Protein AF-A0A8K9UBY3-F1 (afdb_monomer)

Structure (mmCIF, N/CA/C/O backbone):
data_AF-A0A8K9UBY3-F1
#
_entry.id   AF-A0A8K9UBY3-F1
#
loop_
_atom_site.group_PDB
_atom_site.id
_atom_site.type_symbol
_atom_site.label_atom_id
_atom_site.label_alt_id
_atom_site.label_comp_id
_atom_site.label_asym_id
_atom_site.label_entity_id
_atom_site.label_seq_id
_atom_site.pdbx_PDB_ins_code
_atom_site.Cartn_x
_atom_site.Cartn_y
_atom_site.Cartn_z
_atom_site.occupancy
_atom_site.B_iso_or_equiv
_atom_site.auth_seq_id
_atom_site.auth_comp_id
_atom_site.auth_asym_id
_atom_site.auth_atom_id
_atom_site.pdbx_PDB_model_num
ATOM 1 N N . MET A 1 1 ? 25.944 -9.061 97.137 1.00 34.88 1 MET A N 1
ATOM 2 C CA . MET A 1 1 ? 26.217 -9.646 95.808 1.00 34.88 1 MET A CA 1
ATOM 3 C C . MET A 1 1 ? 25.131 -10.665 95.511 1.00 34.88 1 MET A C 1
ATOM 5 O O . MET A 1 1 ? 24.955 -11.582 96.296 1.00 34.88 1 MET A O 1
ATOM 9 N N . ASN A 1 2 ? 24.395 -10.395 94.431 1.00 37.78 2 ASN A N 1
ATOM 10 C CA . ASN A 1 2 ? 23.374 -11.182 93.729 1.00 37.78 2 ASN A CA 1
ATOM 11 C C . ASN A 1 2 ? 22.145 -11.685 94.500 1.00 37.78 2 ASN A C 1
ATOM 13 O O . ASN A 1 2 ? 22.089 -12.805 94.995 1.00 37.78 2 ASN A O 1
ATOM 17 N N . GLN A 1 3 ? 21.121 -10.827 94.472 1.00 34.56 3 GLN A N 1
ATOM 18 C CA . GLN A 1 3 ? 19.712 -11.188 94.583 1.00 34.56 3 GLN A CA 1
ATOM 19 C C . GLN A 1 3 ? 19.223 -11.838 93.282 1.00 34.56 3 GLN A C 1
ATOM 21 O O . GLN A 1 3 ? 19.520 -11.377 92.180 1.00 34.56 3 GLN A O 1
ATOM 26 N N . THR A 1 4 ? 18.435 -12.889 93.452 1.00 39.09 4 THR A N 1
ATOM 27 C CA . THR A 1 4 ? 17.534 -13.503 92.481 1.00 39.09 4 THR A CA 1
ATOM 28 C C . THR A 1 4 ? 16.530 -12.485 91.930 1.00 39.09 4 THR A C 1
ATOM 30 O O . THR A 1 4 ? 15.906 -11.746 92.692 1.00 39.09 4 THR A O 1
ATOM 33 N N . LYS A 1 5 ? 16.332 -12.472 90.606 1.00 35.44 5 LYS A N 1
ATOM 34 C CA . LYS A 1 5 ? 15.183 -11.827 89.962 1.00 35.44 5 LYS A CA 1
ATOM 35 C C . LYS A 1 5 ? 14.540 -12.795 88.974 1.00 35.44 5 LYS A C 1
ATOM 37 O O . LYS A 1 5 ? 15.197 -13.322 88.083 1.00 35.44 5 LYS A O 1
ATOM 42 N N . VAL A 1 6 ? 13.261 -13.025 89.236 1.00 37.62 6 VAL A N 1
ATOM 43 C CA . VAL A 1 6 ? 12.277 -13.781 88.466 1.00 37.62 6 VAL A CA 1
ATOM 44 C C . VAL A 1 6 ? 12.106 -13.123 87.096 1.00 37.62 6 VAL A C 1
ATOM 46 O O . VAL A 1 6 ? 11.978 -11.901 87.026 1.00 37.62 6 VAL A O 1
ATOM 49 N N . VAL A 1 7 ? 12.123 -13.921 86.030 1.00 37.09 7 VAL A N 1
ATOM 50 C CA . VAL A 1 7 ? 11.645 -13.515 84.703 1.00 37.09 7 VAL A CA 1
ATOM 51 C C . VAL A 1 7 ? 10.278 -14.170 84.539 1.00 37.09 7 VAL A C 1
ATOM 53 O O . VAL A 1 7 ? 10.167 -15.389 84.642 1.00 37.09 7 VAL A O 1
ATOM 56 N N . GLU A 1 8 ? 9.249 -13.340 84.399 1.00 34.19 8 GLU A N 1
ATOM 57 C CA . GLU A 1 8 ? 7.867 -13.743 84.144 1.00 34.19 8 GLU A CA 1
ATOM 58 C C . GLU A 1 8 ? 7.770 -14.451 82.785 1.00 34.19 8 GLU A C 1
ATOM 60 O O . GLU A 1 8 ? 8.240 -13.937 81.771 1.00 34.19 8 GLU A O 1
ATOM 65 N N . GLU A 1 9 ? 7.167 -15.640 82.773 1.00 34.16 9 GLU A N 1
ATOM 66 C CA . GLU A 1 9 ? 6.696 -16.290 81.552 1.00 34.16 9 GLU A CA 1
ATOM 67 C C . GLU A 1 9 ? 5.421 -15.571 81.087 1.00 34.16 9 GLU A C 1
ATOM 69 O O . GLU A 1 9 ? 4.392 -15.609 81.765 1.00 34.16 9 GLU A O 1
ATOM 74 N N . GLU A 1 10 ? 5.481 -14.900 79.935 1.00 36.78 10 GLU A N 1
ATOM 75 C CA . GLU A 1 10 ? 4.278 -14.437 79.239 1.00 36.78 10 GLU A CA 1
ATOM 76 C C . GLU A 1 10 ? 3.456 -15.647 78.751 1.00 36.78 10 GLU A C 1
ATOM 78 O O . GLU A 1 10 ? 4.024 -16.650 78.303 1.00 36.78 10 GLU A O 1
ATOM 83 N N . PRO A 1 11 ? 2.114 -15.593 78.814 1.00 34.88 11 PRO A N 1
ATOM 84 C CA . PRO A 1 11 ? 1.279 -16.713 78.414 1.00 34.88 11 PRO A CA 1
ATOM 85 C C . PRO A 1 11 ? 1.342 -16.896 76.894 1.00 34.88 11 PRO A C 1
ATOM 87 O O . PRO A 1 11 ? 0.963 -16.008 76.130 1.00 34.88 11 PRO A O 1
ATOM 90 N N . TYR A 1 12 ? 1.766 -18.084 76.456 1.00 34.44 12 TYR A N 1
ATOM 91 C CA . TYR A 1 12 ? 1.592 -18.541 75.078 1.00 34.44 12 TYR A CA 1
ATOM 92 C C . TYR A 1 12 ? 0.113 -18.429 74.691 1.00 34.44 12 TYR A C 1
ATOM 94 O O . TYR A 1 12 ? -0.740 -19.180 75.172 1.00 34.44 12 TYR A O 1
ATOM 102 N N . ASN A 1 13 ? -0.196 -17.476 73.816 1.00 36.25 13 ASN A N 1
ATOM 103 C CA . ASN A 1 13 ? -1.532 -17.302 73.276 1.00 36.25 13 ASN A CA 1
ATOM 104 C C . ASN A 1 13 ? -1.789 -18.418 72.251 1.00 36.25 13 ASN A C 1
ATOM 106 O O . ASN A 1 13 ? -1.354 -18.345 71.106 1.00 36.25 13 ASN A O 1
ATOM 110 N N . TYR A 1 14 ? -2.485 -19.477 72.673 1.00 38.78 14 TYR A N 1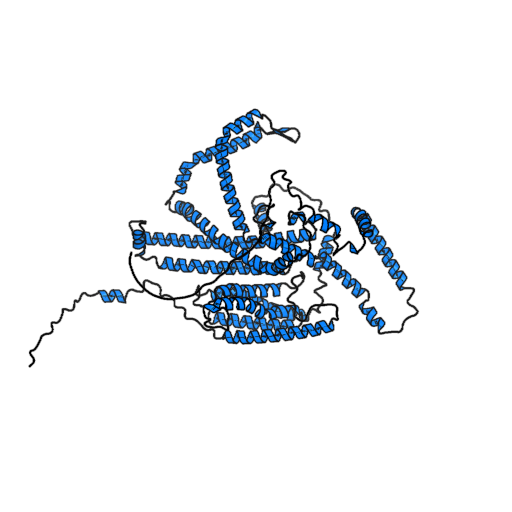
ATOM 111 C CA . TYR A 1 14 ? -2.799 -20.673 71.871 1.00 38.78 14 TYR A CA 1
ATOM 112 C C . TYR A 1 14 ? -3.703 -20.392 70.644 1.00 38.78 14 TYR A C 1
ATOM 114 O O . TYR A 1 14 ? -4.073 -21.308 69.915 1.00 38.78 14 TYR A O 1
ATOM 122 N N . TYR A 1 15 ? -4.062 -19.128 70.395 1.00 37.84 15 TYR A N 1
ATOM 123 C CA . TYR A 1 15 ? -4.949 -18.699 69.314 1.00 37.84 15 TYR A CA 1
ATOM 124 C C . TYR A 1 15 ? -4.318 -17.697 68.339 1.00 37.84 15 TYR A C 1
ATOM 126 O O . TYR A 1 15 ? -5.052 -16.984 67.657 1.00 37.84 15 TYR A O 1
ATOM 134 N N . ASP A 1 16 ? -2.990 -17.642 68.212 1.00 39.53 16 ASP A N 1
ATOM 135 C CA . ASP A 1 16 ? -2.381 -16.881 67.117 1.00 39.53 16 ASP A CA 1
ATOM 136 C C . ASP A 1 16 ? -2.258 -17.733 65.840 1.00 39.53 16 ASP A C 1
ATOM 138 O O . ASP A 1 16 ? -1.225 -18.318 65.525 1.00 39.53 16 ASP A O 1
ATOM 142 N N . TYR A 1 17 ? -3.371 -17.842 65.110 1.00 36.03 17 TYR A N 1
ATOM 143 C CA . TYR A 1 17 ? -3.428 -18.451 63.772 1.00 36.03 17 TYR A CA 1
ATOM 144 C C . TYR A 1 17 ? -3.051 -17.462 62.651 1.00 36.03 17 TYR A C 1
ATOM 146 O O . TYR A 1 17 ? -3.269 -17.763 61.473 1.00 36.03 17 TYR A O 1
ATOM 154 N N . SER A 1 18 ? -2.504 -16.282 62.973 1.00 40.72 18 SER A N 1
ATOM 155 C CA . SER A 1 18 ? -2.187 -15.269 61.958 1.00 40.72 18 SER A CA 1
ATOM 156 C C . SER A 1 18 ? -1.016 -15.675 61.049 1.00 40.72 18 SER A C 1
ATOM 158 O O . SER A 1 18 ? -1.054 -15.377 59.854 1.00 40.72 18 SER A O 1
ATOM 160 N N . ASP A 1 19 ? -0.059 -16.460 61.556 1.00 41.88 19 ASP A N 1
ATOM 161 C CA . ASP A 1 19 ? 1.125 -16.905 60.800 1.00 41.88 19 ASP A CA 1
ATOM 162 C C . ASP A 1 19 ? 0.888 -18.111 59.874 1.00 41.88 19 ASP A C 1
ATOM 164 O O . ASP A 1 19 ? 1.668 -18.362 58.947 1.00 41.88 19 ASP A O 1
ATOM 168 N N . TRP A 1 20 ? -0.204 -18.861 60.074 1.00 40.75 20 TRP A N 1
ATOM 169 C CA . TRP A 1 20 ? -0.548 -19.991 59.200 1.00 40.75 20 TRP A CA 1
ATOM 170 C C . TRP A 1 20 ? -1.252 -19.531 57.916 1.00 40.75 20 TRP A C 1
ATOM 172 O O . TRP A 1 20 ? -1.068 -20.134 56.859 1.00 40.75 20 TRP A O 1
ATOM 182 N N . TYR A 1 21 ? -2.010 -18.431 57.978 1.00 39.88 21 TYR A N 1
ATOM 183 C CA . TYR A 1 21 ? -2.717 -17.871 56.820 1.00 39.88 21 TYR A CA 1
ATOM 184 C C . TYR A 1 21 ? -1.844 -16.976 55.934 1.00 39.88 21 TYR A C 1
ATOM 186 O O . TYR A 1 21 ? -2.104 -16.878 54.737 1.00 39.88 21 TYR A O 1
ATOM 194 N N . SER A 1 22 ? -0.804 -16.342 56.476 1.00 41.16 22 SER A N 1
ATOM 195 C CA . SER A 1 22 ? 0.117 -15.494 55.707 1.00 41.16 22 SER A CA 1
ATOM 196 C C . SER A 1 22 ? 1.126 -16.304 54.879 1.00 41.16 22 SER A C 1
ATOM 198 O O . SER A 1 22 ? 1.505 -15.861 53.796 1.00 41.16 22 SER A O 1
ATOM 200 N N . ASN A 1 23 ? 1.501 -17.509 55.330 1.00 41.69 23 ASN A N 1
ATOM 201 C CA . ASN A 1 23 ? 2.486 -18.362 54.649 1.00 41.69 23 ASN A CA 1
ATOM 202 C C . ASN A 1 23 ? 1.882 -19.432 53.714 1.00 41.69 23 ASN A C 1
ATOM 204 O O . ASN A 1 23 ? 2.590 -19.919 52.836 1.00 41.69 23 ASN A O 1
ATOM 208 N N . ASN A 1 24 ? 0.592 -19.775 53.864 1.00 37.44 24 ASN A N 1
ATOM 209 C CA . ASN A 1 24 ? -0.085 -20.818 53.071 1.00 37.44 24 ASN A CA 1
ATOM 210 C C . ASN A 1 24 ? -1.198 -20.303 52.145 1.00 37.44 24 ASN A C 1
ATOM 212 O O . ASN A 1 24 ? -1.951 -21.109 51.596 1.00 37.44 24 ASN A O 1
ATOM 216 N N . MET A 1 25 ? -1.320 -18.989 51.924 1.00 35.62 25 MET A N 1
ATOM 217 C CA . MET A 1 25 ? -2.070 -18.534 50.754 1.00 35.62 25 MET A CA 1
ATOM 218 C C . MET A 1 25 ? -1.328 -19.031 49.514 1.00 35.62 25 MET A C 1
ATOM 220 O O . MET A 1 25 ? -0.242 -18.538 49.199 1.00 35.62 25 MET A O 1
ATOM 224 N N . GLU A 1 26 ? -1.919 -20.003 48.809 1.00 34.31 26 GLU A N 1
ATOM 225 C CA . GLU A 1 26 ? -1.591 -20.240 47.406 1.00 34.31 26 GLU A CA 1
ATOM 226 C C . GLU A 1 26 ? -1.481 -18.868 46.736 1.00 34.31 26 GLU A C 1
ATOM 228 O O . GLU A 1 26 ? -2.376 -18.033 46.924 1.00 34.31 26 GLU A O 1
ATOM 233 N N . PRO A 1 27 ? -0.377 -18.577 46.029 1.00 34.47 27 PRO A N 1
ATOM 234 C CA . PRO A 1 27 ? -0.203 -17.276 45.424 1.00 34.47 27 PRO A CA 1
ATOM 235 C C . PRO A 1 27 ? -1.389 -17.031 44.488 1.00 34.47 27 PRO A C 1
ATOM 237 O O . PRO A 1 27 ? -1.479 -17.600 43.405 1.00 34.47 27 PRO A O 1
ATOM 240 N N . THR A 1 28 ? -2.295 -16.144 44.901 1.00 43.41 28 THR A N 1
ATOM 241 C CA . THR A 1 28 ? -3.437 -15.657 44.106 1.00 43.41 28 THR A CA 1
ATOM 242 C C . THR A 1 28 ? -2.977 -14.935 42.842 1.00 43.41 28 THR A C 1
ATOM 244 O O . THR A 1 28 ? -3.768 -14.639 41.955 1.00 43.41 28 THR A O 1
ATOM 247 N N . ARG A 1 29 ? -1.670 -14.683 42.726 1.00 47.38 29 ARG A N 1
ATOM 248 C CA . ARG A 1 29 ? -1.024 -14.169 41.528 1.00 47.38 29 ARG A CA 1
ATOM 249 C C . ARG A 1 29 ? -0.351 -15.331 40.801 1.00 47.38 29 ARG A C 1
ATOM 251 O O . ARG A 1 29 ? 0.515 -15.968 41.405 1.00 47.38 29 ARG A O 1
ATOM 258 N N . PRO A 1 30 ? -0.663 -15.580 39.516 1.00 42.19 30 PRO A N 1
ATOM 259 C CA . PRO A 1 30 ? 0.096 -16.546 38.734 1.00 42.19 30 PRO A CA 1
ATOM 260 C C . PRO A 1 30 ? 1.590 -16.196 38.835 1.00 42.19 30 PRO A C 1
ATOM 262 O O . PRO A 1 30 ? 1.937 -15.008 38.757 1.00 42.19 30 PRO A O 1
ATOM 265 N N . PRO A 1 31 ? 2.483 -17.181 39.044 1.00 41.50 31 PRO A N 1
ATOM 266 C CA . PRO A 1 31 ? 3.907 -16.916 39.160 1.00 41.50 31 PRO A CA 1
ATOM 267 C C . PRO A 1 31 ? 4.363 -16.159 37.914 1.00 41.50 31 PRO A C 1
ATOM 269 O O . PRO A 1 31 ? 4.131 -16.594 36.784 1.00 41.50 31 PRO A O 1
ATOM 272 N N . LYS A 1 32 ? 4.978 -14.990 38.116 1.00 52.56 32 LYS A N 1
ATOM 273 C CA . LYS A 1 32 ? 5.569 -14.204 37.031 1.00 52.56 32 LYS A CA 1
ATOM 274 C C . LYS A 1 32 ? 6.632 -15.095 36.383 1.00 52.56 32 LYS A C 1
ATOM 276 O O . LYS A 1 32 ? 7.661 -15.346 37.002 1.00 52.56 32 LYS A O 1
ATOM 281 N N . GLU A 1 33 ? 6.371 -15.622 35.184 1.00 61.09 33 GLU A N 1
ATOM 282 C CA . GLU A 1 33 ? 7.363 -16.409 34.444 1.00 61.09 33 GLU A CA 1
ATOM 283 C C . GLU A 1 33 ? 8.578 -15.506 34.168 1.00 61.09 33 GLU A C 1
ATOM 285 O O . GLU A 1 33 ? 8.549 -14.660 33.274 1.00 61.09 33 GLU A O 1
ATOM 290 N N . VAL A 1 34 ? 9.646 -15.655 34.954 1.00 62.69 34 VAL A N 1
ATOM 291 C CA . VAL A 1 34 ? 10.924 -14.988 34.692 1.00 62.69 34 VAL A CA 1
ATOM 292 C C . VAL A 1 34 ? 11.621 -15.783 33.594 1.00 62.69 34 VAL A C 1
ATOM 294 O O . VAL A 1 34 ? 12.162 -16.861 33.832 1.00 62.69 34 VAL A O 1
ATOM 297 N N . ILE A 1 35 ? 11.560 -15.276 32.364 1.00 68.88 35 ILE A N 1
ATOM 298 C CA . ILE A 1 35 ? 12.298 -15.849 31.238 1.00 68.88 35 ILE A CA 1
ATOM 299 C C . ILE A 1 35 ? 13.749 -15.383 31.373 1.00 68.88 35 ILE A C 1
ATOM 301 O O . ILE A 1 35 ? 14.033 -14.194 31.251 1.00 68.88 35 ILE A O 1
ATOM 305 N N . LEU A 1 36 ? 14.659 -16.316 31.651 1.00 66.38 36 LEU A N 1
ATOM 306 C CA . LEU A 1 36 ? 16.091 -16.029 31.675 1.00 66.38 36 LEU A CA 1
ATOM 307 C C . LEU A 1 36 ? 16.596 -15.752 30.246 1.00 66.38 36 LEU A C 1
ATOM 309 O O . LEU A 1 36 ? 16.101 -16.372 29.298 1.00 66.38 36 LEU A O 1
ATOM 313 N N . PRO A 1 37 ? 17.566 -14.836 30.069 1.00 68.12 37 PRO A N 1
ATOM 314 C CA . PRO A 1 37 ? 18.228 -14.653 28.783 1.00 68.12 37 PRO A CA 1
ATOM 315 C C . PRO A 1 37 ? 18.889 -15.972 28.352 1.00 68.12 37 PRO A C 1
ATOM 317 O O . PRO A 1 37 ? 19.566 -16.624 29.143 1.00 68.12 37 PRO A O 1
ATOM 320 N N . CYS A 1 38 ? 18.634 -16.380 27.109 1.00 73.88 38 CYS A N 1
ATOM 321 C CA . CYS A 1 38 ? 19.151 -17.609 26.511 1.00 73.88 38 CYS A CA 1
ATOM 322 C C . CYS A 1 38 ? 20.189 -17.229 25.457 1.00 73.88 38 CYS A C 1
ATOM 324 O O . CYS A 1 38 ? 19.841 -16.590 24.461 1.00 73.88 38 CYS A O 1
ATOM 326 N N . ASP A 1 39 ? 21.446 -17.606 25.684 1.00 71.75 39 ASP A N 1
ATOM 327 C CA . ASP A 1 39 ? 22.491 -17.510 24.670 1.00 71.75 39 ASP A CA 1
ATOM 328 C C . ASP A 1 39 ? 22.415 -18.747 23.755 1.00 71.75 39 ASP A C 1
ATOM 330 O O . ASP A 1 39 ? 22.413 -19.877 24.254 1.00 71.75 39 ASP A O 1
ATOM 334 N N . PRO A 1 40 ? 22.325 -18.574 22.423 1.00 76.06 40 PRO A N 1
ATOM 335 C CA . PRO A 1 40 ? 22.253 -19.699 21.498 1.00 76.06 40 PRO A CA 1
ATOM 336 C C . PRO A 1 40 ? 23.568 -20.489 21.480 1.00 76.06 40 PRO A C 1
ATOM 338 O O . PRO A 1 40 ? 24.650 -19.912 21.571 1.00 76.06 40 PRO A O 1
ATOM 341 N N . THR A 1 41 ? 23.489 -21.808 21.259 1.00 71.56 41 THR A N 1
ATOM 342 C CA . THR A 1 41 ? 24.674 -22.686 21.159 1.00 71.56 41 THR A CA 1
ATOM 343 C C . THR A 1 41 ? 25.610 -22.262 20.022 1.00 71.56 41 THR A C 1
ATOM 345 O O . THR A 1 41 ? 26.827 -22.417 20.105 1.00 71.56 41 THR A O 1
ATOM 348 N N . ALA A 1 42 ? 25.040 -21.715 18.945 1.00 73.50 42 ALA A N 1
ATOM 349 C CA . ALA A 1 42 ? 25.783 -21.071 17.872 1.00 73.50 42 ALA A CA 1
ATOM 350 C C . ALA A 1 42 ? 25.958 -19.578 18.186 1.00 73.50 42 ALA A C 1
ATOM 352 O O . ALA A 1 42 ? 25.014 -18.802 18.010 1.00 73.50 42 ALA A O 1
ATOM 353 N N . ASP A 1 43 ? 27.165 -19.193 18.616 1.00 78.94 43 ASP A N 1
ATOM 354 C CA . ASP A 1 43 ? 27.487 -17.806 18.963 1.00 78.94 43 ASP A CA 1
ATOM 355 C C . ASP A 1 43 ? 27.224 -16.854 17.785 1.00 78.94 43 ASP A C 1
ATOM 357 O O . ASP A 1 43 ? 27.815 -16.965 16.703 1.00 78.94 43 ASP A O 1
ATOM 361 N N . ASP A 1 44 ? 26.315 -15.907 18.014 1.00 79.38 44 ASP A N 1
ATOM 362 C CA . ASP A 1 44 ? 25.856 -14.946 17.016 1.00 79.38 44 ASP A CA 1
ATOM 363 C C . ASP A 1 44 ? 26.988 -13.998 16.599 1.00 79.38 44 ASP A C 1
ATOM 365 O O . ASP A 1 44 ? 27.148 -13.680 15.417 1.00 79.38 44 ASP A O 1
ATOM 369 N N . GLN A 1 45 ? 27.852 -13.622 17.546 1.00 82.12 45 GLN A N 1
ATOM 370 C CA . GLN A 1 45 ? 28.977 -12.731 17.289 1.00 82.12 45 GLN A CA 1
ATOM 371 C C . GLN A 1 45 ? 30.002 -13.391 16.361 1.00 82.12 45 GLN A C 1
ATOM 373 O O . GLN A 1 45 ? 30.356 -12.822 15.320 1.00 82.12 45 GLN A O 1
ATOM 378 N N . LEU A 1 46 ? 30.451 -14.605 16.693 1.00 84.50 46 LEU A N 1
ATOM 379 C CA . LEU A 1 46 ? 31.401 -15.349 15.868 1.00 84.50 46 LEU A CA 1
ATOM 380 C C . LEU A 1 46 ? 30.832 -15.652 14.476 1.00 84.50 46 LEU A C 1
ATOM 382 O O . LEU A 1 46 ? 31.541 -15.507 13.473 1.00 84.50 46 LEU A O 1
ATOM 386 N N . PHE A 1 47 ? 29.545 -16.006 14.393 1.00 86.50 47 PHE A N 1
ATOM 387 C CA . PHE A 1 47 ? 28.869 -16.216 13.116 1.00 86.50 47 PHE A CA 1
ATOM 388 C C . PHE A 1 47 ? 28.894 -14.956 12.248 1.00 86.50 47 PHE A C 1
ATOM 390 O O . PHE A 1 47 ? 29.252 -15.023 11.069 1.00 86.50 47 PHE A O 1
ATOM 397 N N . HIS A 1 48 ? 28.556 -13.801 12.822 1.00 85.88 48 HIS A N 1
ATOM 398 C CA . HIS A 1 48 ? 28.503 -12.540 12.094 1.00 85.88 48 HIS A CA 1
ATOM 399 C C . HIS A 1 48 ? 29.883 -12.039 11.648 1.00 85.88 48 HIS A C 1
ATOM 401 O O . HIS A 1 48 ? 30.002 -11.523 10.533 1.00 85.88 48 HIS A O 1
ATOM 407 N N . ILE A 1 49 ? 30.932 -12.248 12.451 1.00 86.38 49 ILE A N 1
ATOM 408 C CA . ILE A 1 49 ? 32.326 -11.968 12.065 1.00 86.38 49 ILE A CA 1
ATOM 409 C C . ILE A 1 49 ? 32.746 -12.881 10.903 1.00 86.38 49 ILE A C 1
ATOM 411 O O . ILE A 1 49 ? 33.239 -12.407 9.874 1.00 86.38 49 ILE A O 1
ATOM 415 N N . GLY A 1 50 ? 32.483 -14.185 11.030 1.00 87.69 50 GLY A N 1
ATOM 416 C CA . GLY A 1 50 ? 32.785 -15.176 10.002 1.00 87.69 50 GLY A CA 1
ATOM 417 C C . GLY A 1 50 ? 32.069 -14.871 8.688 1.00 87.69 50 GLY A C 1
ATOM 418 O O . GLY A 1 50 ? 32.711 -14.682 7.656 1.00 87.69 50 GLY A O 1
ATOM 419 N N . ILE A 1 51 ? 30.745 -14.738 8.704 1.00 89.31 51 ILE A N 1
ATOM 420 C CA . ILE A 1 51 ? 29.955 -14.556 7.482 1.00 89.31 51 ILE A CA 1
ATOM 421 C C . ILE A 1 51 ? 30.194 -13.193 6.820 1.00 89.31 51 ILE A C 1
ATOM 423 O O . ILE A 1 51 ? 30.168 -13.111 5.592 1.00 89.31 51 ILE A O 1
ATOM 427 N N . ALA A 1 52 ? 30.493 -12.135 7.587 1.00 87.88 52 ALA A N 1
ATOM 428 C CA . ALA A 1 52 ? 30.874 -10.838 7.028 1.00 87.88 52 ALA A CA 1
ATOM 429 C C . ALA A 1 52 ? 32.211 -10.918 6.275 1.00 87.88 52 ALA A C 1
ATOM 431 O O . ALA A 1 52 ? 32.325 -10.382 5.170 1.00 87.88 52 ALA A O 1
ATOM 432 N N . SER A 1 53 ? 33.195 -11.643 6.822 1.00 87.38 53 SER A N 1
ATOM 433 C CA . SER A 1 53 ? 34.473 -11.875 6.139 1.00 87.38 53 SER A CA 1
ATOM 434 C C . SER A 1 53 ? 34.290 -12.679 4.844 1.00 87.38 53 SER A C 1
ATOM 436 O O . SER A 1 53 ? 34.781 -12.277 3.787 1.00 87.38 53 SER A O 1
ATOM 438 N N . VAL A 1 54 ? 33.488 -13.752 4.877 1.00 88.00 54 VAL A N 1
ATOM 439 C CA . VAL A 1 54 ? 33.185 -14.576 3.694 1.00 88.00 54 VAL A CA 1
ATOM 440 C C . VAL A 1 54 ? 32.401 -13.767 2.653 1.00 88.00 54 VAL A C 1
ATOM 442 O O . VAL A 1 54 ? 32.684 -13.864 1.459 1.00 88.00 54 VAL A O 1
ATOM 445 N N . SER A 1 55 ? 31.451 -12.930 3.083 1.00 88.44 55 SER A N 1
ATOM 446 C CA . SER A 1 55 ? 30.707 -11.986 2.233 1.00 88.44 55 SER A CA 1
ATOM 447 C C . SER A 1 55 ? 31.653 -11.074 1.447 1.00 88.44 55 SER A C 1
ATOM 449 O O . SER A 1 55 ? 31.533 -10.958 0.223 1.00 88.44 55 SER A O 1
ATOM 451 N N . LEU A 1 56 ? 32.638 -10.485 2.132 1.00 87.62 56 LEU A N 1
ATOM 452 C CA . LEU A 1 56 ? 33.625 -9.596 1.529 1.00 87.62 56 LEU A CA 1
ATOM 453 C C . LEU A 1 56 ? 34.511 -10.341 0.522 1.00 87.62 56 LEU A C 1
ATOM 455 O O . LEU A 1 56 ? 34.704 -9.862 -0.597 1.00 87.62 56 LEU A O 1
ATOM 459 N N . VAL A 1 57 ? 34.982 -11.543 0.871 1.00 87.81 57 VAL A N 1
ATOM 460 C CA . VAL A 1 57 ? 35.772 -12.396 -0.032 1.00 87.81 57 VAL A CA 1
ATOM 461 C C . VAL A 1 57 ? 34.978 -12.756 -1.287 1.00 87.81 57 VAL A C 1
ATOM 463 O O . VAL A 1 57 ? 35.482 -12.589 -2.398 1.00 87.81 57 VAL A O 1
ATOM 466 N N . VAL A 1 58 ? 33.721 -13.189 -1.149 1.00 85.62 58 VAL A N 1
ATOM 467 C CA . VAL A 1 58 ? 32.865 -13.485 -2.306 1.00 85.62 58 VAL A CA 1
ATOM 468 C C . VAL A 1 58 ? 32.675 -12.247 -3.163 1.00 85.62 58 VAL A C 1
ATOM 470 O O . VAL A 1 58 ? 32.834 -12.326 -4.377 1.00 85.62 58 VAL A O 1
ATOM 473 N N . MET A 1 59 ? 32.415 -11.091 -2.563 1.00 85.56 59 MET A N 1
ATOM 474 C CA . MET A 1 59 ? 32.266 -9.843 -3.303 1.00 85.56 59 MET A CA 1
ATOM 475 C C . MET A 1 59 ? 33.500 -9.472 -4.125 1.00 85.56 59 MET A C 1
ATOM 477 O O . MET A 1 59 ? 33.358 -9.085 -5.289 1.00 85.56 59 MET A O 1
ATOM 481 N N . LEU A 1 60 ? 34.700 -9.660 -3.571 1.00 85.38 60 LEU A N 1
ATOM 482 C CA . LEU A 1 60 ? 35.956 -9.481 -4.300 1.00 85.38 60 LEU A CA 1
ATOM 483 C C . LEU A 1 60 ? 36.100 -10.492 -5.445 1.00 85.38 60 LEU A C 1
ATOM 485 O O . LEU A 1 60 ? 36.439 -10.102 -6.564 1.00 85.38 60 LEU A O 1
ATOM 489 N N . ILE A 1 61 ? 35.778 -11.770 -5.212 1.00 83.81 61 ILE A N 1
ATOM 490 C CA . ILE A 1 61 ? 35.783 -12.809 -6.256 1.00 83.81 61 ILE A CA 1
ATOM 491 C C . ILE A 1 61 ? 34.831 -12.424 -7.395 1.00 83.81 61 ILE A C 1
ATOM 493 O O . ILE A 1 61 ? 35.214 -12.470 -8.566 1.00 83.81 61 ILE A O 1
ATOM 497 N N . LEU A 1 62 ? 33.607 -11.992 -7.076 1.00 79.06 62 LEU A N 1
ATOM 498 C CA . LEU A 1 62 ? 32.625 -11.576 -8.077 1.00 79.06 62 LEU A CA 1
ATOM 499 C C . LEU A 1 62 ? 33.097 -10.346 -8.864 1.00 79.06 62 LEU A C 1
ATOM 501 O O . LEU A 1 62 ? 32.903 -10.296 -10.081 1.00 79.06 62 LEU A O 1
ATOM 505 N N . ALA A 1 63 ? 33.753 -9.386 -8.207 1.00 80.50 63 ALA A N 1
ATOM 506 C CA . ALA A 1 63 ? 34.329 -8.218 -8.868 1.00 80.50 63 ALA A CA 1
ATOM 507 C C . ALA A 1 63 ? 35.434 -8.613 -9.867 1.00 80.50 63 ALA A C 1
ATOM 509 O O . ALA A 1 63 ? 35.435 -8.146 -11.010 1.00 80.50 63 ALA A O 1
ATOM 510 N N . VAL A 1 64 ? 36.329 -9.535 -9.488 1.00 81.81 64 VAL A N 1
ATOM 511 C CA . VAL A 1 64 ? 37.379 -10.061 -10.379 1.00 81.81 64 VAL A CA 1
ATOM 512 C C . VAL A 1 64 ? 36.775 -10.823 -11.562 1.00 81.81 64 VAL A C 1
ATOM 514 O O . VAL A 1 64 ? 37.176 -10.596 -12.706 1.00 81.81 64 VAL A O 1
ATOM 517 N N . LEU A 1 65 ? 35.784 -11.687 -11.322 1.00 74.62 65 LEU A N 1
ATOM 518 C CA . LEU A 1 65 ? 35.099 -12.444 -12.377 1.00 74.62 65 LEU A CA 1
ATOM 519 C C . LEU A 1 65 ? 34.387 -11.522 -13.371 1.00 74.62 65 LEU A C 1
ATOM 521 O O . LEU A 1 65 ? 34.488 -11.725 -14.582 1.00 74.62 65 LEU A O 1
ATOM 525 N N . LYS A 1 66 ? 33.713 -10.477 -12.878 1.00 69.31 66 LYS A N 1
ATOM 526 C CA . LYS A 1 66 ? 33.060 -9.482 -13.733 1.00 69.31 66 LYS A CA 1
ATOM 527 C C . LYS A 1 66 ? 34.079 -8.685 -14.542 1.00 69.31 66 LYS A C 1
ATOM 529 O O . LYS A 1 66 ? 33.853 -8.468 -15.729 1.00 69.31 66 LYS A O 1
ATOM 534 N N . ARG A 1 67 ? 35.210 -8.291 -13.943 1.00 69.44 67 ARG A N 1
ATOM 535 C CA . ARG A 1 67 ? 36.293 -7.603 -14.661 1.00 69.44 67 ARG A CA 1
ATOM 536 C C . ARG A 1 67 ? 36.863 -8.478 -15.777 1.00 69.44 67 ARG A C 1
ATOM 538 O O . ARG A 1 67 ? 37.035 -7.986 -16.884 1.00 69.44 67 ARG A O 1
ATOM 545 N N . ARG A 1 68 ? 37.076 -9.776 -15.529 1.00 66.31 68 ARG A N 1
ATOM 546 C CA . ARG A 1 68 ? 37.506 -10.736 -16.564 1.00 66.31 68 ARG A CA 1
ATOM 547 C C . ARG A 1 68 ? 36.479 -10.874 -17.691 1.00 66.31 68 ARG A C 1
ATOM 549 O O . ARG A 1 68 ? 36.861 -10.849 -18.854 1.00 66.31 68 ARG A O 1
ATOM 556 N N . LYS A 1 69 ? 35.185 -10.964 -17.363 1.00 63.22 69 LYS A N 1
ATOM 557 C CA . LYS A 1 69 ? 34.115 -11.063 -18.369 1.00 63.22 69 LYS A CA 1
ATOM 558 C C . LYS A 1 69 ? 33.971 -9.777 -19.198 1.00 63.22 69 LYS A C 1
ATOM 560 O O . LYS A 1 69 ? 33.895 -9.855 -20.414 1.00 63.22 69 LYS A O 1
ATOM 565 N N . SER A 1 70 ? 34.028 -8.610 -18.554 1.00 56.47 70 SER A N 1
ATOM 566 C CA . SER A 1 70 ? 33.996 -7.288 -19.205 1.00 56.47 70 SER A CA 1
ATOM 567 C C . SER A 1 70 ? 35.202 -7.059 -20.128 1.00 56.47 70 SER A C 1
ATOM 569 O O . SER A 1 70 ? 35.044 -6.536 -21.228 1.00 56.47 70 SER A O 1
ATOM 571 N N . LEU A 1 71 ? 36.393 -7.528 -19.736 1.00 48.19 71 LEU A N 1
ATOM 572 C CA . LEU A 1 71 ? 37.584 -7.514 -20.595 1.00 48.19 71 LEU A CA 1
ATOM 573 C C . LEU A 1 71 ? 37.441 -8.434 -21.822 1.00 48.19 71 LEU A C 1
ATOM 575 O O . LEU A 1 71 ? 37.970 -8.107 -22.877 1.00 48.19 71 LEU A O 1
ATOM 579 N N . CYS A 1 72 ? 36.706 -9.546 -21.707 1.00 48.53 72 CYS A N 1
ATOM 580 C CA . CYS A 1 72 ? 36.371 -10.430 -22.832 1.00 48.53 72 CYS A CA 1
ATOM 581 C C . CYS A 1 72 ? 35.259 -9.876 -23.746 1.00 48.53 72 CYS A C 1
ATOM 583 O O . CYS A 1 72 ? 35.221 -10.230 -24.919 1.00 48.53 72 CYS A O 1
ATOM 585 N N . GLU A 1 73 ? 34.364 -9.019 -23.240 1.00 49.06 73 GLU A N 1
ATOM 586 C CA . GLU A 1 73 ? 33.221 -8.467 -23.995 1.00 49.06 73 GLU A CA 1
ATOM 587 C C . GLU A 1 73 ? 33.480 -7.083 -24.631 1.00 49.06 73 GLU A C 1
ATOM 589 O O . GLU A 1 73 ? 32.583 -6.544 -25.268 1.00 49.06 73 GLU A O 1
ATOM 594 N N . GLY A 1 74 ? 34.697 -6.531 -24.525 1.00 31.42 74 GLY A N 1
ATOM 595 C CA . GLY A 1 74 ? 35.219 -5.440 -25.367 1.00 31.42 74 GLY A CA 1
ATOM 596 C C . GLY A 1 74 ? 34.396 -4.139 -25.437 1.00 31.42 74 GLY A C 1
ATOM 597 O O . GLY A 1 74 ? 33.433 -4.045 -26.183 1.00 31.42 74 GLY A O 1
ATOM 598 N N . PHE A 1 75 ? 34.852 -3.086 -24.741 1.00 36.03 75 PHE A N 1
ATOM 599 C CA . PHE A 1 75 ? 34.605 -1.641 -24.987 1.00 36.03 75 PHE A CA 1
ATOM 600 C C . PHE A 1 75 ? 33.162 -1.102 -25.189 1.00 36.03 75 PHE A C 1
ATOM 602 O O . PHE A 1 75 ? 32.993 0.109 -25.312 1.00 36.03 75 PHE A O 1
ATOM 609 N N . ALA A 1 76 ? 32.113 -1.928 -25.163 1.00 41.00 76 ALA A N 1
ATOM 610 C CA . ALA A 1 76 ? 30.727 -1.506 -25.401 1.00 41.00 76 ALA A CA 1
ATOM 611 C C . ALA A 1 76 ? 29.914 -1.240 -24.117 1.00 41.00 76 ALA A C 1
ATOM 613 O O . ALA A 1 76 ? 28.824 -0.673 -24.187 1.00 41.00 76 ALA A O 1
ATOM 614 N N . SER A 1 77 ? 30.422 -1.598 -22.931 1.00 40.94 77 SER A N 1
ATOM 615 C CA . SER A 1 77 ? 29.738 -1.350 -21.653 1.00 40.94 77 SER A CA 1
ATOM 616 C C . SER A 1 77 ? 30.595 -0.499 -20.710 1.00 40.94 77 SER A C 1
ATOM 618 O O . SER A 1 77 ? 31.392 -1.018 -19.930 1.00 40.94 77 SER A O 1
ATOM 620 N N . GLY A 1 78 ? 30.419 0.822 -20.756 1.00 36.44 78 GLY A N 1
ATOM 621 C CA . GLY A 1 78 ? 31.095 1.795 -19.885 1.00 36.44 78 GLY A CA 1
ATOM 622 C C . GLY A 1 78 ? 30.597 1.813 -18.431 1.00 36.44 78 GLY A C 1
ATOM 623 O O . GLY A 1 78 ? 30.324 2.882 -17.897 1.00 36.44 78 GLY A O 1
ATOM 624 N N . SER A 1 79 ? 30.438 0.655 -17.782 1.00 41.94 79 SER A N 1
ATOM 625 C CA . SER A 1 79 ? 30.037 0.571 -16.370 1.00 41.94 79 SER A CA 1
ATOM 626 C C . SER A 1 79 ? 31.227 0.178 -15.494 1.00 41.94 79 SER A C 1
ATOM 628 O O . SER A 1 79 ? 31.850 -0.865 -15.690 1.00 41.94 79 SER A O 1
ATOM 630 N N . THR A 1 80 ? 31.544 1.037 -14.528 1.00 37.56 80 THR A N 1
ATOM 631 C CA . THR A 1 80 ? 32.646 0.898 -13.575 1.00 37.56 80 THR A CA 1
ATOM 632 C C . THR A 1 80 ? 32.541 -0.371 -12.714 1.00 37.56 80 THR A C 1
ATOM 634 O O . THR A 1 80 ? 31.496 -0.686 -12.152 1.00 37.56 80 THR A O 1
ATOM 637 N N . GLY A 1 81 ? 33.682 -1.065 -12.633 1.00 41.31 81 GLY A N 1
ATOM 638 C CA . GLY A 1 81 ? 34.202 -2.114 -11.733 1.00 41.31 81 GLY A CA 1
ATOM 639 C C . GLY A 1 81 ? 33.367 -2.885 -10.699 1.00 41.31 81 GLY A C 1
ATOM 640 O O . GLY A 1 81 ? 33.736 -4.022 -10.416 1.00 41.31 81 GLY A O 1
ATOM 641 N N . ASN A 1 82 ? 32.281 -2.357 -10.135 1.00 46.50 82 ASN A N 1
ATOM 642 C CA . ASN A 1 82 ? 31.513 -3.081 -9.121 1.00 46.50 82 ASN A CA 1
ATOM 643 C C . ASN A 1 82 ? 30.416 -3.936 -9.763 1.00 46.50 82 ASN A C 1
ATOM 645 O O . ASN A 1 82 ? 29.811 -3.584 -10.783 1.00 46.50 82 ASN A O 1
ATOM 649 N N . SER A 1 83 ? 30.156 -5.099 -9.168 1.00 49.88 83 SER A N 1
ATOM 650 C CA . SER A 1 83 ? 29.052 -5.991 -9.522 1.00 49.88 83 SER A CA 1
ATOM 651 C C . SER A 1 83 ? 27.730 -5.258 -9.329 1.00 49.88 83 SER A C 1
ATOM 653 O O . SER A 1 83 ? 27.168 -5.345 -8.250 1.00 49.88 83 SER A O 1
ATOM 655 N N . SER A 1 84 ? 27.271 -4.486 -10.325 1.00 52.28 84 SER A N 1
ATOM 656 C CA . SER A 1 84 ? 25.968 -3.814 -10.278 1.00 52.28 84 SER A CA 1
ATOM 657 C C . SER A 1 84 ? 24.906 -4.800 -9.792 1.00 52.28 84 SER A C 1
ATOM 659 O O . SER A 1 84 ? 24.865 -5.929 -10.302 1.00 52.28 84 SER A O 1
ATOM 661 N N . PRO A 1 85 ? 24.059 -4.396 -8.832 1.00 62.16 85 PRO A N 1
ATOM 662 C CA . PRO A 1 85 ? 22.955 -5.230 -8.400 1.00 62.16 85 PRO A CA 1
ATOM 663 C C . PRO A 1 85 ? 22.013 -5.510 -9.577 1.00 62.16 85 PRO A C 1
ATOM 665 O O . PRO A 1 85 ? 22.112 -4.885 -10.639 1.00 62.16 85 PRO A O 1
ATOM 668 N N . VAL A 1 86 ? 21.114 -6.475 -9.359 1.00 71.25 86 VAL A N 1
ATOM 669 C CA . VAL A 1 86 ? 20.045 -6.902 -10.279 1.00 71.25 86 VAL A CA 1
ATOM 670 C C . VAL A 1 86 ? 19.475 -5.713 -11.061 1.00 71.25 86 VAL A C 1
ATOM 672 O O . VAL A 1 86 ? 19.194 -4.660 -10.486 1.00 71.25 86 VAL A O 1
ATOM 675 N N . ASN A 1 87 ? 19.293 -5.876 -12.374 1.00 80.94 87 ASN A N 1
ATOM 676 C CA . ASN A 1 87 ? 18.805 -4.800 -13.227 1.00 80.94 87 ASN A CA 1
ATOM 677 C C . ASN A 1 87 ? 17.325 -4.505 -12.931 1.00 80.94 87 ASN A C 1
ATOM 679 O O . ASN A 1 87 ? 16.424 -5.151 -13.460 1.00 80.94 87 ASN A O 1
ATOM 683 N N . PHE A 1 88 ? 17.065 -3.489 -12.106 1.00 83.31 88 PHE A N 1
ATOM 684 C CA . PHE A 1 88 ? 15.708 -3.087 -11.720 1.00 83.31 88 PHE A CA 1
ATOM 685 C C . PHE A 1 88 ? 14.829 -2.614 -12.879 1.00 83.31 88 PHE A C 1
ATOM 687 O O . PHE A 1 88 ? 13.605 -2.655 -12.754 1.00 83.31 88 PHE A O 1
ATOM 694 N N . LEU A 1 89 ? 15.440 -2.168 -13.978 1.00 82.44 89 LEU A N 1
ATOM 695 C CA . LEU A 1 89 ? 14.740 -1.699 -15.172 1.00 82.44 89 LEU A CA 1
ATOM 696 C C . LEU A 1 89 ? 14.451 -2.831 -16.159 1.00 82.44 89 LEU A C 1
ATOM 698 O O . LEU A 1 89 ? 13.856 -2.583 -17.216 1.00 82.44 89 LEU A O 1
ATOM 702 N N . ASP A 1 90 ? 14.867 -4.065 -15.859 1.00 77.44 90 ASP A N 1
ATOM 703 C CA . ASP A 1 90 ? 14.492 -5.207 -16.671 1.00 77.44 90 ASP A CA 1
ATOM 704 C C . ASP A 1 90 ? 13.152 -5.826 -16.247 1.00 77.44 90 ASP A C 1
ATOM 706 O O . ASP A 1 90 ? 12.857 -6.033 -15.070 1.00 77.44 90 ASP A O 1
ATOM 710 N N . GLN A 1 91 ? 12.308 -6.108 -17.242 1.00 74.00 91 GLN A N 1
ATOM 711 C CA . GLN A 1 91 ? 10.964 -6.659 -17.035 1.00 74.00 91 GLN A CA 1
ATOM 712 C C . GLN A 1 91 ? 10.934 -8.186 -17.174 1.00 74.00 91 GLN A C 1
ATOM 714 O O . GLN A 1 91 ? 9.978 -8.837 -16.724 1.00 74.00 91 GLN A O 1
ATOM 719 N N . THR A 1 92 ? 11.961 -8.749 -17.812 1.00 70.62 92 THR A N 1
ATOM 720 C CA . THR A 1 92 ? 12.037 -10.146 -18.243 1.00 70.62 92 THR A CA 1
ATOM 721 C C . THR A 1 92 ? 12.820 -11.034 -17.288 1.00 70.62 92 THR A C 1
ATOM 723 O O . THR A 1 92 ? 12.472 -12.211 -17.179 1.00 70.62 92 THR A O 1
ATOM 726 N N . GLN A 1 93 ? 13.760 -10.464 -16.531 1.00 71.50 93 GLN A N 1
ATOM 727 C CA . GLN A 1 93 ? 14.564 -11.166 -15.536 1.00 71.50 93 GLN A CA 1
ATOM 728 C C . GLN A 1 93 ? 13.724 -11.912 -14.483 1.00 71.50 93 GLN A C 1
ATOM 730 O O . GLN A 1 93 ? 12.623 -11.502 -14.088 1.00 71.50 93 GLN A O 1
ATOM 735 N N . HIS A 1 94 ? 14.273 -13.019 -13.975 1.00 74.44 94 HIS A N 1
ATOM 736 C CA . HIS A 1 94 ? 13.704 -13.766 -12.856 1.00 74.44 94 HIS A CA 1
ATOM 737 C C . HIS A 1 94 ? 13.638 -12.918 -11.575 1.00 74.44 94 HIS A C 1
ATOM 739 O O . HIS A 1 94 ? 14.614 -12.752 -10.850 1.00 74.44 94 HIS A O 1
ATOM 745 N N . LYS A 1 95 ? 12.432 -12.442 -11.257 1.00 82.75 95 LYS A N 1
ATOM 746 C CA . LYS A 1 95 ? 12.155 -11.493 -10.161 1.00 82.75 95 LYS A CA 1
ATOM 747 C C . LYS A 1 95 ? 12.291 -12.092 -8.764 1.00 82.75 95 LYS A C 1
ATOM 749 O O . LYS A 1 95 ? 12.513 -11.371 -7.800 1.00 82.75 95 LYS A O 1
ATOM 754 N N . ALA A 1 96 ? 12.146 -13.410 -8.658 1.00 85.44 96 ALA A N 1
ATOM 755 C CA . ALA A 1 96 ? 11.959 -14.090 -7.382 1.00 85.44 96 ALA A CA 1
ATOM 756 C C . ALA A 1 96 ? 13.156 -13.957 -6.424 1.00 85.44 96 ALA A C 1
ATOM 758 O O . ALA A 1 96 ? 12.948 -13.824 -5.223 1.00 85.44 96 ALA A O 1
ATOM 759 N N . LEU A 1 97 ? 14.391 -13.946 -6.944 1.00 88.06 97 LEU A N 1
ATOM 760 C CA . LEU A 1 97 ? 15.593 -13.776 -6.117 1.00 88.06 97 LEU A CA 1
ATOM 761 C C . LEU A 1 97 ? 15.628 -12.389 -5.469 1.00 88.06 97 LEU A C 1
ATOM 763 O O . LEU A 1 97 ? 15.798 -12.273 -4.259 1.00 88.06 97 LEU A O 1
ATOM 767 N N . ALA A 1 98 ? 15.404 -11.341 -6.267 1.00 89.81 98 ALA A N 1
ATOM 768 C CA . ALA A 1 98 ? 15.388 -9.973 -5.766 1.00 89.81 98 ALA A CA 1
ATOM 769 C C . ALA A 1 98 ? 14.255 -9.754 -4.757 1.00 89.81 98 ALA A C 1
ATOM 771 O O . ALA A 1 98 ? 14.486 -9.203 -3.687 1.00 89.81 98 ALA A O 1
ATOM 772 N N . VAL A 1 99 ? 13.054 -10.255 -5.055 1.00 93.00 99 VAL A N 1
ATOM 773 C CA . VAL A 1 99 ? 11.900 -10.175 -4.148 1.00 93.00 99 VAL A CA 1
ATOM 774 C C . VAL A 1 99 ? 12.206 -10.808 -2.783 1.00 93.00 99 VAL A C 1
ATOM 776 O O . VAL A 1 99 ? 11.960 -10.176 -1.758 1.00 93.00 99 VAL A O 1
ATOM 779 N N . ALA A 1 100 ? 12.804 -12.004 -2.759 1.00 93.56 100 ALA A N 1
ATOM 780 C CA . ALA A 1 100 ? 13.134 -12.696 -1.513 1.00 93.56 100 ALA A CA 1
ATOM 781 C C . ALA A 1 100 ? 14.209 -11.969 -0.685 1.00 93.56 100 ALA A C 1
ATOM 783 O O . ALA A 1 100 ? 14.047 -11.829 0.525 1.00 93.56 100 ALA A O 1
ATOM 784 N N . VAL A 1 101 ? 15.280 -11.458 -1.309 1.00 93.50 101 VAL A N 1
ATOM 785 C CA . VAL A 1 101 ? 16.340 -10.754 -0.559 1.00 93.50 101 VAL A CA 1
ATOM 786 C C . VAL A 1 101 ? 15.849 -9.415 -0.004 1.00 93.50 101 VAL A C 1
ATOM 788 O O . VAL A 1 101 ? 16.144 -9.090 1.142 1.00 93.50 101 VAL A O 1
ATOM 791 N N . PHE A 1 102 ? 15.049 -8.654 -0.757 1.00 93.75 102 PHE A N 1
ATOM 792 C CA . PHE A 1 102 ? 14.453 -7.420 -0.231 1.00 93.75 102 PHE A CA 1
ATOM 793 C C . PHE A 1 102 ? 13.480 -7.693 0.924 1.00 93.75 102 PHE A C 1
ATOM 795 O O . PHE A 1 102 ? 13.487 -6.953 1.907 1.00 93.75 102 PHE A O 1
ATOM 802 N N . GLY A 1 103 ? 12.685 -8.767 0.845 1.00 94.06 103 GLY A N 1
ATOM 803 C CA . GLY A 1 103 ? 11.826 -9.186 1.956 1.00 94.06 103 GLY A CA 1
ATOM 804 C C . GLY A 1 103 ? 12.617 -9.581 3.203 1.00 94.06 103 GLY A C 1
ATOM 805 O O . GLY A 1 103 ? 12.223 -9.260 4.323 1.00 94.06 103 GLY A O 1
ATOM 806 N N . LEU A 1 104 ? 13.777 -10.203 3.014 1.00 93.19 104 LEU A N 1
ATOM 807 C CA . LEU A 1 104 ? 14.679 -10.590 4.088 1.00 93.19 104 LEU A CA 1
ATOM 808 C C . LEU A 1 104 ? 15.335 -9.386 4.780 1.00 93.19 104 LEU A C 1
ATOM 810 O O . LEU A 1 104 ? 15.320 -9.311 6.008 1.00 93.19 104 LEU A O 1
ATOM 814 N N . VAL A 1 105 ? 15.844 -8.421 4.007 1.00 93.50 105 VAL A N 1
ATOM 815 C CA . VAL A 1 105 ? 16.398 -7.165 4.544 1.00 93.50 105 VAL A CA 1
ATOM 816 C C . VAL A 1 105 ? 15.327 -6.406 5.328 1.00 93.50 105 VAL A C 1
ATOM 818 O O . VAL A 1 105 ? 15.580 -5.962 6.446 1.00 93.50 105 VAL A O 1
ATOM 821 N N . PHE A 1 106 ? 14.111 -6.307 4.782 1.00 94.00 106 PHE A N 1
ATOM 822 C CA . PHE A 1 106 ? 13.005 -5.634 5.459 1.00 94.00 106 PHE A CA 1
ATOM 823 C C . PHE A 1 106 ? 12.578 -6.349 6.751 1.00 94.00 106 PHE A C 1
ATOM 825 O O . PHE A 1 106 ? 12.331 -5.689 7.754 1.00 94.00 106 PHE A O 1
ATOM 832 N N . SER A 1 107 ? 12.560 -7.687 6.764 1.00 92.31 107 SER A N 1
ATOM 833 C CA . SER A 1 107 ? 12.234 -8.470 7.968 1.00 92.31 107 SER A CA 1
ATOM 834 C C . SER A 1 107 ? 13.243 -8.254 9.100 1.00 92.31 107 SER A C 1
ATOM 836 O O . SER A 1 107 ? 12.866 -8.232 10.268 1.00 92.31 107 SER A O 1
ATOM 838 N N . LYS A 1 108 ? 14.532 -8.068 8.778 1.00 89.06 108 LYS A N 1
ATOM 839 C CA . LYS A 1 108 ? 15.539 -7.690 9.782 1.00 89.06 108 LYS A CA 1
ATOM 840 C C . LYS A 1 108 ? 15.365 -6.251 10.253 1.00 89.06 108 LYS A C 1
ATOM 842 O O . LYS A 1 108 ? 15.437 -6.001 11.452 1.00 89.06 108 LYS A O 1
ATOM 847 N N . LEU A 1 109 ? 15.079 -5.327 9.335 1.00 88.88 109 LEU A N 1
ATOM 848 C CA . LEU A 1 109 ? 14.835 -3.925 9.670 1.00 88.88 109 LEU A CA 1
ATOM 849 C C . LEU A 1 109 ? 13.652 -3.759 10.636 1.00 88.88 109 LEU A C 1
ATOM 851 O O . LEU A 1 109 ? 13.747 -2.968 11.568 1.00 88.88 109 LEU A O 1
ATOM 855 N N . SER A 1 110 ? 12.562 -4.514 10.454 1.00 85.75 110 SER A N 1
ATOM 856 C CA . SER A 1 110 ? 11.388 -4.426 11.335 1.00 85.75 110 SER A CA 1
ATOM 857 C C . SER A 1 110 ? 11.674 -4.870 12.770 1.00 85.75 110 SER A C 1
ATOM 859 O O . SER A 1 110 ? 11.113 -4.301 13.700 1.00 85.75 110 SER A O 1
ATOM 861 N N . VAL A 1 111 ? 12.562 -5.850 12.961 1.00 84.44 111 VAL A N 1
ATOM 862 C CA . VAL A 1 111 ? 12.967 -6.316 14.299 1.00 84.44 111 VAL A CA 1
ATOM 863 C C . VAL A 1 111 ? 13.995 -5.370 14.925 1.00 84.44 111 VAL A C 1
ATOM 865 O O . VAL A 1 111 ? 13.925 -5.096 16.120 1.00 84.44 111 VAL A O 1
ATOM 868 N N . LEU A 1 112 ? 14.903 -4.811 14.117 1.00 84.94 112 LEU A N 1
ATOM 869 C CA . LEU A 1 112 ? 15.983 -3.923 14.561 1.00 84.94 112 LEU A CA 1
ATOM 870 C C . LEU A 1 112 ? 15.488 -2.689 15.335 1.00 84.94 112 LEU A C 1
ATOM 872 O O . LEU A 1 112 ? 16.171 -2.225 16.242 1.00 84.94 112 LEU A O 1
ATOM 876 N N . VAL A 1 113 ? 14.305 -2.164 15.002 1.00 79.69 113 VAL A N 1
ATOM 877 C CA . VAL A 1 113 ? 13.722 -0.993 15.689 1.00 79.69 113 VAL A CA 1
ATOM 878 C C . VAL A 1 113 ? 13.483 -1.265 17.180 1.00 79.69 113 VAL A C 1
ATOM 880 O O . VAL A 1 113 ? 13.635 -0.360 17.999 1.00 79.69 113 VAL A O 1
ATOM 883 N N . LEU A 1 114 ? 13.133 -2.507 17.524 1.00 77.12 114 LEU A N 1
ATOM 884 C CA . LEU A 1 114 ? 12.757 -2.933 18.875 1.00 77.12 114 LEU A CA 1
ATOM 885 C C . LEU A 1 114 ? 13.867 -3.718 19.585 1.00 77.12 114 LEU A C 1
ATOM 887 O O . LEU A 1 114 ? 13.746 -3.992 20.776 1.00 77.12 114 LEU A O 1
ATOM 891 N N . ALA A 1 115 ? 14.934 -4.079 18.869 1.00 74.25 115 ALA A N 1
ATOM 892 C CA . ALA A 1 115 ? 16.012 -4.895 19.406 1.00 74.25 115 ALA A CA 1
ATOM 893 C C . ALA A 1 115 ? 16.784 -4.151 20.518 1.00 74.25 115 ALA A C 1
ATOM 895 O O . ALA A 1 115 ? 17.139 -2.974 20.345 1.00 74.25 115 ALA A O 1
ATOM 896 N N . PRO A 1 116 ? 17.070 -4.814 21.656 1.00 69.25 116 PRO A N 1
ATOM 897 C CA . PRO A 1 116 ? 17.890 -4.233 22.714 1.00 69.25 116 PRO A CA 1
ATOM 898 C C . PRO A 1 116 ? 19.329 -4.011 22.236 1.00 69.25 116 PRO A C 1
ATOM 900 O O . PRO A 1 116 ? 19.875 -2.936 22.496 1.00 69.25 116 PRO A O 1
ATOM 903 N N . ASP A 1 117 ? 19.866 -4.950 21.455 1.00 70.19 117 ASP A N 1
ATOM 904 C CA . ASP A 1 117 ? 21.192 -4.874 20.849 1.00 70.19 117 ASP A CA 1
ATOM 905 C C . ASP A 1 117 ? 21.075 -4.654 19.332 1.00 70.19 117 ASP A C 1
ATOM 907 O O . ASP A 1 117 ? 20.549 -5.507 18.609 1.00 70.19 117 ASP A O 1
ATOM 911 N N . PRO A 1 118 ? 21.523 -3.496 18.812 1.00 70.75 118 PRO A N 1
ATOM 912 C CA . PRO A 1 118 ? 21.333 -3.145 17.406 1.00 70.75 118 PRO A CA 1
ATOM 913 C C . PRO A 1 118 ? 22.266 -3.900 16.452 1.00 70.75 118 PRO A C 1
ATOM 915 O O . PRO A 1 118 ? 21.956 -4.043 15.267 1.00 70.75 118 PRO A O 1
ATOM 918 N N . LEU A 1 119 ? 23.416 -4.363 16.945 1.00 76.38 119 LEU A N 1
ATOM 919 C CA . LEU A 1 119 ? 24.423 -5.074 16.167 1.00 76.38 119 LEU A CA 1
ATOM 920 C C . LEU A 1 119 ? 24.830 -6.361 16.893 1.00 76.38 119 LEU A C 1
ATOM 922 O O . LEU A 1 119 ? 25.084 -6.315 18.094 1.00 76.38 119 LEU A O 1
ATOM 926 N N . PRO A 1 120 ? 24.987 -7.480 16.165 1.00 71.94 120 PRO A N 1
ATOM 927 C CA . PRO A 1 120 ? 25.266 -8.794 16.756 1.00 71.94 120 PRO A CA 1
ATOM 928 C C . PRO A 1 120 ? 26.664 -8.908 17.392 1.00 71.94 120 PRO A C 1
ATOM 930 O O . PRO A 1 120 ? 26.968 -9.881 18.069 1.00 71.94 120 PRO A O 1
ATOM 933 N N . PHE A 1 121 ? 27.537 -7.921 17.168 1.00 70.62 121 PHE A N 1
ATOM 934 C CA . PHE A 1 121 ? 28.920 -7.887 17.658 1.00 70.62 121 PHE A CA 1
ATOM 935 C C . PHE A 1 121 ? 29.166 -6.869 18.782 1.00 70.62 121 PHE A C 1
ATOM 937 O O . PHE A 1 121 ? 30.303 -6.719 19.219 1.00 70.62 121 PHE A O 1
ATOM 944 N N . SER A 1 122 ? 28.130 -6.159 19.236 1.00 69.00 122 SER A N 1
ATOM 945 C CA . SER A 1 122 ? 28.220 -5.154 20.301 1.00 69.00 122 SER A CA 1
ATOM 946 C C . SER A 1 122 ? 27.215 -5.507 21.397 1.00 69.00 122 SER A C 1
ATOM 948 O O . SER A 1 122 ? 26.114 -4.956 21.429 1.00 69.00 122 SER A O 1
ATOM 950 N N . LYS A 1 123 ? 27.585 -6.467 22.256 1.00 66.50 123 LYS A N 1
ATOM 951 C CA . LYS A 1 123 ? 26.831 -6.784 23.480 1.00 66.50 123 LYS A CA 1
ATOM 952 C C . LYS A 1 123 ? 26.993 -5.627 24.478 1.00 66.50 123 LYS A C 1
ATOM 954 O O . LYS A 1 123 ? 28.069 -5.036 24.546 1.00 66.50 123 LYS A O 1
ATOM 959 N N . ASP A 1 124 ? 25.925 -5.281 25.196 1.00 68.62 124 ASP A N 1
ATOM 960 C CA . ASP A 1 124 ? 25.908 -4.233 26.234 1.00 68.62 124 ASP A CA 1
ATOM 961 C C . ASP A 1 124 ? 26.301 -2.832 25.732 1.00 68.62 124 ASP A C 1
ATOM 963 O O . ASP A 1 124 ? 27.054 -2.086 26.361 1.00 68.62 124 ASP A O 1
ATOM 967 N N . THR A 1 125 ? 25.778 -2.447 24.564 1.00 68.81 125 THR A N 1
ATOM 968 C CA . THR A 1 125 ? 26.066 -1.128 23.978 1.00 68.81 125 THR A CA 1
ATOM 969 C C . THR A 1 125 ? 25.573 0.003 24.905 1.00 68.81 125 THR A C 1
ATOM 971 O O . THR A 1 125 ? 24.380 0.028 25.232 1.00 68.81 125 THR A O 1
ATOM 974 N N . PRO A 1 126 ? 26.420 0.991 25.274 1.00 77.44 126 PRO A N 1
ATOM 975 C CA . PRO A 1 126 ? 26.003 2.133 26.090 1.00 77.44 126 PRO A CA 1
ATOM 976 C C . PRO A 1 126 ? 24.809 2.884 25.483 1.00 77.44 126 PRO A C 1
ATOM 978 O O . PRO A 1 126 ? 24.747 3.083 24.265 1.00 77.44 126 PRO A O 1
ATOM 981 N N . GLN A 1 127 ? 23.877 3.348 26.326 1.00 77.12 127 GLN A N 1
ATOM 982 C CA . GLN A 1 127 ? 22.637 4.008 25.880 1.00 77.12 127 GLN A CA 1
ATOM 983 C C . GLN A 1 127 ? 22.896 5.225 24.973 1.00 77.12 127 GLN A C 1
ATOM 985 O O . GLN A 1 127 ? 22.149 5.444 24.023 1.00 77.12 127 GLN A O 1
ATOM 990 N N . GLU A 1 128 ? 23.987 5.958 25.206 1.00 80.69 128 GLU A N 1
ATOM 991 C CA . GLU A 1 128 ? 24.379 7.147 24.434 1.00 80.69 128 GLU A CA 1
ATOM 992 C C . GLU A 1 128 ? 24.740 6.837 22.969 1.00 80.69 128 GLU A C 1
ATOM 994 O O . GLU A 1 128 ? 24.480 7.641 22.075 1.00 80.69 128 GLU A O 1
ATOM 999 N N . ILE A 1 129 ? 25.316 5.658 22.700 1.00 84.06 129 ILE A N 1
ATOM 1000 C CA . ILE A 1 129 ? 25.807 5.267 21.364 1.00 84.06 129 ILE A CA 1
ATOM 1001 C C . ILE A 1 129 ? 24.813 4.328 20.660 1.00 84.06 129 ILE A C 1
ATOM 1003 O O . ILE A 1 129 ? 24.885 4.113 19.448 1.00 84.06 129 ILE A O 1
ATOM 1007 N N . LYS A 1 130 ? 23.828 3.801 21.392 1.00 81.25 130 LYS A N 1
ATOM 1008 C CA . LYS A 1 130 ? 22.846 2.833 20.890 1.00 81.25 130 LYS A CA 1
ATOM 1009 C C . LYS A 1 130 ? 22.113 3.312 19.634 1.00 81.25 130 LYS A C 1
ATOM 1011 O O . LYS A 1 130 ? 21.974 2.545 18.681 1.00 81.25 130 LYS A O 1
ATOM 1016 N N . GLU A 1 131 ? 21.695 4.575 19.592 1.00 84.06 131 GLU A N 1
ATOM 1017 C CA . GLU A 1 131 ? 21.008 5.134 18.419 1.00 84.06 131 GLU A CA 1
ATOM 1018 C C . GLU A 1 131 ? 21.939 5.252 17.199 1.00 84.06 131 GLU A C 1
ATOM 1020 O O . GLU A 1 131 ? 21.547 4.909 16.082 1.00 84.06 131 GLU A O 1
ATOM 1025 N N . TYR A 1 132 ? 23.209 5.617 17.398 1.00 85.44 132 TYR A N 1
ATOM 1026 C CA . TYR A 1 132 ? 24.205 5.625 16.321 1.00 85.44 132 TYR A CA 1
ATOM 1027 C C . TYR A 1 132 ? 24.494 4.212 15.793 1.00 85.44 132 TYR A C 1
ATOM 1029 O O . TYR A 1 132 ? 24.604 4.013 14.580 1.00 85.44 132 TYR A O 1
ATOM 1037 N N . MET A 1 133 ? 24.538 3.206 16.671 1.00 85.62 133 MET A N 1
ATOM 1038 C CA . MET A 1 133 ? 24.714 1.809 16.263 1.00 85.62 133 MET A CA 1
ATOM 1039 C C . MET A 1 133 ? 23.520 1.274 15.468 1.00 85.62 133 MET A C 1
ATOM 1041 O O . MET A 1 133 ? 23.721 0.534 14.504 1.00 85.62 133 MET A O 1
ATOM 1045 N N . LYS A 1 134 ? 22.285 1.692 15.785 1.00 85.44 134 LYS A N 1
ATOM 1046 C CA . LYS A 1 134 ? 21.107 1.379 14.953 1.00 85.44 134 LYS A CA 1
ATOM 1047 C C . LYS A 1 134 ? 21.250 1.943 13.540 1.00 85.44 134 LYS A C 1
ATOM 1049 O O . LYS A 1 134 ? 20.934 1.246 12.577 1.00 85.44 134 LYS A O 1
ATOM 1054 N N . ILE A 1 135 ? 21.765 3.166 13.392 1.00 88.50 135 ILE A N 1
ATOM 1055 C CA . ILE A 1 135 ? 22.016 3.767 12.072 1.00 88.50 135 ILE A CA 1
ATOM 1056 C C . ILE A 1 135 ? 23.033 2.928 11.290 1.00 88.50 135 ILE A C 1
ATOM 1058 O O . ILE A 1 135 ? 22.797 2.610 10.126 1.00 88.50 135 ILE A O 1
ATOM 1062 N N . ILE A 1 136 ? 24.128 2.503 11.926 1.00 88.75 136 ILE A N 1
ATOM 1063 C CA . ILE A 1 136 ? 25.130 1.628 11.295 1.00 88.75 136 ILE A CA 1
ATOM 1064 C C . ILE A 1 136 ? 24.507 0.279 10.899 1.00 88.75 136 ILE A C 1
ATOM 1066 O O . ILE A 1 136 ? 24.743 -0.211 9.791 1.00 88.75 136 ILE A O 1
ATOM 1070 N N . ALA A 1 137 ? 23.654 -0.294 11.750 1.00 87.81 137 ALA A N 1
ATOM 1071 C CA . ALA A 1 137 ? 22.958 -1.547 11.476 1.00 87.81 137 ALA A CA 1
ATOM 1072 C C . ALA A 1 137 ? 22.075 -1.478 10.216 1.00 87.81 137 ALA A C 1
ATOM 1074 O O . ALA A 1 137 ? 22.044 -2.436 9.440 1.00 87.81 137 ALA A O 1
ATOM 1075 N N . ILE A 1 138 ? 21.431 -0.334 9.942 1.00 90.38 138 ILE A N 1
ATOM 1076 C CA . ILE A 1 138 ? 20.646 -0.119 8.710 1.00 90.38 138 ILE A CA 1
ATOM 1077 C C . ILE A 1 138 ? 21.507 -0.310 7.450 1.00 90.38 138 ILE A C 1
ATOM 1079 O O . ILE A 1 138 ? 21.005 -0.815 6.446 1.00 90.38 138 ILE A O 1
ATOM 1083 N N . PHE A 1 139 ? 22.796 0.039 7.493 1.00 90.31 139 PHE A N 1
ATOM 1084 C CA . PHE A 1 139 ? 23.729 -0.178 6.380 1.00 90.31 139 PHE A CA 1
ATOM 1085 C C . PHE A 1 139 ? 24.359 -1.576 6.385 1.00 90.31 139 PHE A C 1
ATOM 1087 O O . PHE A 1 139 ? 24.628 -2.134 5.318 1.00 90.31 139 PHE A O 1
ATOM 1094 N N . TYR A 1 140 ? 24.553 -2.166 7.565 1.00 90.25 140 TYR A N 1
ATOM 1095 C CA . TYR A 1 140 ? 25.150 -3.491 7.731 1.00 90.25 140 TYR A CA 1
ATOM 1096 C C . TYR A 1 140 ? 24.313 -4.604 7.087 1.00 90.25 140 TYR A C 1
ATOM 1098 O O . TYR A 1 140 ? 24.841 -5.396 6.307 1.00 90.25 140 TYR A O 1
ATOM 1106 N N . TRP A 1 141 ? 23.003 -4.664 7.355 1.00 89.56 141 TRP A N 1
ATOM 1107 C CA . TRP A 1 141 ? 22.159 -5.767 6.872 1.00 89.56 141 TRP A CA 1
ATOM 1108 C C . TRP A 1 141 ? 22.063 -5.851 5.338 1.00 89.56 141 TRP A C 1
ATOM 1110 O O . TRP A 1 141 ? 22.248 -6.944 4.794 1.00 89.56 141 TRP A O 1
ATOM 1120 N N . PRO A 1 142 ? 21.830 -4.747 4.595 1.00 91.44 142 PRO A N 1
ATOM 1121 C CA . PRO A 1 142 ? 21.909 -4.771 3.139 1.00 91.44 142 PRO A CA 1
ATOM 1122 C C . PRO A 1 142 ? 23.280 -5.218 2.627 1.00 91.44 142 PRO A C 1
ATOM 1124 O O . PRO A 1 142 ? 23.329 -5.973 1.659 1.00 91.44 142 PRO A O 1
ATOM 1127 N N . ALA A 1 143 ? 24.375 -4.797 3.272 1.00 90.06 143 ALA A N 1
ATOM 1128 C CA . ALA A 1 143 ? 25.728 -5.199 2.890 1.00 90.06 143 ALA A CA 1
ATOM 1129 C C . ALA A 1 143 ? 25.968 -6.702 3.115 1.00 90.06 143 ALA A C 1
ATOM 1131 O O . ALA A 1 143 ? 26.539 -7.365 2.252 1.00 90.06 143 ALA A O 1
ATOM 1132 N N . LEU A 1 144 ? 25.467 -7.256 4.223 1.00 90.06 144 LEU A N 1
ATOM 1133 C CA . LEU A 1 144 ? 25.574 -8.675 4.567 1.00 90.06 144 LEU A CA 1
ATOM 1134 C C . LEU A 1 144 ? 24.871 -9.580 3.548 1.00 90.06 144 LEU A C 1
ATOM 1136 O O . LEU A 1 144 ? 25.415 -10.604 3.145 1.00 90.06 144 LEU A O 1
ATOM 1140 N N . TYR A 1 145 ? 23.667 -9.198 3.116 1.00 90.88 145 TYR A N 1
ATOM 1141 C CA . TYR A 1 145 ? 22.853 -9.992 2.189 1.00 90.88 145 TYR A CA 1
ATOM 1142 C C . TYR A 1 145 ? 23.091 -9.655 0.712 1.00 90.88 145 TYR A C 1
ATOM 1144 O O . TYR A 1 145 ? 22.567 -10.334 -0.175 1.00 90.88 145 TYR A O 1
ATOM 1152 N N . TYR A 1 146 ? 23.913 -8.646 0.422 1.00 89.19 146 TYR A N 1
ATOM 1153 C CA . TYR A 1 146 ? 24.271 -8.256 -0.937 1.00 89.19 146 TYR A CA 1
ATOM 1154 C C . TYR A 1 146 ? 24.866 -9.398 -1.787 1.00 89.19 146 TYR A C 1
ATOM 1156 O O . TYR A 1 146 ? 24.455 -9.535 -2.947 1.00 89.19 146 TYR A O 1
ATOM 1164 N N . PRO A 1 147 ? 25.765 -10.264 -1.264 1.00 89.62 147 PRO A N 1
ATOM 1165 C CA . PRO A 1 147 ? 26.322 -11.375 -2.033 1.00 89.62 147 PRO A CA 1
ATOM 1166 C C . PRO A 1 147 ? 25.254 -12.324 -2.583 1.00 89.62 147 PRO A C 1
ATOM 1168 O O . PRO A 1 147 ? 25.417 -12.821 -3.696 1.00 89.62 147 PRO A O 1
ATOM 1171 N N . LEU A 1 148 ? 24.135 -12.527 -1.871 1.00 89.31 148 LEU A N 1
ATOM 1172 C CA . LEU A 1 148 ? 23.017 -13.338 -2.366 1.00 89.31 148 LEU A CA 1
ATOM 1173 C C . LEU A 1 148 ? 22.473 -12.744 -3.675 1.00 89.31 148 LEU A C 1
ATOM 1175 O O . LEU A 1 148 ? 22.381 -13.444 -4.679 1.00 89.31 148 LEU A O 1
ATOM 1179 N N . LEU A 1 149 ? 22.197 -11.437 -3.716 1.00 88.38 149 LEU A N 1
ATOM 1180 C CA . LEU A 1 149 ? 21.742 -10.772 -4.945 1.00 88.38 149 LEU A CA 1
ATOM 1181 C C . LEU A 1 149 ? 22.786 -10.839 -6.063 1.00 88.38 149 LEU A C 1
ATOM 1183 O O . LEU A 1 149 ? 22.437 -11.125 -7.209 1.00 88.38 149 LEU A O 1
ATOM 1187 N N . ALA A 1 150 ? 24.053 -10.583 -5.737 1.00 85.19 150 ALA A N 1
ATOM 1188 C CA . ALA A 1 150 ? 25.140 -10.552 -6.710 1.00 85.19 150 ALA A CA 1
ATOM 1189 C C . ALA A 1 150 ? 25.422 -11.933 -7.332 1.00 85.19 150 ALA A C 1
ATOM 1191 O O . ALA A 1 150 ? 25.709 -12.033 -8.524 1.00 85.19 150 ALA A O 1
ATOM 1192 N N . CYS A 1 151 ? 25.271 -13.016 -6.568 1.00 84.56 151 CYS A N 1
ATOM 1193 C CA . CYS A 1 151 ? 25.383 -14.382 -7.081 1.00 84.56 151 CYS A CA 1
ATOM 1194 C C . CYS A 1 151 ? 24.327 -14.687 -8.158 1.00 84.56 151 CYS A C 1
ATOM 1196 O O . CYS A 1 151 ? 24.606 -15.402 -9.122 1.00 84.56 151 CYS A O 1
ATOM 1198 N N . GLY A 1 152 ? 23.129 -14.106 -8.029 1.00 77.56 152 GLY A N 1
ATOM 1199 C CA . GLY A 1 152 ? 22.048 -14.255 -9.000 1.00 77.56 152 GLY A CA 1
ATOM 1200 C C . GLY A 1 152 ? 22.277 -13.532 -10.332 1.00 77.56 152 GLY A C 1
ATOM 1201 O O . GLY A 1 152 ? 21.744 -13.981 -11.344 1.00 77.56 152 GLY A O 1
ATOM 1202 N N . THR A 1 153 ? 23.061 -12.447 -10.364 1.00 73.38 153 THR A N 1
ATOM 1203 C CA . THR A 1 153 ? 23.257 -11.626 -11.579 1.00 73.38 153 THR A CA 1
ATOM 1204 C C . THR A 1 153 ? 24.314 -12.167 -12.532 1.00 73.38 153 THR A C 1
ATOM 1206 O O . THR A 1 153 ? 24.316 -11.814 -13.708 1.00 73.38 153 THR A O 1
ATOM 1209 N N . LEU A 1 154 ? 25.220 -13.021 -12.055 1.00 69.81 154 LEU A N 1
ATOM 1210 C CA . LEU A 1 154 ? 26.322 -13.536 -12.870 1.00 69.81 154 LEU A CA 1
ATOM 1211 C C . LEU A 1 154 ? 25.904 -14.648 -13.835 1.00 69.81 154 LEU A C 1
ATOM 1213 O O . LEU A 1 154 ? 26.668 -14.947 -14.753 1.00 69.81 154 LEU A O 1
ATOM 1217 N N . HIS A 1 155 ? 24.728 -15.257 -13.628 1.00 71.69 155 HIS A N 1
ATOM 1218 C CA . HIS A 1 155 ? 24.197 -16.370 -14.428 1.00 71.69 155 HIS A CA 1
ATOM 1219 C C . HIS A 1 155 ? 25.238 -17.472 -14.721 1.00 71.69 155 HIS A C 1
ATOM 1221 O O . HIS A 1 155 ? 25.216 -18.118 -15.765 1.00 71.69 155 HIS A O 1
ATOM 1227 N N . SER A 1 156 ? 26.180 -17.682 -13.796 1.00 77.12 156 SER A N 1
ATOM 1228 C CA . SER A 1 156 ? 27.273 -18.643 -13.921 1.00 77.12 156 SER A CA 1
ATOM 1229 C C . SER A 1 156 ? 27.086 -19.789 -12.930 1.00 77.12 156 SER A C 1
ATOM 1231 O O . SER A 1 156 ? 26.525 -19.606 -11.848 1.00 77.12 156 SER A O 1
ATOM 1233 N N . LYS A 1 157 ? 27.598 -20.980 -13.274 1.00 82.38 157 LYS A N 1
ATOM 1234 C CA . LYS A 1 157 ? 27.574 -22.153 -12.380 1.00 82.38 157 LYS A CA 1
ATOM 1235 C C . LYS A 1 157 ? 28.167 -21.823 -11.007 1.00 82.38 157 LYS A C 1
ATOM 1237 O O . LYS A 1 157 ? 27.575 -22.165 -9.990 1.00 82.38 157 LYS A O 1
ATOM 1242 N N . LEU A 1 158 ? 29.287 -21.095 -10.993 1.00 84.19 158 LEU A N 1
ATOM 1243 C CA . LEU A 1 158 ? 29.956 -20.655 -9.770 1.00 84.19 158 LEU A CA 1
ATOM 1244 C C . LEU A 1 158 ? 29.072 -19.722 -8.927 1.00 84.19 158 LEU A C 1
ATOM 1246 O O . LEU A 1 158 ? 28.989 -19.905 -7.717 1.00 84.19 158 LEU A O 1
ATOM 1250 N N . GLY A 1 159 ? 28.369 -18.773 -9.556 1.00 84.88 159 GLY A N 1
ATOM 1251 C CA . GLY A 1 159 ? 27.440 -17.879 -8.858 1.00 84.88 159 GLY A CA 1
ATOM 1252 C C . GLY A 1 159 ? 26.319 -18.643 -8.153 1.00 84.88 159 GLY A C 1
ATOM 1253 O O . GLY A 1 159 ? 26.043 -18.390 -6.985 1.00 84.88 159 GLY A O 1
ATOM 1254 N N . TYR A 1 160 ? 25.718 -19.640 -8.809 1.00 87.56 160 TYR A N 1
ATOM 1255 C CA . TYR A 1 160 ? 24.657 -20.436 -8.184 1.00 87.56 160 TYR A CA 1
ATOM 1256 C C . TYR A 1 160 ? 25.156 -21.353 -7.058 1.00 87.56 160 TYR A C 1
ATOM 1258 O O . TYR A 1 160 ? 24.432 -21.537 -6.080 1.00 87.56 160 TYR A O 1
ATOM 1266 N N . VAL A 1 161 ? 26.376 -21.894 -7.153 1.00 90.44 161 VAL A N 1
ATOM 1267 C CA . VAL A 1 161 ? 26.989 -22.687 -6.068 1.00 90.44 161 VAL A CA 1
ATOM 1268 C C . VAL A 1 161 ? 27.250 -21.811 -4.844 1.00 90.44 161 VAL A C 1
ATOM 1270 O O . VAL A 1 161 ? 26.807 -22.152 -3.748 1.00 90.44 161 VAL A O 1
ATOM 1273 N N . LEU A 1 162 ? 27.889 -20.652 -5.035 1.00 89.44 162 LEU A N 1
ATOM 1274 C CA . LEU A 1 162 ? 28.153 -19.699 -3.953 1.00 89.44 162 LEU A CA 1
ATOM 1275 C C . LEU A 1 162 ? 26.849 -19.190 -3.322 1.00 89.44 162 LEU A C 1
ATOM 1277 O O . LEU A 1 162 ? 26.728 -19.170 -2.100 1.00 89.44 162 LEU A O 1
ATOM 1281 N N . GLY A 1 163 ? 25.845 -18.857 -4.139 1.00 90.31 163 GLY A N 1
ATOM 1282 C CA . GLY A 1 163 ? 24.524 -18.444 -3.661 1.00 90.31 163 GLY A CA 1
ATOM 1283 C C . GLY A 1 163 ? 23.797 -19.535 -2.867 1.00 90.31 163 GLY A C 1
ATOM 1284 O O . GLY A 1 163 ? 23.190 -19.233 -1.841 1.00 90.31 163 GLY A O 1
ATOM 1285 N N . SER A 1 164 ? 23.901 -20.801 -3.294 1.00 92.19 164 SER A N 1
ATOM 1286 C CA . SER A 1 164 ? 23.320 -21.944 -2.572 1.00 92.19 164 SER A CA 1
ATOM 1287 C C . SER A 1 164 ? 23.972 -22.108 -1.201 1.00 92.19 164 SER A C 1
ATOM 1289 O O . SER A 1 164 ? 23.257 -22.127 -0.200 1.00 92.19 164 SER A O 1
ATOM 1291 N N . LEU A 1 165 ? 25.309 -22.122 -1.145 1.00 92.44 165 LEU A N 1
ATOM 1292 C CA . LEU A 1 165 ? 26.061 -22.250 0.103 1.00 92.44 165 LEU A CA 1
ATOM 1293 C C . LEU A 1 165 ? 25.710 -21.122 1.084 1.00 92.44 165 LEU A C 1
ATOM 1295 O O . LEU A 1 165 ? 25.332 -21.400 2.214 1.00 92.44 165 LEU A O 1
ATOM 1299 N N . PHE A 1 166 ? 25.729 -19.863 0.633 1.00 91.44 166 PHE A N 1
ATOM 1300 C CA . PHE A 1 166 ? 25.339 -18.721 1.468 1.00 91.44 166 PHE A CA 1
ATOM 1301 C C . PHE A 1 166 ? 23.902 -18.829 1.982 1.00 91.44 166 PHE A C 1
ATOM 1303 O O . PHE A 1 166 ? 23.641 -18.544 3.151 1.00 91.44 166 PHE A O 1
ATOM 1310 N N . SER A 1 167 ? 22.962 -19.233 1.121 1.00 93.62 167 SER A N 1
ATOM 1311 C CA . SER A 1 167 ? 21.562 -19.381 1.525 1.00 93.62 167 SER A CA 1
ATOM 1312 C C . SER A 1 167 ? 21.381 -20.475 2.579 1.00 93.62 167 SER A C 1
ATOM 1314 O O . SER A 1 167 ? 20.687 -20.239 3.565 1.00 93.62 167 SER A O 1
ATOM 1316 N N . TRP A 1 168 ? 22.057 -21.620 2.423 1.00 94.69 168 TRP A N 1
ATOM 1317 C CA . TRP A 1 168 ? 22.013 -22.727 3.377 1.00 94.69 168 TRP A CA 1
ATOM 1318 C C . TRP A 1 168 ? 22.658 -22.357 4.705 1.00 94.69 168 TRP A C 1
ATOM 1320 O O . TRP A 1 168 ? 22.063 -22.625 5.741 1.00 94.69 168 TRP A O 1
ATOM 1330 N N . THR A 1 169 ? 23.810 -21.683 4.690 1.00 92.62 169 THR A N 1
ATOM 1331 C CA . THR A 1 169 ? 24.482 -21.237 5.914 1.00 92.62 169 THR A CA 1
ATOM 1332 C C . THR A 1 169 ? 23.598 -20.278 6.715 1.00 92.62 169 THR A C 1
ATOM 1334 O O . THR A 1 169 ? 23.365 -20.503 7.900 1.00 92.62 169 THR A O 1
ATOM 1337 N N . HIS A 1 170 ? 23.037 -19.244 6.075 1.00 92.31 170 HIS A N 1
ATOM 1338 C CA . HIS A 1 170 ? 22.134 -18.314 6.761 1.00 92.31 170 HIS A CA 1
ATOM 1339 C C . HIS A 1 170 ? 20.846 -18.984 7.250 1.00 92.31 170 HIS A C 1
ATOM 1341 O O . HIS A 1 170 ? 20.349 -18.629 8.315 1.00 92.31 170 HIS A O 1
ATOM 1347 N N . PHE A 1 171 ? 20.290 -19.922 6.481 1.00 93.94 171 PHE A N 1
ATOM 1348 C CA . PHE A 1 171 ? 19.079 -20.641 6.866 1.00 93.94 171 PHE A CA 1
ATOM 1349 C C . PHE A 1 171 ? 19.323 -21.585 8.044 1.00 93.94 171 PHE A C 1
ATOM 1351 O O . PHE A 1 171 ? 18.584 -21.526 9.021 1.00 93.94 171 PHE A O 1
ATOM 1358 N N . ALA A 1 172 ? 20.369 -22.410 7.972 1.00 92.81 172 ALA A N 1
ATOM 1359 C CA . ALA A 1 172 ? 20.703 -23.386 9.000 1.00 92.81 172 ALA A CA 1
ATOM 1360 C C . ALA A 1 172 ? 20.991 -22.705 10.340 1.00 92.81 172 ALA A C 1
ATOM 1362 O O . ALA A 1 172 ? 20.393 -23.085 11.340 1.00 92.81 172 ALA A O 1
ATOM 1363 N N . VAL A 1 173 ? 21.823 -21.657 10.350 1.00 90.94 173 VAL A N 1
ATOM 1364 C CA . VAL A 1 173 ? 22.153 -20.930 11.586 1.00 90.94 173 VAL A CA 1
ATOM 1365 C C . VAL A 1 173 ? 20.928 -20.230 12.165 1.00 90.94 173 VAL A C 1
ATOM 1367 O O . VAL A 1 173 ? 20.670 -20.358 13.357 1.00 90.94 173 VAL A O 1
ATOM 1370 N N . LEU A 1 174 ? 20.117 -19.560 11.336 1.00 90.31 174 LEU A N 1
ATOM 1371 C CA . LEU A 1 174 ? 18.905 -18.897 11.824 1.00 90.31 174 LEU A CA 1
ATOM 1372 C C . LEU A 1 174 ? 17.917 -19.896 12.438 1.00 90.31 174 LEU A C 1
ATOM 1374 O O . LEU A 1 174 ? 17.355 -19.628 13.495 1.00 90.31 174 LEU A O 1
ATOM 1378 N N . VAL A 1 175 ? 17.683 -21.032 11.777 1.00 92.00 175 VAL A N 1
ATOM 1379 C CA . VAL A 1 175 ? 16.780 -22.072 12.287 1.00 92.00 175 VAL A CA 1
ATOM 1380 C C . VAL A 1 175 ? 17.338 -22.676 13.574 1.00 92.00 175 VAL A C 1
ATOM 1382 O O . VAL A 1 175 ? 16.591 -22.815 14.536 1.00 92.00 175 VAL A O 1
ATOM 1385 N N . TRP A 1 176 ? 18.641 -22.956 13.622 1.00 90.75 176 TRP A N 1
ATOM 1386 C CA . TRP A 1 176 ? 19.310 -23.493 14.806 1.00 90.75 176 TRP A CA 1
ATOM 1387 C C . TRP A 1 176 ? 19.166 -22.562 16.017 1.00 90.75 176 TRP A C 1
ATOM 1389 O O . TRP A 1 176 ? 18.665 -22.978 17.057 1.00 90.75 176 TRP A O 1
ATOM 1399 N N . GLN A 1 177 ? 19.479 -21.271 15.855 1.00 87.25 177 GLN A N 1
ATOM 1400 C CA . GLN A 1 177 ? 19.336 -20.264 16.915 1.00 87.25 177 GLN A CA 1
ATOM 1401 C C . GLN A 1 177 ? 17.898 -20.173 17.455 1.00 87.25 177 GLN A C 1
ATOM 1403 O O . GLN A 1 177 ? 17.692 -19.950 18.647 1.00 87.25 177 GLN A O 1
ATOM 1408 N N . LYS A 1 178 ? 16.887 -20.341 16.591 1.00 88.69 178 LYS A N 1
ATOM 1409 C CA . LYS A 1 178 ? 15.472 -20.294 16.995 1.00 88.69 178 LYS A CA 1
ATOM 1410 C C . LYS A 1 178 ? 14.962 -21.588 17.629 1.00 88.69 178 LYS A C 1
ATOM 1412 O O . LYS A 1 178 ? 13.986 -21.522 18.372 1.00 88.69 178 LYS A O 1
ATOM 1417 N N . ILE A 1 179 ? 15.591 -22.729 17.347 1.00 88.50 179 ILE A N 1
ATOM 1418 C CA . ILE A 1 179 ? 15.292 -24.007 18.009 1.00 88.50 179 ILE A CA 1
ATOM 1419 C C . ILE A 1 179 ? 15.884 -24.021 19.420 1.00 88.50 179 ILE A C 1
ATOM 1421 O O . ILE A 1 179 ? 15.187 -24.422 20.349 1.00 88.50 179 ILE A O 1
ATOM 1425 N N . ASP A 1 180 ? 17.119 -23.539 19.578 1.00 86.06 180 ASP A N 1
ATOM 1426 C CA . ASP A 1 180 ? 17.815 -23.496 20.870 1.00 86.06 180 ASP A CA 1
ATOM 1427 C C . ASP A 1 180 ? 17.141 -22.521 21.847 1.00 86.06 180 ASP A C 1
ATOM 1429 O O . ASP A 1 180 ? 16.855 -22.868 22.991 1.00 86.06 180 ASP A O 1
ATOM 1433 N N . CYS A 1 181 ? 16.825 -21.310 21.378 1.00 84.44 181 CYS A N 1
ATOM 1434 C CA . CYS A 1 181 ? 16.237 -20.251 22.197 1.00 84.44 181 CYS A CA 1
ATOM 1435 C C . CYS A 1 181 ? 14.910 -19.752 21.590 1.00 84.44 181 CYS A C 1
ATOM 1437 O O . CYS A 1 181 ? 14.853 -18.663 21.008 1.00 84.44 181 CYS A O 1
ATOM 1439 N N . PRO A 1 182 ? 13.806 -20.516 21.715 1.00 82.88 182 PRO A N 1
ATOM 1440 C CA . PRO A 1 182 ? 12.507 -20.111 21.177 1.00 82.88 182 PRO A CA 1
ATOM 1441 C C . PRO A 1 182 ? 11.832 -19.025 22.023 1.00 82.88 182 PRO A C 1
ATOM 1443 O O . PRO A 1 182 ? 10.969 -18.304 21.518 1.00 82.88 182 PRO A O 1
ATOM 1446 N N . LYS A 1 183 ? 12.194 -18.935 23.311 1.00 83.19 183 LYS A N 1
ATOM 1447 C CA . LYS A 1 183 ? 11.624 -17.992 24.272 1.00 83.19 183 LYS A CA 1
ATOM 1448 C C . LYS A 1 183 ? 12.603 -16.856 24.535 1.00 83.19 183 LYS A C 1
ATOM 1450 O O . LYS A 1 183 ? 13.729 -17.122 24.943 1.00 83.19 183 LYS A O 1
ATOM 1455 N N . THR A 1 184 ? 12.166 -15.614 24.345 1.00 77.00 184 THR A N 1
ATOM 1456 C CA . THR A 1 184 ? 12.965 -14.424 24.669 1.00 77.00 184 THR A CA 1
ATOM 1457 C C . THR A 1 184 ? 12.262 -13.569 25.727 1.00 77.00 184 THR A C 1
ATOM 1459 O O . THR A 1 184 ? 11.030 -13.516 25.739 1.00 77.00 184 THR A O 1
ATOM 1462 N N . PRO A 1 185 ? 13.012 -12.887 26.617 1.00 72.75 185 PRO A N 1
ATOM 1463 C CA . PRO A 1 185 ? 12.452 -11.977 27.624 1.00 72.75 185 PRO A CA 1
ATOM 1464 C C . PRO A 1 185 ? 11.994 -10.628 27.039 1.00 72.75 185 PRO A C 1
ATOM 1466 O O . PRO A 1 185 ? 11.743 -9.681 27.779 1.00 72.75 185 PRO A O 1
ATOM 1469 N N . GLU A 1 186 ? 11.928 -10.513 25.710 1.00 69.69 186 GLU A N 1
ATOM 1470 C CA . GLU A 1 186 ? 11.454 -9.321 25.007 1.00 69.69 186 GLU A CA 1
ATOM 1471 C C . GLU A 1 186 ? 9.939 -9.109 25.227 1.00 69.69 186 GLU A C 1
ATOM 1473 O O . GLU A 1 186 ? 9.308 -9.765 26.053 1.00 69.69 186 GLU A O 1
ATOM 1478 N N . LEU A 1 187 ? 9.331 -8.202 24.451 1.00 72.94 187 LEU A N 1
ATOM 1479 C CA . LEU A 1 187 ? 7.910 -7.818 24.507 1.00 72.94 187 LEU A CA 1
ATOM 1480 C C . LEU A 1 187 ? 6.923 -8.983 24.726 1.00 72.94 187 LEU A C 1
ATOM 1482 O O . LEU A 1 187 ? 5.903 -8.805 25.386 1.00 72.94 187 LEU A O 1
ATOM 1486 N N . TYR A 1 188 ? 7.204 -10.164 24.166 1.00 82.06 188 TYR A N 1
ATOM 1487 C CA . TYR A 1 188 ? 6.419 -11.373 24.395 1.00 82.06 188 TYR A CA 1
ATOM 1488 C C . TYR A 1 188 ? 7.276 -12.633 24.273 1.00 82.06 188 TYR A C 1
ATOM 1490 O O . TYR A 1 188 ? 8.176 -12.695 23.435 1.00 82.06 188 TYR A O 1
ATOM 1498 N N . LYS A 1 189 ? 6.905 -13.674 25.032 1.00 83.81 189 LYS A N 1
ATOM 1499 C CA . LYS A 1 189 ? 7.590 -14.976 25.130 1.00 83.81 189 LYS A CA 1
ATOM 1500 C C . LYS A 1 189 ? 8.042 -15.540 23.781 1.00 83.81 189 LYS A C 1
ATOM 1502 O O . LYS A 1 189 ? 9.164 -16.007 23.686 1.00 83.81 189 LYS A O 1
ATOM 1507 N N . TYR A 1 190 ? 7.204 -15.479 22.743 1.00 86.38 190 TYR A N 1
ATOM 1508 C CA . TYR A 1 190 ? 7.508 -16.014 21.402 1.00 86.38 190 TYR A CA 1
ATOM 1509 C C . TYR A 1 190 ? 7.685 -14.938 20.315 1.00 86.38 190 TYR A C 1
ATOM 1511 O O . TYR A 1 190 ? 7.633 -15.251 19.124 1.00 86.38 190 TYR A O 1
ATOM 1519 N N . TYR A 1 191 ? 7.878 -13.669 20.689 1.00 87.06 191 TYR A N 1
ATOM 1520 C CA . TYR A 1 191 ? 7.972 -12.563 19.729 1.00 87.06 191 TYR A CA 1
ATOM 1521 C C . TYR A 1 191 ? 9.101 -12.771 18.716 1.00 87.06 191 TYR A C 1
ATOM 1523 O O . TYR A 1 191 ? 8.865 -12.728 17.509 1.00 87.06 191 TYR A O 1
ATOM 1531 N N . SER A 1 192 ? 10.309 -13.067 19.201 1.00 86.44 192 SER A N 1
ATOM 1532 C CA . SER A 1 192 ? 11.499 -13.227 18.360 1.00 86.44 192 SER A CA 1
ATOM 1533 C C . SER A 1 192 ? 11.352 -14.350 17.324 1.00 86.44 192 SER A C 1
ATOM 1535 O O . SER A 1 192 ? 11.853 -14.240 16.201 1.00 86.44 192 SER A O 1
ATOM 1537 N N . LEU A 1 193 ? 10.635 -15.425 17.673 1.00 88.75 193 LEU A N 1
ATOM 1538 C CA . LEU A 1 193 ? 10.313 -16.519 16.757 1.00 88.75 193 LEU A CA 1
ATOM 1539 C C . LEU A 1 193 ? 9.312 -16.056 15.691 1.00 88.75 193 LEU A C 1
ATOM 1541 O O . LEU A 1 193 ? 9.611 -16.144 14.499 1.00 88.75 193 LEU A O 1
ATOM 1545 N N . LEU A 1 194 ? 8.164 -15.512 16.111 1.00 91.62 194 LEU A N 1
ATOM 1546 C CA . LEU A 1 194 ? 7.086 -15.075 15.217 1.00 91.62 194 LEU A CA 1
ATOM 1547 C C . LEU A 1 194 ? 7.557 -13.983 14.244 1.00 91.62 194 LEU A C 1
ATOM 1549 O O . LEU A 1 194 ? 7.346 -14.095 13.038 1.00 91.62 194 LEU A O 1
ATOM 1553 N N . ALA A 1 195 ? 8.286 -12.980 14.731 1.00 90.06 195 ALA A N 1
ATOM 1554 C CA . ALA A 1 195 ? 8.802 -11.891 13.904 1.00 90.06 195 ALA A CA 1
ATOM 1555 C C . ALA A 1 195 ? 9.829 -12.371 12.860 1.00 90.06 195 ALA A C 1
ATOM 1557 O O . ALA A 1 195 ? 9.977 -11.759 11.799 1.00 90.06 195 ALA A O 1
ATOM 1558 N N . SER A 1 196 ? 10.513 -13.491 13.122 1.00 90.56 196 SER A N 1
ATOM 1559 C CA . SER A 1 196 ? 11.486 -14.090 12.202 1.00 90.56 196 SER A CA 1
ATOM 1560 C C . SER A 1 196 ? 10.873 -15.016 11.142 1.00 90.56 196 SER A C 1
ATOM 1562 O O . SER A 1 196 ? 11.563 -15.369 10.185 1.00 90.56 196 SER A O 1
ATOM 1564 N N . LEU A 1 197 ? 9.583 -15.368 11.228 1.00 93.44 197 LEU A N 1
ATOM 1565 C CA . LEU A 1 197 ? 8.933 -16.277 10.270 1.00 93.44 197 LEU A CA 1
ATOM 1566 C C . LEU A 1 197 ? 9.027 -15.808 8.804 1.00 93.44 197 LEU A C 1
ATOM 1568 O O . LEU A 1 197 ? 9.394 -16.627 7.954 1.00 93.44 197 LEU A O 1
ATOM 1572 N N . PRO A 1 198 ? 8.791 -14.522 8.459 1.00 94.94 198 PRO A N 1
ATOM 1573 C CA . PRO A 1 198 ? 8.984 -14.049 7.087 1.00 94.94 198 PRO A CA 1
ATOM 1574 C C . PRO A 1 198 ? 10.440 -14.175 6.623 1.00 94.94 198 PRO A C 1
ATOM 1576 O O . PRO A 1 198 ? 10.695 -14.487 5.458 1.00 94.94 198 PRO A O 1
ATOM 1579 N N . GLN A 1 199 ? 11.399 -13.989 7.536 1.00 92.88 199 GLN A N 1
ATOM 1580 C CA . GLN A 1 199 ? 12.825 -14.136 7.255 1.00 92.88 199 GLN A CA 1
ATOM 1581 C C . GLN A 1 199 ? 13.182 -15.600 6.950 1.00 92.88 199 GLN A C 1
ATOM 1583 O O . GLN A 1 199 ? 13.846 -15.868 5.946 1.00 92.88 199 GLN A O 1
ATOM 1588 N N . ILE A 1 200 ? 12.700 -16.542 7.770 1.00 94.31 200 ILE A N 1
ATOM 1589 C CA . ILE A 1 200 ? 12.878 -17.990 7.575 1.00 94.31 200 ILE A CA 1
ATOM 1590 C C . ILE A 1 200 ? 12.249 -18.420 6.246 1.00 94.31 200 ILE A C 1
ATOM 1592 O O . ILE A 1 200 ? 12.892 -19.114 5.460 1.00 94.31 200 ILE A O 1
ATOM 1596 N N . GLY A 1 201 ? 11.035 -17.949 5.941 1.00 94.75 201 GLY A N 1
ATOM 1597 C CA . GLY A 1 201 ? 10.357 -18.231 4.674 1.00 94.75 201 GLY A CA 1
ATOM 1598 C C . GLY A 1 201 ? 11.127 -17.717 3.451 1.00 94.75 201 GLY A C 1
ATOM 1599 O O . GLY A 1 201 ? 11.288 -18.446 2.470 1.00 94.75 201 GLY A O 1
ATOM 1600 N N . CYS A 1 202 ? 11.664 -16.492 3.514 1.00 95.19 202 CYS A N 1
ATOM 1601 C CA . CYS A 1 202 ? 12.484 -15.927 2.436 1.00 95.19 202 CYS A CA 1
ATOM 1602 C C . CYS A 1 202 ? 13.787 -16.716 2.227 1.00 95.19 202 CYS A C 1
ATOM 1604 O O . CYS A 1 202 ? 14.146 -17.006 1.083 1.00 95.19 202 CYS A O 1
ATOM 1606 N N . LEU A 1 203 ? 14.482 -17.096 3.305 1.00 94.12 203 LEU A N 1
ATOM 1607 C CA . LEU A 1 203 ? 15.694 -17.918 3.222 1.00 94.12 203 LEU A CA 1
ATOM 1608 C C . LEU A 1 203 ? 15.397 -19.322 2.697 1.00 94.12 203 LEU A C 1
ATOM 1610 O O . LEU A 1 203 ? 16.088 -19.776 1.789 1.00 94.12 203 LEU A O 1
ATOM 1614 N N . GLY A 1 204 ? 14.347 -19.978 3.194 1.00 94.94 204 GLY A N 1
ATOM 1615 C CA . GLY A 1 204 ? 13.927 -21.298 2.723 1.00 94.94 204 GLY A CA 1
ATOM 1616 C C . GLY A 1 204 ? 13.612 -21.297 1.225 1.00 94.94 204 GLY A C 1
ATOM 1617 O O . GLY A 1 204 ? 14.051 -22.182 0.488 1.00 94.94 204 GLY A O 1
ATOM 1618 N N . PHE A 1 205 ? 12.952 -20.244 0.731 1.00 94.50 205 PHE A N 1
ATOM 1619 C CA . PHE A 1 205 ? 12.733 -20.064 -0.704 1.00 94.50 205 PHE A CA 1
ATOM 1620 C C . PHE A 1 205 ? 14.052 -19.963 -1.492 1.00 94.50 205 PHE A C 1
ATOM 1622 O O . PHE A 1 205 ? 14.195 -20.603 -2.537 1.00 94.50 205 PHE A O 1
ATOM 1629 N N . LEU A 1 206 ? 15.031 -19.194 -1.002 1.00 92.88 206 LEU A N 1
ATOM 1630 C CA . LEU A 1 206 ? 16.348 -19.070 -1.640 1.00 92.88 206 LEU A CA 1
ATOM 1631 C C . LEU A 1 206 ? 17.125 -20.396 -1.634 1.00 92.88 206 LEU A C 1
ATOM 1633 O O . LEU A 1 206 ? 17.709 -20.746 -2.662 1.00 92.88 206 LEU A O 1
ATOM 1637 N N . CYS A 1 207 ? 17.052 -21.156 -0.536 1.00 94.19 207 CYS A N 1
ATOM 1638 C CA . CYS A 1 207 ? 17.684 -22.471 -0.383 1.00 94.19 207 CYS A CA 1
ATOM 1639 C C . CYS A 1 207 ? 17.225 -23.473 -1.443 1.00 94.19 207 CYS A C 1
ATOM 1641 O O . CYS A 1 207 ? 18.004 -24.323 -1.859 1.00 94.19 207 CYS A O 1
ATOM 1643 N N . ILE A 1 208 ? 15.972 -23.367 -1.893 1.00 93.00 208 ILE A N 1
ATOM 1644 C CA . ILE A 1 208 ? 15.416 -24.197 -2.969 1.00 93.00 208 ILE A CA 1
ATOM 1645 C C . ILE A 1 208 ? 15.737 -23.580 -4.337 1.00 93.00 208 ILE A C 1
ATOM 1647 O O . ILE A 1 208 ? 16.048 -24.281 -5.304 1.00 93.00 208 ILE A O 1
ATOM 1651 N N . LYS A 1 209 ? 15.663 -22.249 -4.456 1.00 90.50 209 LYS A N 1
ATOM 1652 C CA . LYS A 1 209 ? 15.740 -21.571 -5.752 1.00 90.50 209 LYS A CA 1
ATOM 1653 C C . LYS A 1 209 ? 17.138 -21.579 -6.368 1.00 90.50 209 LYS A C 1
ATOM 1655 O O . LYS A 1 209 ? 17.224 -21.786 -7.580 1.00 90.50 209 LYS A O 1
ATOM 1660 N N . TYR A 1 210 ? 18.202 -21.363 -5.591 1.00 90.25 210 TYR A N 1
ATOM 1661 C CA . TYR A 1 210 ? 19.571 -21.377 -6.126 1.00 90.25 210 TYR A CA 1
ATOM 1662 C C . TYR A 1 210 ? 19.972 -22.749 -6.692 1.00 90.25 210 TYR A C 1
ATOM 1664 O O . TYR A 1 210 ? 20.403 -22.782 -7.849 1.00 90.25 210 TYR A O 1
ATOM 1672 N N . PRO A 1 211 ? 19.728 -23.881 -5.999 1.00 90.31 211 PRO A N 1
ATOM 1673 C CA . PRO A 1 211 ? 19.967 -25.206 -6.569 1.00 90.31 211 PRO A CA 1
ATOM 1674 C C . PRO A 1 211 ? 19.131 -25.483 -7.821 1.00 90.31 211 PRO A C 1
ATOM 1676 O O . PRO A 1 211 ? 19.644 -26.005 -8.808 1.00 90.31 211 PRO A O 1
ATOM 1679 N N . LEU A 1 212 ? 17.855 -25.077 -7.846 1.00 88.06 212 LEU A N 1
ATOM 1680 C CA . LEU A 1 212 ? 17.020 -25.229 -9.044 1.00 88.06 212 LEU A CA 1
ATOM 1681 C C . LEU A 1 212 ? 17.565 -24.442 -10.244 1.00 88.06 212 LEU A C 1
ATOM 1683 O O . LEU A 1 212 ? 17.494 -24.924 -11.376 1.00 88.06 212 LEU A O 1
ATOM 1687 N N . LEU A 1 213 ? 18.088 -23.233 -10.021 1.00 84.19 213 LEU A N 1
ATOM 1688 C CA . LEU A 1 213 ? 18.722 -22.436 -11.073 1.00 84.19 213 LEU A CA 1
ATOM 1689 C C . LEU A 1 213 ? 20.061 -23.036 -11.512 1.00 84.19 213 LEU A C 1
ATOM 1691 O O . LEU A 1 213 ? 20.341 -23.028 -12.705 1.00 84.19 213 LEU A O 1
ATOM 1695 N N . PHE A 1 214 ? 20.830 -23.632 -10.599 1.00 84.62 214 PHE A N 1
ATOM 1696 C CA . PHE A 1 214 ? 22.035 -24.392 -10.939 1.00 84.62 214 PHE A CA 1
ATOM 1697 C C . PHE A 1 214 ? 21.717 -25.592 -11.848 1.00 84.62 214 PHE A C 1
ATOM 1699 O O . PHE A 1 214 ? 22.331 -25.749 -12.904 1.00 84.62 214 PHE A O 1
ATOM 1706 N N . LEU A 1 215 ? 20.697 -26.387 -11.496 1.00 84.44 215 LEU A N 1
ATOM 1707 C CA . LEU A 1 215 ? 20.251 -27.542 -12.287 1.00 84.44 215 LEU A CA 1
ATOM 1708 C C . LEU A 1 215 ? 19.707 -27.134 -13.664 1.00 84.44 215 LEU A C 1
ATOM 1710 O O . LEU A 1 215 ? 19.949 -27.818 -14.658 1.00 84.44 215 LEU A O 1
ATOM 1714 N N . LYS A 1 216 ? 18.985 -26.009 -13.748 1.00 79.44 216 LYS A N 1
ATOM 1715 C CA . LYS A 1 216 ? 18.502 -25.462 -15.027 1.00 79.44 216 LYS A CA 1
ATOM 1716 C C . LYS A 1 216 ? 19.617 -24.841 -15.863 1.00 79.44 216 LYS A C 1
ATOM 1718 O O . LYS A 1 216 ? 19.620 -25.021 -17.076 1.00 79.44 216 LYS A O 1
ATOM 1723 N N . GLY A 1 217 ? 20.581 -24.174 -15.234 1.00 61.88 217 GLY A N 1
ATOM 1724 C CA . GLY A 1 217 ? 21.759 -23.606 -15.892 1.00 61.88 217 GLY A CA 1
ATOM 1725 C C . GLY A 1 217 ? 22.675 -24.662 -16.518 1.00 61.88 217 GLY A C 1
ATOM 1726 O O . GLY A 1 217 ? 23.465 -24.340 -17.396 1.00 61.88 217 GLY A O 1
ATOM 1727 N N . ALA A 1 218 ? 22.545 -25.936 -16.133 1.00 51.84 218 ALA A N 1
ATOM 1728 C CA . ALA A 1 218 ? 23.179 -27.049 -16.839 1.00 51.84 218 ALA A CA 1
ATOM 1729 C C . ALA A 1 218 ? 22.490 -27.405 -18.176 1.00 51.84 218 ALA A C 1
ATOM 1731 O O . ALA A 1 218 ? 23.109 -28.062 -19.007 1.00 51.84 218 ALA A O 1
ATOM 1732 N N . LYS A 1 219 ? 21.235 -26.977 -18.391 1.00 49.56 219 LYS A N 1
ATOM 1733 C CA . LYS A 1 219 ? 20.441 -27.236 -19.609 1.00 49.56 219 LYS A CA 1
ATOM 1734 C C . LYS A 1 219 ? 20.307 -26.028 -20.545 1.00 49.56 219 LYS A C 1
ATOM 1736 O O . LYS A 1 219 ? 19.978 -26.225 -21.709 1.00 49.56 219 LYS A O 1
ATOM 1741 N N . ALA A 1 220 ? 20.537 -24.806 -20.068 1.00 45.06 220 ALA A N 1
ATOM 1742 C CA . ALA A 1 220 ? 20.327 -23.582 -20.841 1.00 45.06 220 ALA A CA 1
ATOM 1743 C C . ALA A 1 220 ? 21.660 -22.873 -21.134 1.00 45.06 220 ALA A C 1
ATOM 1745 O O . ALA A 1 220 ? 22.258 -22.268 -20.246 1.00 45.06 220 ALA A O 1
ATOM 1746 N N . ASN A 1 221 ? 22.121 -22.934 -22.387 1.00 38.72 221 ASN A N 1
ATOM 1747 C CA . ASN A 1 221 ? 23.202 -22.077 -22.875 1.00 38.72 221 ASN A CA 1
ATOM 1748 C C . ASN A 1 221 ? 22.701 -20.621 -22.904 1.00 38.72 221 ASN A C 1
ATOM 1750 O O . ASN A 1 221 ? 21.691 -20.307 -23.532 1.00 38.72 221 ASN A O 1
ATOM 1754 N N . GLY A 1 222 ? 23.385 -19.748 -22.163 1.00 41.06 222 GLY A N 1
ATOM 1755 C CA . GLY A 1 222 ? 22.928 -18.406 -21.809 1.00 41.06 222 GLY A CA 1
ATOM 1756 C C . GLY A 1 222 ? 22.794 -17.428 -22.977 1.00 41.06 222 GLY A C 1
ATOM 1757 O O . GLY A 1 222 ? 23.775 -16.823 -23.398 1.00 41.06 222 GLY A O 1
ATOM 1758 N N . SER A 1 223 ? 21.558 -17.211 -23.430 1.00 38.38 223 SER A N 1
ATOM 1759 C CA . SER A 1 223 ? 21.161 -16.038 -24.232 1.00 38.38 223 SER A CA 1
ATOM 1760 C C . SER A 1 223 ? 19.672 -15.658 -24.085 1.00 38.38 223 SER A C 1
ATOM 1762 O O . SER A 1 223 ? 19.144 -14.879 -24.872 1.00 38.38 223 SER A O 1
ATOM 1764 N N . GLU A 1 224 ? 18.977 -16.148 -23.049 1.00 43.56 224 GLU A N 1
ATOM 1765 C CA . GLU A 1 224 ? 17.519 -15.965 -22.895 1.00 43.56 224 GLU A CA 1
ATOM 1766 C C . GLU A 1 224 ? 17.072 -14.526 -22.541 1.00 43.56 224 GLU A C 1
ATOM 1768 O O . GLU A 1 224 ? 15.889 -14.203 -22.672 1.00 43.56 224 GLU A O 1
ATOM 1773 N N . ASP A 1 225 ? 17.981 -13.638 -22.120 1.00 49.16 225 ASP A N 1
ATOM 1774 C CA . ASP A 1 225 ? 17.596 -12.351 -21.514 1.00 49.16 225 ASP A CA 1
ATOM 1775 C C . ASP A 1 225 ? 17.243 -11.242 -22.524 1.00 49.16 225 ASP A C 1
ATOM 1777 O O . ASP A 1 225 ? 16.453 -10.353 -22.203 1.00 49.16 225 ASP A O 1
ATOM 1781 N N . LEU A 1 226 ? 17.753 -11.298 -23.762 1.00 48.88 226 LEU A N 1
ATOM 1782 C CA . LEU A 1 226 ? 17.390 -10.334 -24.817 1.00 48.88 226 LEU A CA 1
ATOM 1783 C C . LEU A 1 226 ? 16.406 -10.911 -25.847 1.00 48.88 226 LEU A C 1
ATOM 1785 O O . LEU A 1 226 ? 15.706 -10.160 -26.526 1.00 48.88 226 LEU A O 1
ATOM 1789 N N . GLU A 1 227 ? 16.302 -12.240 -25.911 1.00 51.09 227 GLU A N 1
ATOM 1790 C CA . GLU A 1 227 ? 15.485 -12.983 -26.875 1.00 51.09 227 GLU A CA 1
ATOM 1791 C C . GLU A 1 227 ? 14.164 -13.495 -26.283 1.00 51.09 227 GLU A C 1
ATOM 1793 O O . GLU A 1 227 ? 13.559 -14.448 -26.773 1.00 51.09 227 GLU A O 1
ATOM 1798 N N . SER A 1 228 ? 13.682 -12.872 -25.203 1.00 62.72 228 SER A N 1
ATOM 1799 C CA . SER A 1 228 ? 12.446 -13.340 -24.583 1.00 62.72 228 SER A CA 1
ATOM 1800 C C . SER A 1 228 ? 11.248 -13.123 -25.522 1.00 62.72 228 SER A C 1
ATOM 1802 O O . SER A 1 228 ? 11.005 -12.018 -26.029 1.00 62.72 228 SER A O 1
ATOM 1804 N N . SER A 1 229 ? 10.437 -14.173 -25.685 1.00 73.00 229 SER A N 1
ATOM 1805 C CA . SER A 1 229 ? 9.189 -14.147 -26.461 1.00 73.00 229 SER A CA 1
ATOM 1806 C C . SER A 1 229 ? 8.262 -12.995 -26.061 1.00 73.00 229 SER A C 1
ATOM 1808 O O . SER A 1 229 ? 7.556 -12.460 -26.911 1.00 73.00 229 SER A O 1
ATOM 1810 N N . TYR A 1 230 ? 8.339 -12.533 -24.807 1.00 82.56 230 TYR A N 1
ATOM 1811 C CA . TYR A 1 230 ? 7.521 -11.457 -24.246 1.00 82.56 230 TYR A CA 1
ATOM 1812 C C . TYR A 1 230 ? 7.521 -10.171 -25.081 1.00 82.56 230 TYR A C 1
ATOM 1814 O O . TYR A 1 230 ? 6.447 -9.688 -25.435 1.00 82.56 230 TYR A O 1
ATOM 1822 N N . TYR A 1 231 ? 8.692 -9.612 -25.411 1.00 83.56 231 TYR A N 1
ATOM 1823 C CA . TYR A 1 231 ? 8.762 -8.339 -26.141 1.00 83.56 231 TYR A CA 1
ATOM 1824 C C . TYR A 1 231 ? 8.183 -8.482 -27.554 1.00 83.56 231 TYR A C 1
ATOM 1826 O O . TYR A 1 231 ? 7.432 -7.619 -28.016 1.00 83.56 231 TYR A O 1
ATOM 1834 N N . THR A 1 232 ? 8.468 -9.608 -28.215 1.00 82.81 232 THR A N 1
ATOM 1835 C CA . THR A 1 232 ? 7.919 -9.898 -29.545 1.00 82.81 232 THR A CA 1
ATOM 1836 C C . THR A 1 232 ? 6.410 -10.120 -29.498 1.00 82.81 232 THR A C 1
ATOM 1838 O O . THR A 1 232 ? 5.692 -9.596 -30.344 1.00 82.81 232 THR A O 1
ATOM 1841 N N . ASP A 1 233 ? 5.905 -10.831 -28.492 1.00 86.12 233 ASP A N 1
ATOM 1842 C CA . ASP A 1 233 ? 4.486 -11.132 -28.335 1.00 86.12 233 ASP A CA 1
ATOM 1843 C C . ASP A 1 233 ? 3.686 -9.888 -27.946 1.00 86.12 233 ASP A C 1
ATOM 1845 O O . ASP A 1 233 ? 2.562 -9.719 -28.416 1.00 86.12 233 ASP A O 1
ATOM 1849 N N . TYR A 1 234 ? 4.282 -8.971 -27.180 1.00 86.38 234 TYR A N 1
ATOM 1850 C CA . TYR A 1 234 ? 3.697 -7.666 -26.883 1.00 86.38 234 TYR A CA 1
ATOM 1851 C C . TYR A 1 234 ? 3.516 -6.826 -28.151 1.00 86.38 234 TYR A C 1
ATOM 1853 O O . TYR A 1 234 ? 2.427 -6.316 -28.412 1.00 86.38 234 TYR A O 1
ATOM 1861 N N . VAL A 1 235 ? 4.546 -6.735 -28.998 1.00 88.25 235 VAL A N 1
ATOM 1862 C CA . VAL A 1 235 ? 4.443 -6.015 -30.278 1.00 88.25 235 VAL A CA 1
ATOM 1863 C C . VAL A 1 235 ? 3.481 -6.721 -31.239 1.00 88.25 235 VAL A C 1
ATOM 1865 O O . VAL A 1 235 ? 2.662 -6.057 -31.877 1.00 88.25 235 VAL A O 1
ATOM 1868 N N . LYS A 1 236 ? 3.494 -8.060 -31.302 1.00 88.12 236 LYS A N 1
ATOM 1869 C CA . LYS A 1 236 ? 2.507 -8.835 -32.074 1.00 88.12 236 LYS A CA 1
ATOM 1870 C C . LYS A 1 236 ? 1.087 -8.563 -31.594 1.00 88.12 236 LYS A C 1
ATOM 1872 O O . LYS A 1 236 ? 0.203 -8.454 -32.432 1.00 88.12 236 LYS A O 1
ATOM 1877 N N . LEU A 1 237 ? 0.849 -8.443 -30.287 1.00 86.88 237 LEU A N 1
ATOM 1878 C CA . LEU A 1 237 ? -0.471 -8.132 -29.735 1.00 86.88 237 LEU A CA 1
ATOM 1879 C C . LEU A 1 237 ? -0.969 -6.760 -30.211 1.00 86.88 237 LEU A C 1
ATOM 1881 O O . LEU A 1 237 ? -2.140 -6.638 -30.556 1.00 86.88 237 LEU A O 1
ATOM 1885 N N . ILE A 1 238 ? -0.081 -5.762 -30.268 1.00 86.31 238 ILE A N 1
ATOM 1886 C CA . ILE A 1 238 ? -0.402 -4.413 -30.761 1.00 86.31 238 ILE A CA 1
ATOM 1887 C C . ILE A 1 238 ? -0.690 -4.428 -32.268 1.00 86.31 238 ILE A C 1
ATOM 1889 O O . ILE A 1 238 ? -1.649 -3.808 -32.721 1.00 86.31 238 ILE A O 1
ATOM 1893 N N . LEU A 1 239 ? 0.131 -5.138 -33.048 1.00 85.50 239 LEU A N 1
ATOM 1894 C CA . LEU A 1 239 ? 0.009 -5.206 -34.509 1.00 85.50 239 LEU A CA 1
ATOM 1895 C C . LEU A 1 239 ? -1.104 -6.145 -34.983 1.00 85.50 239 LEU A C 1
ATOM 1897 O O . LEU A 1 239 ? -1.579 -6.024 -36.115 1.00 85.50 239 LEU A O 1
ATOM 1901 N N . LYS A 1 240 ? -1.524 -7.102 -34.149 1.00 84.75 240 LYS A N 1
ATOM 1902 C CA . LYS A 1 240 ? -2.606 -8.026 -34.478 1.00 84.75 240 LYS A CA 1
ATOM 1903 C C . LYS A 1 240 ? -3.871 -7.205 -34.666 1.00 84.75 240 LYS A C 1
ATOM 1905 O O . LYS A 1 240 ? -4.395 -6.639 -33.709 1.00 84.75 240 LYS A O 1
ATOM 1910 N N . LYS A 1 241 ? -4.368 -7.173 -35.910 1.00 60.34 241 LYS A N 1
ATOM 1911 C CA . LYS A 1 241 ? -5.635 -6.529 -36.270 1.00 60.34 241 LYS A CA 1
ATOM 1912 C C . LYS A 1 241 ? -6.663 -6.920 -35.218 1.00 60.34 241 LYS A C 1
ATOM 1914 O O . LYS A 1 241 ? -6.963 -8.110 -35.071 1.00 60.34 241 LYS A O 1
ATOM 1919 N N . LYS A 1 242 ? -7.164 -5.929 -34.472 1.00 62.31 242 LYS A N 1
ATOM 1920 C CA . LYS A 1 242 ? -8.299 -6.119 -33.573 1.00 62.31 242 LYS A CA 1
ATOM 1921 C C . LYS A 1 242 ? -9.392 -6.691 -34.464 1.00 62.31 242 LYS A C 1
ATOM 1923 O O . LYS A 1 242 ? -9.928 -5.973 -35.306 1.00 62.31 242 LYS A O 1
ATOM 1928 N N . LYS A 1 243 ? -9.651 -8.001 -34.365 1.00 52.59 243 LYS A N 1
ATOM 1929 C CA . LYS A 1 243 ? -10.870 -8.567 -34.934 1.00 52.59 243 LYS A CA 1
ATOM 1930 C C . LYS A 1 243 ? -11.951 -7.698 -34.322 1.00 52.59 243 LYS A C 1
ATOM 1932 O O . LYS A 1 243 ? -11.994 -7.576 -33.096 1.00 52.59 243 LYS A O 1
ATOM 1937 N N . SER A 1 244 ? -12.693 -6.973 -35.153 1.00 42.03 244 SER A N 1
ATOM 1938 C CA . SER A 1 244 ? -13.878 -6.288 -34.680 1.00 42.03 244 SER A CA 1
ATOM 1939 C C . SER A 1 244 ? -14.752 -7.404 -34.140 1.00 42.03 244 SER A C 1
ATOM 1941 O O . SER A 1 244 ? -15.428 -8.098 -34.896 1.00 42.03 244 SER A O 1
ATOM 1943 N N . ASN A 1 245 ? -14.669 -7.642 -32.835 1.00 41.59 245 ASN A N 1
ATOM 1944 C CA . ASN A 1 245 ? -15.765 -8.242 -32.124 1.00 41.59 245 ASN A CA 1
ATOM 1945 C C . ASN A 1 245 ? -16.860 -7.215 -32.348 1.00 41.59 245 ASN A C 1
ATOM 1947 O O . ASN A 1 245 ? -16.874 -6.173 -31.694 1.00 41.59 245 ASN A O 1
ATOM 1951 N N . ILE A 1 246 ? -17.663 -7.453 -33.390 1.00 43.44 246 ILE A N 1
ATOM 1952 C CA . ILE A 1 246 ? -19.018 -6.948 -33.487 1.00 43.44 246 ILE A CA 1
ATOM 1953 C C . ILE A 1 246 ? -19.538 -7.171 -32.084 1.00 43.44 246 ILE A C 1
ATOM 1955 O O . ILE A 1 246 ? -19.611 -8.307 -31.615 1.00 43.44 246 ILE A O 1
ATOM 1959 N N . SER A 1 247 ? -19.683 -6.074 -31.356 1.00 41.47 247 SER A N 1
ATOM 1960 C CA . SER A 1 247 ? -20.233 -6.092 -30.026 1.00 41.47 247 SER A CA 1
ATOM 1961 C C . SER A 1 247 ? -21.626 -6.661 -30.199 1.00 41.47 247 SER A C 1
ATOM 1963 O O . SER A 1 247 ? -22.550 -5.942 -30.567 1.00 41.47 247 SER A O 1
ATOM 1965 N N . THR A 1 248 ? -21.779 -7.960 -29.962 1.00 39.78 248 THR A N 1
ATOM 1966 C CA . THR A 1 248 ? -23.051 -8.563 -29.599 1.00 39.78 248 THR A CA 1
ATOM 1967 C C . THR A 1 248 ? -23.387 -8.004 -28.225 1.00 39.78 248 THR A C 1
ATOM 1969 O O . THR A 1 248 ? -23.282 -8.680 -27.207 1.00 39.78 248 THR A O 1
ATOM 1972 N N . SER A 1 249 ? -23.719 -6.714 -28.183 1.00 41.31 249 SER A N 1
ATOM 1973 C CA . SER A 1 249 ? -24.369 -6.080 -27.055 1.00 41.31 249 SER A CA 1
ATOM 1974 C C . SER A 1 249 ? -25.823 -6.527 -27.084 1.00 41.31 249 SER A C 1
ATOM 1976 O O . SER A 1 249 ? -26.732 -5.739 -27.332 1.00 41.31 249 SER A O 1
ATOM 1978 N N . ILE A 1 250 ? -26.045 -7.815 -26.828 1.00 42.59 250 ILE A N 1
ATOM 1979 C CA . ILE A 1 250 ? -27.250 -8.196 -26.113 1.00 42.59 250 ILE A CA 1
ATOM 1980 C C . ILE A 1 250 ? -26.984 -7.650 -24.718 1.00 42.59 250 ILE A C 1
ATOM 1982 O O . ILE A 1 250 ? -26.178 -8.187 -23.962 1.00 42.59 250 ILE A O 1
ATOM 1986 N N . ARG A 1 251 ? -27.544 -6.471 -24.454 1.00 43.31 251 ARG A N 1
ATOM 1987 C CA . ARG A 1 251 ? -27.587 -5.866 -23.131 1.00 43.31 251 ARG A CA 1
ATOM 1988 C C . ARG A 1 251 ? -28.368 -6.852 -22.271 1.00 43.31 251 ARG A C 1
ATOM 1990 O O . ARG A 1 251 ? -29.590 -6.834 -22.294 1.00 43.31 251 ARG A O 1
ATOM 1997 N N . SER A 1 252 ? -27.658 -7.771 -21.623 1.00 43.25 252 SER A N 1
ATOM 1998 C CA . SER A 1 252 ? -28.253 -8.708 -20.683 1.00 43.25 252 SER A CA 1
ATOM 1999 C C . SER A 1 252 ? -29.000 -7.892 -19.638 1.00 43.25 252 SER A C 1
ATOM 2001 O O . SER A 1 252 ? -28.459 -6.910 -19.112 1.00 43.25 252 SER A O 1
ATOM 2003 N N . ASP A 1 253 ? -30.259 -8.261 -19.415 1.00 55.22 253 ASP A N 1
ATOM 2004 C CA . ASP A 1 253 ? -31.117 -7.685 -18.391 1.00 55.22 253 ASP A CA 1
ATOM 2005 C C . ASP A 1 253 ? -30.373 -7.553 -17.062 1.00 55.22 253 ASP A C 1
ATOM 2007 O O . ASP A 1 253 ? -29.471 -8.335 -16.760 1.00 55.22 253 ASP A O 1
ATOM 2011 N N . LYS A 1 254 ? -30.729 -6.503 -16.310 1.00 58.56 254 LYS A N 1
ATOM 2012 C CA . LYS A 1 254 ? -30.088 -6.060 -15.060 1.00 58.56 254 LYS A CA 1
ATOM 2013 C C . LYS A 1 254 ? -29.488 -7.248 -14.282 1.00 58.56 254 LYS A C 1
ATOM 2015 O O . LYS A 1 254 ? -30.258 -8.123 -13.881 1.00 58.56 254 LYS A O 1
ATOM 2020 N N . PRO A 1 255 ? -28.163 -7.279 -14.041 1.00 62.09 255 PRO A N 1
ATOM 2021 C CA . PRO A 1 255 ? -27.538 -8.414 -13.376 1.00 62.09 255 PRO A CA 1
ATOM 2022 C C . PRO A 1 255 ? -28.176 -8.615 -12.001 1.00 62.09 255 PRO A C 1
ATOM 2024 O O . PRO A 1 255 ? -28.395 -7.652 -11.255 1.00 62.09 255 PRO A O 1
ATOM 2027 N N . LYS A 1 256 ? -28.496 -9.870 -11.662 1.00 78.12 256 LYS A N 1
ATOM 2028 C CA . LYS A 1 256 ? -28.929 -10.223 -10.301 1.00 78.12 256 LYS A CA 1
ATOM 2029 C C . LYS A 1 256 ? -27.839 -9.757 -9.329 1.00 78.12 256 LYS A C 1
ATOM 2031 O O . LYS A 1 256 ? -26.658 -9.855 -9.649 1.00 78.12 256 LYS A O 1
ATOM 2036 N N . LEU A 1 257 ? -28.209 -9.274 -8.137 1.00 76.50 257 LEU A N 1
ATOM 2037 C CA . LEU A 1 257 ? -27.263 -8.750 -7.128 1.00 76.50 257 LEU A CA 1
ATOM 2038 C C . LEU A 1 257 ? -26.027 -9.648 -6.929 1.00 76.50 257 LEU A C 1
ATOM 2040 O O . LEU A 1 257 ? -24.915 -9.145 -6.804 1.00 76.50 257 LEU A O 1
ATOM 2044 N N . LEU A 1 258 ? -26.217 -10.970 -6.973 1.00 77.69 258 LEU A N 1
ATOM 2045 C CA . LEU A 1 258 ? -25.147 -11.960 -6.861 1.00 77.69 258 LEU A CA 1
ATOM 2046 C C . LEU A 1 258 ? -24.109 -11.880 -7.996 1.00 77.69 258 LEU A C 1
ATOM 2048 O O . LEU A 1 258 ? -22.918 -12.029 -7.740 1.00 77.69 258 LEU A O 1
ATOM 2052 N N . GLU A 1 259 ? -24.535 -11.629 -9.234 1.00 80.44 259 GLU A N 1
ATOM 2053 C CA . GLU A 1 259 ? -23.636 -11.462 -10.382 1.00 80.44 259 GLU A CA 1
ATOM 2054 C C . GLU A 1 259 ? -22.834 -10.168 -10.256 1.00 80.44 259 GLU A C 1
ATOM 2056 O O . GLU A 1 259 ? -21.617 -10.192 -10.414 1.00 80.44 259 GLU A O 1
ATOM 2061 N N . THR A 1 260 ? -23.473 -9.074 -9.830 1.00 80.19 260 THR A N 1
ATOM 2062 C CA . THR A 1 260 ? -22.788 -7.806 -9.537 1.00 80.19 260 THR A CA 1
ATOM 2063 C C . THR A 1 260 ? -21.741 -7.972 -8.434 1.00 80.19 260 THR A C 1
ATOM 2065 O O . THR A 1 260 ? -20.624 -7.471 -8.565 1.00 80.19 260 THR A O 1
ATOM 2068 N N . ILE A 1 261 ? -22.059 -8.703 -7.358 1.00 81.25 261 ILE A N 1
ATOM 2069 C CA . ILE A 1 261 ? -21.110 -8.987 -6.268 1.00 81.25 261 ILE A CA 1
ATOM 2070 C C . ILE A 1 261 ? -19.955 -9.847 -6.783 1.00 81.25 261 ILE A C 1
ATOM 2072 O O . ILE A 1 261 ? -18.794 -9.520 -6.543 1.00 81.25 261 ILE A O 1
ATOM 2076 N N . LYS A 1 262 ? -20.249 -10.912 -7.535 1.00 82.31 262 LYS A N 1
ATOM 2077 C CA . LYS A 1 262 ? -19.230 -11.798 -8.106 1.00 82.31 262 LYS A CA 1
ATOM 2078 C C . LYS A 1 262 ? -18.293 -11.049 -9.051 1.00 82.31 262 LYS A C 1
ATOM 2080 O O . LYS A 1 262 ? -17.077 -11.215 -8.954 1.00 82.31 262 LYS A O 1
ATOM 2085 N N . ASP A 1 263 ? -18.831 -10.201 -9.920 1.00 79.75 263 ASP A N 1
ATOM 2086 C CA . ASP A 1 263 ? -18.045 -9.384 -10.843 1.00 79.75 263 ASP A CA 1
ATOM 2087 C C . ASP A 1 263 ? -17.224 -8.327 -10.103 1.00 79.75 263 ASP A C 1
ATOM 2089 O O . ASP A 1 263 ? -16.061 -8.099 -10.442 1.00 79.75 263 ASP A O 1
ATOM 2093 N N . THR A 1 264 ? -17.771 -7.750 -9.029 1.00 76.44 264 THR A N 1
ATOM 2094 C CA . THR A 1 264 ? -17.038 -6.818 -8.164 1.00 76.44 264 THR A CA 1
ATOM 2095 C C . THR A 1 264 ? -15.872 -7.526 -7.480 1.00 76.44 264 THR A C 1
ATOM 2097 O O . THR A 1 264 ? -14.738 -7.074 -7.609 1.00 76.44 264 THR A O 1
ATOM 2100 N N . VAL A 1 265 ? -16.092 -8.678 -6.842 1.00 76.62 265 VAL A N 1
ATOM 2101 C CA . VAL A 1 265 ? -15.023 -9.468 -6.204 1.00 76.62 265 VAL A CA 1
ATOM 2102 C C . VAL A 1 265 ? -13.964 -9.880 -7.229 1.00 76.62 265 VAL A C 1
ATOM 2104 O O . VAL A 1 265 ? -12.768 -9.698 -7.002 1.00 76.62 265 VAL A O 1
ATOM 2107 N N . LYS A 1 266 ? -14.386 -10.338 -8.411 1.00 79.56 266 LYS A N 1
ATOM 2108 C CA . LYS A 1 266 ? -13.481 -10.675 -9.516 1.00 79.56 266 LYS A CA 1
ATOM 2109 C C . LYS A 1 266 ? -12.682 -9.464 -10.011 1.00 79.56 266 LYS A C 1
ATOM 2111 O O . LYS A 1 266 ? -11.555 -9.636 -10.462 1.00 79.56 266 LYS A O 1
ATOM 2116 N N . SER A 1 267 ? -13.232 -8.253 -9.910 1.00 77.50 267 SER A N 1
ATOM 2117 C CA . SER A 1 267 ? -12.535 -7.006 -10.254 1.00 77.50 267 SER A CA 1
ATOM 2118 C C . SER A 1 267 ? -11.500 -6.561 -9.211 1.00 77.50 267 SER A C 1
ATOM 2120 O O . SER A 1 267 ? -10.621 -5.757 -9.532 1.00 77.50 267 SER A O 1
ATOM 2122 N N . TYR A 1 268 ? -11.597 -7.068 -7.977 1.00 76.50 268 TYR A N 1
ATOM 2123 C CA . TYR A 1 268 ? -10.611 -6.851 -6.914 1.00 76.50 268 TYR A CA 1
ATOM 2124 C C . TYR A 1 268 ? -9.516 -7.922 -6.913 1.00 76.50 268 TYR A C 1
ATOM 2126 O O . TYR A 1 268 ? -8.370 -7.626 -6.577 1.00 76.50 268 TYR A O 1
ATOM 2134 N N . ILE A 1 269 ? -9.837 -9.148 -7.332 1.00 78.12 269 ILE A N 1
ATOM 2135 C CA . ILE A 1 269 ? -8.854 -10.223 -7.480 1.00 78.12 269 ILE A CA 1
ATOM 2136 C C . ILE A 1 269 ? -7.991 -9.962 -8.718 1.00 78.12 269 ILE A C 1
ATOM 2138 O O . ILE A 1 269 ? -8.473 -9.877 -9.850 1.00 78.12 269 ILE A O 1
ATOM 2142 N N . TYR A 1 270 ? -6.677 -9.871 -8.513 1.00 77.25 270 TYR A N 1
ATOM 2143 C CA . TYR A 1 270 ? -5.738 -9.716 -9.617 1.00 77.25 270 TYR A CA 1
ATOM 2144 C C . TYR A 1 270 ? -5.718 -10.978 -10.486 1.00 77.25 270 TYR A C 1
ATOM 2146 O O . TYR A 1 270 ? -5.338 -12.059 -10.040 1.00 77.25 270 TYR A O 1
ATOM 2154 N N . THR A 1 271 ? -6.078 -10.819 -11.758 1.00 74.94 271 THR A N 1
ATOM 2155 C CA . THR A 1 271 ? -5.932 -11.858 -12.780 1.00 74.94 271 THR A CA 1
ATOM 2156 C C . THR A 1 271 ? -4.734 -11.528 -13.679 1.00 74.94 271 THR A C 1
ATOM 2158 O O . THR A 1 271 ? -4.716 -10.453 -14.298 1.00 74.94 271 THR A O 1
ATOM 2161 N N . PRO A 1 272 ? -3.710 -12.405 -13.748 1.00 70.94 272 PRO A N 1
ATOM 2162 C CA . PRO A 1 272 ? -2.534 -12.169 -14.576 1.00 70.94 272 PRO A CA 1
ATOM 2163 C C . PRO A 1 272 ? -2.909 -12.183 -16.060 1.00 70.94 272 PRO A C 1
ATOM 2165 O O . PRO A 1 272 ? -3.596 -13.081 -16.544 1.00 70.94 272 PRO A O 1
ATOM 2168 N N . GLU A 1 273 ? -2.445 -11.173 -16.794 1.00 75.25 273 GLU A N 1
ATOM 2169 C CA . GLU A 1 273 ? -2.642 -11.078 -18.239 1.00 75.25 273 GLU A CA 1
ATOM 2170 C C . GLU A 1 273 ? -1.479 -11.758 -18.972 1.00 75.25 273 GLU A C 1
ATOM 2172 O O . GLU A 1 273 ? -0.321 -11.605 -18.590 1.00 75.25 273 GLU A O 1
ATOM 2177 N N . LYS A 1 274 ? -1.776 -12.501 -20.046 1.00 67.31 274 LYS A N 1
ATOM 2178 C CA . LYS A 1 274 ? -0.787 -13.354 -20.732 1.00 67.31 274 LYS A CA 1
ATOM 2179 C C . LYS A 1 274 ? 0.419 -12.590 -21.300 1.00 67.31 274 LYS A C 1
ATOM 2181 O O . LYS A 1 274 ? 1.489 -13.174 -21.422 1.00 67.31 274 LYS A O 1
ATOM 2186 N N . VAL A 1 275 ? 0.255 -11.312 -21.653 1.00 77.75 275 VAL A N 1
ATOM 2187 C CA . VAL A 1 275 ? 1.257 -10.524 -22.403 1.00 77.75 275 VAL A CA 1
ATOM 2188 C C . VAL A 1 275 ? 1.721 -9.284 -21.625 1.00 77.75 275 VAL A C 1
ATOM 2190 O O . VAL A 1 275 ? 2.363 -8.406 -22.183 1.00 77.75 275 VAL A O 1
ATOM 2193 N N . PHE A 1 276 ? 1.442 -9.191 -20.322 1.00 82.56 276 PHE A N 1
ATOM 2194 C CA . PHE A 1 276 ? 1.914 -8.077 -19.495 1.00 82.56 276 PHE A CA 1
ATOM 2195 C C . PHE A 1 276 ? 2.728 -8.580 -18.304 1.00 82.56 276 PHE A C 1
ATOM 2197 O O . PHE A 1 276 ? 2.265 -9.410 -17.522 1.00 82.56 276 PHE A O 1
ATOM 2204 N N . ARG A 1 277 ? 3.947 -8.054 -18.148 1.00 83.06 277 ARG A N 1
ATOM 2205 C CA . ARG A 1 277 ? 4.833 -8.343 -17.015 1.00 83.06 277 ARG A CA 1
ATOM 2206 C C . ARG A 1 277 ? 5.084 -7.065 -16.220 1.00 83.06 277 ARG A C 1
ATOM 2208 O O . ARG A 1 277 ? 5.470 -6.049 -16.782 1.00 83.06 277 ARG A O 1
ATOM 2215 N N . PHE A 1 278 ? 4.924 -7.139 -14.899 1.00 83.81 278 PHE A N 1
ATOM 2216 C CA . PHE A 1 278 ? 5.188 -6.002 -14.011 1.00 83.81 278 PHE A CA 1
ATOM 2217 C C . PHE A 1 278 ? 6.668 -5.593 -13.971 1.00 83.81 278 PHE A C 1
ATOM 2219 O O . PHE A 1 278 ? 7.528 -6.471 -14.072 1.00 83.81 278 PHE A O 1
ATOM 2226 N N . PRO A 1 279 ? 6.992 -4.315 -13.725 1.00 89.25 279 PRO A N 1
ATOM 2227 C CA . PRO A 1 279 ? 8.345 -3.905 -13.356 1.00 89.25 279 PRO A CA 1
ATOM 2228 C C . PRO A 1 279 ? 8.848 -4.646 -12.110 1.00 89.25 279 PRO A C 1
ATOM 2230 O O . PRO A 1 279 ? 8.061 -4.990 -11.222 1.00 89.25 279 PRO A O 1
ATOM 2233 N N . LEU A 1 280 ? 10.162 -4.881 -12.017 1.00 88.44 280 LEU A N 1
ATOM 2234 C CA . LEU A 1 280 ? 10.752 -5.581 -10.872 1.00 88.44 280 LEU A CA 1
ATOM 2235 C C . LEU A 1 280 ? 10.491 -4.835 -9.555 1.00 88.44 280 LEU A C 1
ATOM 2237 O O . LEU A 1 280 ? 10.091 -5.452 -8.570 1.00 88.44 280 LEU A O 1
ATOM 2241 N N . LYS A 1 281 ? 10.653 -3.505 -9.551 1.00 90.19 281 LYS A N 1
ATOM 2242 C CA . LYS A 1 281 ? 10.424 -2.670 -8.362 1.00 90.19 281 LYS A CA 1
ATOM 2243 C C . LYS A 1 281 ? 9.010 -2.782 -7.810 1.00 90.19 281 LYS A C 1
ATOM 2245 O O . LYS A 1 281 ? 8.851 -2.860 -6.596 1.00 90.19 281 LYS A O 1
ATOM 2250 N N . LEU A 1 282 ? 8.004 -2.852 -8.680 1.00 90.62 282 LEU A N 1
ATOM 2251 C CA . LEU A 1 282 ? 6.625 -3.020 -8.241 1.00 90.62 282 LEU A CA 1
ATOM 2252 C C . LEU A 1 282 ? 6.419 -4.381 -7.564 1.00 90.62 282 LEU A C 1
ATOM 2254 O O . LEU A 1 282 ? 5.828 -4.446 -6.489 1.00 90.62 282 LEU A O 1
ATOM 2258 N N . ALA A 1 283 ? 6.948 -5.458 -8.153 1.00 91.06 283 ALA A N 1
ATOM 2259 C CA . ALA A 1 283 ? 6.853 -6.794 -7.564 1.00 91.06 283 ALA A CA 1
ATOM 2260 C C . ALA A 1 283 ? 7.527 -6.859 -6.182 1.00 91.06 283 ALA A C 1
ATOM 2262 O O . ALA A 1 283 ? 6.972 -7.446 -5.256 1.00 91.06 283 ALA A O 1
ATOM 2263 N N . ILE A 1 284 ? 8.689 -6.212 -6.034 1.00 93.31 284 ILE A N 1
ATOM 2264 C CA . ILE A 1 284 ? 9.369 -6.088 -4.740 1.00 93.31 284 ILE A CA 1
ATOM 2265 C C . ILE A 1 284 ? 8.509 -5.284 -3.762 1.00 93.31 284 ILE A C 1
ATOM 2267 O O . ILE A 1 284 ? 8.295 -5.740 -2.644 1.00 93.31 284 ILE A O 1
ATOM 2271 N N . SER A 1 285 ? 7.976 -4.130 -4.179 1.00 94.31 285 SER A N 1
ATOM 2272 C CA . SER A 1 285 ? 7.153 -3.284 -3.307 1.00 94.31 285 SER A CA 1
ATOM 2273 C C . SER A 1 285 ? 5.921 -4.020 -2.776 1.00 94.31 285 SER A C 1
ATOM 2275 O O . SER A 1 285 ? 5.696 -4.008 -1.575 1.00 94.31 285 SER A O 1
ATOM 2277 N N . ALA A 1 286 ? 5.192 -4.758 -3.620 1.00 93.56 286 ALA A N 1
ATOM 2278 C CA . ALA A 1 286 ? 4.009 -5.506 -3.198 1.00 93.56 286 ALA A CA 1
ATOM 2279 C C . ALA A 1 286 ? 4.343 -6.601 -2.167 1.00 93.56 286 ALA A C 1
ATOM 2281 O O . ALA A 1 286 ? 3.620 -6.781 -1.186 1.00 93.56 286 ALA A O 1
ATOM 2282 N N . PHE A 1 287 ? 5.457 -7.313 -2.363 1.00 94.81 287 PHE A N 1
ATOM 2283 C CA . PHE A 1 287 ? 5.900 -8.354 -1.435 1.00 94.81 287 PHE A CA 1
ATOM 2284 C C . PHE A 1 287 ? 6.389 -7.776 -0.103 1.00 94.81 287 PHE A C 1
ATOM 2286 O O . PHE A 1 287 ? 5.947 -8.219 0.954 1.00 94.81 287 PHE A O 1
ATOM 2293 N N . VAL A 1 288 ? 7.243 -6.748 -0.145 1.00 95.75 288 VAL A N 1
ATOM 2294 C CA . VAL A 1 288 ? 7.746 -6.065 1.057 1.00 95.75 288 VAL A CA 1
ATOM 2295 C C . VAL A 1 288 ? 6.593 -5.453 1.851 1.00 95.75 288 VAL A C 1
ATOM 2297 O O . VAL A 1 288 ? 6.537 -5.616 3.063 1.00 95.75 288 VAL A O 1
ATOM 2300 N N . SER A 1 289 ? 5.622 -4.833 1.182 1.00 95.25 289 SER A N 1
ATOM 2301 C CA . SER A 1 289 ? 4.412 -4.326 1.828 1.00 95.25 289 SER A CA 1
ATOM 2302 C C . SER A 1 289 ? 3.564 -5.424 2.469 1.00 95.25 289 SER A C 1
ATOM 2304 O O . SER A 1 289 ? 2.995 -5.196 3.529 1.00 95.25 289 SER A O 1
ATOM 2306 N N . SER A 1 290 ? 3.508 -6.625 1.887 1.00 94.94 290 SER A N 1
ATOM 2307 C CA . SER A 1 290 ? 2.814 -7.764 2.508 1.00 94.94 290 SER A CA 1
ATOM 2308 C C . SER A 1 290 ? 3.513 -8.215 3.798 1.00 94.94 290 SER A C 1
ATOM 2310 O O . SER A 1 290 ? 2.851 -8.501 4.794 1.00 94.94 290 SER A O 1
ATOM 2312 N N . ILE A 1 291 ? 4.852 -8.211 3.815 1.00 95.69 291 ILE A N 1
ATOM 2313 C CA . ILE A 1 291 ? 5.636 -8.458 5.036 1.00 95.69 291 ILE A CA 1
ATOM 2314 C C . ILE A 1 291 ? 5.419 -7.328 6.051 1.00 95.69 291 ILE A C 1
ATOM 2316 O O . ILE A 1 291 ? 5.267 -7.604 7.235 1.00 95.69 291 ILE A O 1
ATOM 2320 N N . ALA A 1 292 ? 5.350 -6.069 5.610 1.00 95.94 292 ALA A N 1
ATOM 2321 C CA . ALA A 1 292 ? 5.073 -4.925 6.480 1.00 95.94 292 ALA A CA 1
ATOM 2322 C C . ALA A 1 292 ? 3.726 -5.057 7.199 1.00 95.94 292 ALA A C 1
ATOM 2324 O O . ALA A 1 292 ? 3.670 -4.872 8.411 1.00 95.94 292 ALA A O 1
ATOM 2325 N N . VAL A 1 293 ? 2.670 -5.460 6.482 1.00 96.12 293 VAL A N 1
ATOM 2326 C CA . VAL A 1 293 ? 1.354 -5.746 7.079 1.00 96.12 293 VAL A CA 1
ATOM 2327 C C . VAL A 1 293 ? 1.467 -6.820 8.161 1.00 96.12 293 VAL A C 1
ATOM 2329 O O . VAL A 1 293 ? 0.942 -6.627 9.254 1.00 96.12 293 VAL A O 1
ATOM 2332 N N . TYR A 1 294 ? 2.189 -7.913 7.893 1.00 96.06 294 TYR A N 1
ATOM 2333 C CA . TYR A 1 294 ? 2.409 -8.976 8.876 1.00 96.06 294 TYR A CA 1
ATOM 2334 C C . TYR A 1 294 ? 3.147 -8.474 10.126 1.00 96.06 294 TYR A C 1
ATOM 2336 O O . TYR A 1 294 ? 2.686 -8.707 11.240 1.00 96.06 294 TYR A O 1
ATOM 2344 N N . GLN A 1 295 ? 4.262 -7.760 9.948 1.00 94.75 295 GLN A N 1
ATOM 2345 C CA . GLN A 1 295 ? 5.094 -7.290 11.060 1.00 94.75 295 GLN A CA 1
ATOM 2346 C C . GLN A 1 295 ? 4.358 -6.266 11.931 1.00 94.75 295 GLN A C 1
ATOM 2348 O O . GLN A 1 295 ? 4.389 -6.356 13.156 1.00 94.75 295 GLN A O 1
ATOM 2353 N N . VAL A 1 296 ? 3.646 -5.319 11.312 1.00 95.12 296 VAL A N 1
ATOM 2354 C CA . VAL A 1 296 ? 2.850 -4.323 12.044 1.00 95.12 296 VAL A CA 1
ATOM 2355 C C . VAL A 1 296 ? 1.678 -4.987 12.762 1.00 95.12 296 VAL A C 1
ATOM 2357 O O . VAL A 1 296 ? 1.436 -4.675 13.923 1.00 95.12 296 VAL A O 1
ATOM 2360 N N . ALA A 1 297 ? 0.978 -5.931 12.125 1.00 95.81 297 ALA A N 1
ATOM 2361 C CA . ALA A 1 297 ? -0.108 -6.659 12.776 1.00 95.81 297 ALA A CA 1
ATOM 2362 C C . ALA A 1 297 ? 0.389 -7.464 13.986 1.00 95.81 297 ALA A C 1
ATOM 2364 O O . ALA A 1 297 ? -0.218 -7.396 15.050 1.00 95.81 297 ALA A O 1
ATOM 2365 N N . LEU A 1 298 ? 1.517 -8.170 13.849 1.00 94.44 298 LEU A N 1
ATOM 2366 C CA . LEU A 1 298 ? 2.142 -8.909 14.946 1.00 94.44 298 LEU A CA 1
ATOM 2367 C C . LEU A 1 298 ? 2.506 -7.981 16.114 1.00 94.44 298 LEU A C 1
ATOM 2369 O O . LEU A 1 298 ? 2.204 -8.298 17.264 1.00 94.44 298 LEU A O 1
ATOM 2373 N N . LEU A 1 299 ? 3.109 -6.826 15.818 1.00 92.81 299 LEU A N 1
ATOM 2374 C CA . LEU A 1 299 ? 3.479 -5.834 16.825 1.00 92.81 299 LEU A CA 1
ATOM 2375 C C . LEU A 1 299 ? 2.253 -5.278 17.562 1.00 92.81 299 LEU A C 1
ATOM 2377 O O . LEU A 1 299 ? 2.271 -5.166 18.784 1.00 92.81 299 LEU A O 1
ATOM 2381 N N . LEU A 1 300 ? 1.180 -4.968 16.830 1.00 93.94 300 LEU A N 1
ATOM 2382 C CA . LEU A 1 300 ? -0.075 -4.473 17.396 1.00 93.94 300 LEU A CA 1
ATOM 2383 C C . LEU A 1 300 ? -0.720 -5.505 18.340 1.00 93.94 300 LEU A C 1
ATOM 2385 O O . LEU A 1 300 ? -1.065 -5.160 19.469 1.00 93.94 300 LEU A O 1
ATOM 2389 N N . VAL A 1 301 ? -0.791 -6.782 17.936 1.00 93.94 301 VAL A N 1
ATOM 2390 C CA . VAL A 1 301 ? -1.283 -7.872 18.805 1.00 93.94 301 VAL A CA 1
ATOM 2391 C C . VAL A 1 301 ? -0.460 -7.966 20.087 1.00 93.94 301 VAL A C 1
ATOM 2393 O O . VAL A 1 301 ? -1.021 -7.999 21.179 1.00 93.94 301 VAL A O 1
ATOM 2396 N N . ILE A 1 302 ? 0.865 -8.002 19.964 1.00 90.94 302 ILE A N 1
ATOM 2397 C CA . ILE A 1 302 ? 1.770 -8.231 21.095 1.00 90.94 302 ILE A CA 1
ATOM 2398 C C . ILE A 1 302 ? 1.824 -7.039 22.054 1.00 90.94 302 ILE A C 1
ATOM 2400 O O . ILE A 1 302 ? 2.048 -7.228 23.244 1.00 90.94 302 ILE A O 1
ATOM 2404 N N . LEU A 1 303 ? 1.587 -5.820 21.576 1.00 89.25 303 LEU A N 1
ATOM 2405 C CA . LEU A 1 303 ? 1.555 -4.644 22.441 1.00 89.25 303 LEU A CA 1
ATOM 2406 C C . LEU A 1 303 ? 0.275 -4.588 23.296 1.00 89.25 303 LEU A C 1
ATOM 2408 O O . LEU A 1 303 ? 0.319 -4.208 24.466 1.00 89.25 303 LEU A O 1
ATOM 2412 N N . VAL A 1 304 ? -0.870 -4.957 22.717 1.00 91.25 304 VAL A N 1
ATOM 2413 C CA . VAL A 1 304 ? -2.186 -4.729 23.339 1.00 91.25 304 VAL A CA 1
ATOM 2414 C C . VAL A 1 304 ? -2.729 -5.967 24.054 1.00 91.25 304 VAL A C 1
ATOM 2416 O O . VAL A 1 304 ? -3.253 -5.860 25.156 1.00 91.25 304 VAL A O 1
ATOM 2419 N N . ILE A 1 305 ? -2.606 -7.163 23.480 1.00 90.94 305 ILE A N 1
ATOM 2420 C CA . ILE A 1 305 ? -3.245 -8.360 24.050 1.00 90.94 305 ILE A CA 1
ATOM 2421 C C . ILE A 1 305 ? -2.613 -8.785 25.390 1.00 90.94 305 ILE A C 1
ATOM 2423 O O . ILE A 1 305 ? -3.352 -8.969 26.359 1.00 90.94 305 ILE A O 1
ATOM 2427 N N . PRO A 1 306 ? -1.275 -8.877 25.534 1.00 89.56 306 PRO A N 1
ATOM 2428 C CA . PRO A 1 306 ? -0.656 -9.204 26.819 1.00 89.56 306 PRO A CA 1
ATOM 2429 C C . PRO A 1 306 ? -0.966 -8.182 27.914 1.00 89.56 306 PRO A C 1
ATOM 2431 O O . PRO A 1 306 ? -1.199 -8.568 29.056 1.00 89.56 306 PRO A O 1
ATOM 2434 N N . THR A 1 307 ? -1.017 -6.889 27.580 1.00 88.12 307 THR A N 1
ATOM 2435 C CA . THR A 1 307 ? -1.357 -5.842 28.553 1.00 88.12 307 THR A CA 1
ATOM 2436 C C . THR A 1 307 ? -2.809 -5.968 29.016 1.00 88.12 307 THR A C 1
ATOM 2438 O O . THR A 1 307 ? -3.060 -5.883 30.216 1.00 88.12 307 THR A O 1
ATOM 2441 N N . LEU A 1 308 ? -3.747 -6.294 28.119 1.00 87.88 308 LEU A N 1
ATOM 2442 C CA . LEU A 1 308 ? -5.132 -6.609 28.490 1.00 87.88 308 LEU A CA 1
ATOM 2443 C C . LEU A 1 308 ? -5.241 -7.856 29.379 1.00 87.88 308 LEU A C 1
ATOM 2445 O O . LEU A 1 308 ? -6.020 -7.848 30.330 1.00 87.88 308 LEU A O 1
ATOM 2449 N N . HIS A 1 309 ? -4.455 -8.906 29.124 1.00 88.56 309 HIS A N 1
ATOM 2450 C CA . HIS A 1 309 ? -4.435 -10.089 29.991 1.00 88.56 309 HIS A CA 1
ATOM 2451 C C . HIS A 1 309 ? -3.869 -9.790 31.382 1.00 88.56 309 HIS A C 1
ATOM 2453 O O . HIS A 1 309 ? -4.421 -10.278 32.364 1.00 88.56 309 HIS A O 1
ATOM 2459 N N . ILE A 1 310 ? -2.815 -8.968 31.482 1.00 86.38 310 ILE A N 1
ATOM 2460 C CA . ILE A 1 310 ? -2.258 -8.525 32.772 1.00 86.38 310 ILE A CA 1
ATOM 2461 C C . ILE A 1 310 ? -3.298 -7.715 33.546 1.00 86.38 310 ILE A C 1
ATOM 2463 O O . ILE A 1 310 ? -3.496 -7.960 34.732 1.00 86.38 310 ILE A O 1
ATOM 2467 N N . VAL A 1 311 ? -3.987 -6.784 32.877 1.00 86.69 311 VAL A N 1
ATOM 2468 C CA . VAL A 1 311 ? -5.067 -6.006 33.496 1.00 86.69 311 VAL A CA 1
ATOM 2469 C C . VAL A 1 311 ? -6.182 -6.934 33.966 1.00 86.69 311 VAL A C 1
ATOM 2471 O O . VAL A 1 311 ? -6.582 -6.828 35.116 1.00 86.69 311 VAL A O 1
ATOM 2474 N N . ARG A 1 312 ? -6.631 -7.886 33.134 1.00 86.94 312 ARG A N 1
ATOM 2475 C CA . ARG A 1 312 ? -7.692 -8.838 33.500 1.00 86.94 312 ARG A CA 1
ATOM 2476 C C . ARG A 1 312 ? -7.314 -9.708 34.696 1.00 86.94 312 ARG A C 1
ATOM 2478 O O . ARG A 1 312 ? -8.151 -9.926 35.560 1.00 86.94 312 ARG A O 1
ATOM 2485 N N . ALA A 1 313 ? -6.073 -10.183 34.747 1.00 83.56 313 ALA A N 1
ATOM 2486 C CA . ALA A 1 313 ? -5.570 -10.994 35.853 1.00 83.56 313 ALA A CA 1
ATOM 2487 C C . ALA A 1 313 ? -5.364 -10.197 37.153 1.00 83.56 313 ALA A C 1
ATOM 2489 O O . ALA A 1 313 ? -5.193 -10.806 38.197 1.00 83.56 313 ALA A O 1
ATOM 2490 N N . GLY A 1 314 ? -5.343 -8.860 37.094 1.00 84.00 314 GLY A N 1
ATOM 2491 C CA . GLY A 1 314 ? -5.284 -7.990 38.272 1.00 84.00 314 GLY A CA 1
ATOM 2492 C C . GLY A 1 314 ? -6.653 -7.536 38.792 1.00 84.00 314 GLY A C 1
ATOM 2493 O O . GLY A 1 314 ? -6.701 -6.758 39.746 1.00 84.00 314 GLY A O 1
ATOM 2494 N N . ILE A 1 315 ? -7.756 -7.957 38.158 1.00 84.62 315 ILE A N 1
ATOM 2495 C CA . ILE A 1 315 ? -9.118 -7.666 38.625 1.00 84.62 315 ILE A CA 1
ATOM 2496 C C . ILE A 1 315 ? -9.477 -8.697 39.699 1.00 84.62 315 ILE A C 1
ATOM 2498 O O . ILE A 1 315 ? -10.073 -9.730 39.406 1.00 84.62 315 ILE A O 1
ATOM 2502 N N . ASP A 1 316 ? -9.107 -8.385 40.938 1.00 82.31 316 ASP A N 1
ATOM 2503 C CA . ASP A 1 316 ? -9.441 -9.177 42.126 1.00 82.31 316 ASP A CA 1
ATOM 2504 C C . ASP A 1 316 ? -10.614 -8.546 42.902 1.00 82.31 316 ASP A C 1
ATOM 2506 O O . ASP A 1 316 ? -11.036 -7.419 42.624 1.00 82.31 316 ASP A O 1
ATOM 2510 N N . ASP A 1 317 ? -11.059 -9.204 43.975 1.00 77.00 317 ASP A N 1
ATOM 2511 C CA . ASP A 1 317 ? -12.119 -8.737 44.892 1.00 77.00 317 ASP A CA 1
ATOM 2512 C C . ASP A 1 317 ? -11.852 -7.357 45.522 1.00 77.00 317 ASP A C 1
ATOM 2514 O O . ASP A 1 317 ? -12.747 -6.733 46.094 1.00 77.00 317 ASP A O 1
ATOM 2518 N N . LYS A 1 318 ? -10.612 -6.857 45.425 1.00 78.56 318 LYS A N 1
ATOM 2519 C CA . LYS A 1 318 ? -10.205 -5.528 45.906 1.00 78.56 318 LYS A CA 1
ATOM 2520 C C . LYS A 1 318 ? -10.404 -4.411 44.874 1.00 78.56 318 LYS A C 1
ATOM 2522 O O . LYS A 1 318 ? -10.377 -3.238 45.240 1.00 78.56 318 LYS A O 1
ATOM 2527 N N . PHE A 1 319 ? -10.603 -4.748 43.601 1.00 79.12 319 PHE A N 1
ATOM 2528 C CA . PHE A 1 319 ? -10.800 -3.785 42.516 1.00 79.12 319 PHE A CA 1
ATOM 2529 C C . PHE A 1 319 ? -12.052 -2.897 42.689 1.00 79.12 319 PHE A C 1
ATOM 2531 O O . PHE A 1 319 ? -11.952 -1.697 42.420 1.00 79.12 319 PHE A O 1
ATOM 2538 N N . PRO A 1 320 ? -13.197 -3.400 43.204 1.00 77.25 320 PRO A N 1
ATOM 2539 C CA . PRO A 1 320 ? -14.362 -2.565 43.500 1.00 77.25 320 PRO A CA 1
ATOM 2540 C C . PRO A 1 320 ? -14.068 -1.398 44.458 1.00 77.25 320 PRO A C 1
ATOM 2542 O O . PRO A 1 320 ? -14.590 -0.310 44.243 1.00 77.25 320 PRO A O 1
ATOM 2545 N N . PHE A 1 321 ? -13.169 -1.561 45.441 1.00 76.75 321 PHE A N 1
ATOM 2546 C CA . PHE A 1 321 ? -12.782 -0.463 46.344 1.00 76.75 321 PHE A CA 1
ATOM 2547 C C . PHE A 1 321 ? -12.049 0.672 45.618 1.00 76.75 321 PHE A C 1
ATOM 2549 O O . PHE A 1 321 ? -12.194 1.838 45.978 1.00 76.75 321 PHE A O 1
ATOM 2556 N N . LEU A 1 322 ? -11.267 0.348 44.582 1.00 79.88 322 LEU A N 1
ATOM 2557 C CA . LEU A 1 322 ? -10.600 1.360 43.759 1.00 79.88 322 LEU A CA 1
ATOM 2558 C C . LEU A 1 322 ? -11.613 2.135 42.907 1.00 79.88 322 LEU A C 1
ATOM 2560 O O . LEU A 1 322 ? -11.482 3.345 42.761 1.00 79.88 322 LEU A O 1
ATOM 2564 N N . LEU A 1 323 ? -12.632 1.455 42.373 1.00 80.19 323 LEU A N 1
ATOM 2565 C CA . LEU A 1 323 ? -13.730 2.081 41.626 1.00 80.19 323 LEU A CA 1
ATOM 2566 C C . LEU A 1 323 ? -14.583 2.991 42.516 1.00 80.19 323 LEU A C 1
ATOM 2568 O O . LEU A 1 323 ? -14.904 4.113 42.121 1.00 80.19 323 LEU A O 1
ATOM 2572 N N . GLU A 1 324 ? -14.896 2.536 43.727 1.00 78.31 324 GLU A N 1
ATOM 2573 C CA . GLU A 1 324 ? -15.642 3.311 44.717 1.00 78.31 324 GLU A CA 1
ATOM 2574 C C . GLU A 1 324 ? -14.845 4.541 45.180 1.00 78.31 324 GLU A C 1
ATOM 2576 O O . GLU A 1 324 ? -15.398 5.636 45.260 1.00 78.31 324 GLU A O 1
ATOM 2581 N N . GLY A 1 325 ? -13.522 4.413 45.346 1.00 79.94 325 GLY A N 1
ATOM 2582 C CA . GLY A 1 325 ? -12.621 5.543 45.607 1.00 79.94 325 GLY A CA 1
ATOM 2583 C C . GLY A 1 325 ? -12.555 6.578 44.474 1.00 79.94 325 GLY A C 1
ATOM 2584 O O . GLY A 1 325 ? -12.222 7.736 44.719 1.00 79.94 325 GLY A O 1
ATOM 2585 N N . VAL A 1 326 ? -12.908 6.189 43.243 1.00 81.25 326 VAL A N 1
ATOM 2586 C CA . VAL A 1 326 ? -13.049 7.082 42.075 1.00 81.25 326 VAL A CA 1
ATOM 2587 C C . VAL A 1 326 ? -14.493 7.606 41.928 1.00 81.25 326 VAL A C 1
ATOM 2589 O O . VAL A 1 326 ? -14.759 8.473 41.098 1.00 81.25 326 VAL A O 1
ATOM 2592 N N . GLY A 1 327 ? -15.427 7.138 42.763 1.00 79.56 327 GLY A N 1
ATOM 2593 C CA . GLY A 1 327 ? -16.827 7.570 42.784 1.00 79.56 327 GLY A CA 1
ATOM 2594 C C . GLY A 1 327 ? -17.744 6.826 41.809 1.00 79.56 327 GLY A C 1
ATOM 2595 O O . GLY A 1 327 ? -18.800 7.349 41.458 1.00 79.56 327 GLY A O 1
ATOM 2596 N N . ILE A 1 328 ? -17.364 5.630 41.342 1.00 81.31 328 ILE A N 1
ATOM 2597 C CA . ILE A 1 328 ? -18.170 4.829 40.409 1.00 81.31 328 ILE A CA 1
ATOM 2598 C C . ILE A 1 328 ? -18.778 3.629 41.150 1.00 81.31 328 ILE A C 1
ATOM 2600 O O . ILE A 1 328 ? -18.077 2.670 41.464 1.00 81.31 328 ILE A O 1
ATOM 2604 N N . VAL A 1 329 ? -20.093 3.663 41.389 1.00 76.25 329 VAL A N 1
ATOM 2605 C CA . VAL A 1 329 ? -20.855 2.558 42.001 1.00 76.25 329 VAL A CA 1
ATOM 2606 C C . VAL A 1 329 ? -21.585 1.786 40.898 1.00 76.25 329 VAL A C 1
ATOM 2608 O O . VAL A 1 329 ? -22.482 2.332 40.259 1.00 76.25 329 VAL A O 1
ATOM 2611 N N . LEU A 1 330 ? -21.166 0.542 40.630 1.00 70.00 330 LEU A N 1
ATOM 2612 C CA . LEU A 1 330 ? -21.751 -0.304 39.574 1.00 70.00 330 LEU A CA 1
ATOM 2613 C C . LEU A 1 330 ? -22.917 -1.171 40.079 1.00 70.00 330 LEU A C 1
ATOM 2615 O O . LEU A 1 330 ? -23.939 -1.246 39.407 1.00 70.00 330 LEU A O 1
ATOM 2619 N N . SER A 1 331 ? -22.748 -1.835 41.225 1.00 75.19 331 SER A N 1
ATOM 2620 C CA . SER A 1 331 ? -23.753 -2.679 41.893 1.00 75.19 331 SER A CA 1
ATOM 2621 C C . SER A 1 331 ? -23.450 -2.729 43.397 1.00 75.19 331 SER A C 1
ATOM 2623 O O . SER A 1 331 ? -22.319 -2.443 43.800 1.00 75.19 331 SER A O 1
ATOM 2625 N N . GLU A 1 332 ? -24.443 -3.079 44.218 1.00 73.25 332 GLU A N 1
ATOM 2626 C CA . GLU A 1 332 ? -24.264 -3.324 45.659 1.00 73.25 332 GLU A CA 1
ATOM 2627 C C . GLU A 1 332 ? -23.452 -4.612 45.913 1.00 73.25 332 GLU A C 1
ATOM 2629 O O . GLU A 1 332 ? -22.702 -4.699 46.889 1.00 73.25 332 GLU A O 1
ATOM 2634 N N . ASP A 1 333 ? -23.519 -5.580 44.989 1.00 80.19 333 ASP A N 1
ATOM 2635 C CA . ASP A 1 333 ? -22.814 -6.857 45.086 1.00 80.19 333 ASP A CA 1
ATOM 2636 C C . ASP A 1 333 ? -21.398 -6.798 44.493 1.00 80.19 333 ASP A C 1
ATOM 2638 O O . ASP A 1 333 ? -21.179 -6.719 43.282 1.00 80.19 333 ASP A O 1
ATOM 2642 N N . ARG A 1 334 ? -20.387 -6.927 45.361 1.00 77.69 334 ARG A N 1
ATOM 2643 C CA . ARG A 1 334 ? -18.959 -6.847 44.989 1.00 77.69 334 ARG A CA 1
ATOM 2644 C C . ARG A 1 334 ? -18.520 -7.903 43.969 1.00 77.69 334 ARG A C 1
ATOM 2646 O O . ARG A 1 334 ? -17.752 -7.589 43.060 1.00 77.69 334 ARG A O 1
ATOM 2653 N N . MET A 1 335 ? -19.018 -9.134 44.099 1.00 80.12 335 MET A N 1
ATOM 2654 C CA . MET A 1 335 ? -18.707 -10.223 43.160 1.00 80.12 335 MET A CA 1
ATOM 2655 C C . MET A 1 335 ? -19.313 -9.973 41.776 1.00 80.12 335 MET A C 1
ATOM 2657 O O . MET A 1 335 ? -18.704 -10.301 40.757 1.00 80.12 335 MET A O 1
ATOM 2661 N N . GLU A 1 336 ? -20.486 -9.339 41.735 1.00 83.19 336 GLU A N 1
ATOM 2662 C CA . GLU A 1 336 ? -21.140 -8.952 40.489 1.00 83.19 336 GLU A CA 1
ATOM 2663 C C . GLU A 1 336 ? -20.327 -7.865 39.768 1.00 83.19 336 GLU A C 1
ATOM 2665 O O . GLU A 1 336 ? -20.092 -7.967 38.564 1.00 83.19 336 GLU A O 1
ATOM 2670 N N . VAL A 1 337 ? -19.791 -6.879 40.502 1.00 83.50 337 VAL A N 1
ATOM 2671 C CA . VAL A 1 337 ? -18.908 -5.839 39.939 1.00 83.50 337 VAL A CA 1
ATOM 2672 C C . VAL A 1 337 ? -17.678 -6.454 39.268 1.00 83.50 337 VAL A C 1
ATOM 2674 O O . VAL A 1 337 ? -17.356 -6.094 38.134 1.00 83.50 337 VAL A O 1
ATOM 2677 N N . VAL A 1 338 ? -17.009 -7.410 39.920 1.00 85.50 338 VAL A N 1
ATOM 2678 C CA . VAL A 1 338 ? -15.848 -8.113 39.343 1.00 85.50 338 VAL A CA 1
ATOM 2679 C C . VAL A 1 338 ? -16.235 -8.820 38.039 1.00 85.50 338 VAL A C 1
ATOM 2681 O O . VAL A 1 338 ? -15.571 -8.640 37.014 1.00 85.50 338 VAL A O 1
ATOM 2684 N N . GLN A 1 339 ? -17.349 -9.557 38.033 1.00 85.75 339 GLN A N 1
ATOM 2685 C CA . GLN A 1 339 ? -17.831 -10.266 36.846 1.00 85.75 339 GLN A CA 1
ATOM 2686 C C . GLN A 1 339 ? -18.174 -9.312 35.688 1.00 85.75 339 GLN A C 1
ATOM 2688 O O . GLN A 1 339 ? -17.834 -9.588 34.533 1.00 85.75 339 GLN A O 1
ATOM 2693 N N . ILE A 1 340 ? -18.791 -8.166 35.987 1.00 85.38 340 ILE A N 1
ATOM 2694 C CA . ILE A 1 340 ? -19.131 -7.133 35.005 1.00 85.38 340 ILE A CA 1
ATOM 2695 C C . ILE A 1 340 ? -17.863 -6.545 34.366 1.00 85.38 340 ILE A C 1
ATOM 2697 O O . ILE A 1 340 ? -17.769 -6.452 33.138 1.00 85.38 340 ILE A O 1
ATOM 2701 N N . VAL A 1 341 ? -16.860 -6.177 35.168 1.00 86.50 341 VAL A N 1
ATOM 2702 C CA . VAL A 1 341 ? -15.607 -5.593 34.654 1.00 86.50 341 VAL A CA 1
ATOM 2703 C C . VAL A 1 341 ? -14.830 -6.620 33.817 1.00 86.50 341 VAL A C 1
ATOM 2705 O O . VAL A 1 341 ? -14.314 -6.284 32.745 1.00 86.50 341 VAL A O 1
ATOM 2708 N N . ILE A 1 342 ? -14.801 -7.892 34.226 1.00 88.44 342 ILE A N 1
ATOM 2709 C CA . ILE A 1 342 ? -14.203 -8.974 33.426 1.00 88.44 342 ILE A CA 1
ATOM 2710 C C . ILE A 1 342 ? -14.927 -9.119 32.080 1.00 88.44 342 ILE A C 1
ATOM 2712 O O . ILE A 1 342 ? -14.276 -9.207 31.035 1.00 88.44 342 ILE A O 1
ATOM 2716 N N . HIS A 1 343 ? -16.261 -9.084 32.071 1.00 88.56 343 HIS A N 1
ATOM 2717 C CA . HIS A 1 343 ? -17.038 -9.171 30.836 1.00 88.56 343 HIS A CA 1
ATOM 2718 C C . HIS A 1 343 ? -16.748 -7.999 29.882 1.00 88.56 343 HIS A C 1
ATOM 2720 O O . HIS A 1 343 ? -16.481 -8.212 28.698 1.00 88.56 343 HIS A O 1
ATOM 2726 N N . TYR A 1 344 ? -16.715 -6.759 30.379 1.00 88.62 344 TYR A N 1
ATOM 2727 C CA . TYR A 1 344 ? -16.426 -5.592 29.540 1.00 88.62 344 TYR A CA 1
ATOM 2728 C C . TYR A 1 344 ? -14.980 -5.552 29.031 1.00 88.62 344 TYR A C 1
ATOM 2730 O O . TYR A 1 344 ? -14.748 -5.185 27.877 1.00 88.62 344 TYR A O 1
ATOM 2738 N N . THR A 1 345 ? -14.002 -5.976 29.837 1.00 89.06 345 THR A N 1
ATOM 2739 C CA . THR A 1 345 ? -12.610 -6.106 29.367 1.00 89.06 345 THR A CA 1
ATOM 2740 C C . THR A 1 345 ? -12.456 -7.209 28.319 1.00 89.06 345 THR A C 1
ATOM 2742 O O . THR A 1 345 ? -11.637 -7.074 27.411 1.00 89.06 345 THR A O 1
ATOM 2745 N N . TRP A 1 346 ? -13.251 -8.281 28.387 1.00 91.44 346 TRP A N 1
ATOM 2746 C CA . TRP A 1 346 ? -13.345 -9.281 27.318 1.00 91.44 346 TRP A CA 1
ATOM 2747 C C . TRP A 1 346 ? -13.952 -8.703 26.036 1.00 91.44 346 TRP A C 1
ATOM 2749 O O . TRP A 1 346 ? -13.372 -8.855 24.962 1.00 91.44 346 TRP A O 1
ATOM 2759 N N . CYS A 1 347 ? -15.045 -7.943 26.137 1.00 92.19 347 CYS A N 1
ATOM 2760 C CA . CYS A 1 347 ? -15.630 -7.248 24.989 1.00 92.19 347 CYS A CA 1
ATOM 2761 C C . CYS A 1 347 ? -14.630 -6.293 24.310 1.00 92.19 347 CYS A C 1
ATOM 2763 O O . CYS A 1 347 ? -14.574 -6.246 23.081 1.00 92.19 347 CYS A O 1
ATOM 2765 N N . LEU A 1 348 ? -13.809 -5.567 25.080 1.00 93.81 348 LEU A N 1
ATOM 2766 C CA . LEU A 1 348 ? -12.756 -4.695 24.541 1.00 93.81 348 LEU A CA 1
ATOM 2767 C C . LEU A 1 348 ? -11.677 -5.470 23.772 1.00 93.81 348 LEU A C 1
ATOM 2769 O O . LEU A 1 348 ? -11.280 -5.039 22.687 1.00 93.81 348 LEU A O 1
ATOM 2773 N N . GLU A 1 349 ? -11.239 -6.619 24.294 1.00 93.94 349 GLU A N 1
ATOM 2774 C CA . GLU A 1 349 ? -10.294 -7.509 23.606 1.00 93.94 349 GLU A CA 1
ATOM 2775 C C . GLU A 1 349 ? -10.861 -7.971 22.254 1.00 93.94 349 GLU A C 1
ATOM 2777 O O . GLU A 1 349 ? -10.199 -7.852 21.219 1.00 93.94 349 GLU A O 1
ATOM 2782 N N . VAL A 1 350 ? -12.123 -8.413 22.238 1.00 94.56 350 VAL A N 1
ATOM 2783 C CA . VAL A 1 350 ? -12.815 -8.842 21.015 1.00 94.56 350 VAL A CA 1
ATOM 2784 C C . VAL A 1 350 ? -12.947 -7.688 20.016 1.00 94.56 350 VAL A C 1
ATOM 2786 O O . VAL A 1 350 ? -12.661 -7.869 18.831 1.00 94.56 350 VAL A O 1
ATOM 2789 N N . CYS A 1 351 ? -13.317 -6.483 20.468 1.00 96.25 351 CYS A N 1
ATOM 2790 C CA . CYS A 1 351 ? -13.397 -5.294 19.610 1.00 96.25 351 CYS A CA 1
ATOM 2791 C C . CYS A 1 351 ? -12.056 -4.984 18.937 1.00 96.25 351 CYS A C 1
ATOM 2793 O O . CYS A 1 351 ? -12.013 -4.673 17.744 1.00 96.25 351 CYS A O 1
ATOM 2795 N N . TYR A 1 352 ? -10.960 -5.080 19.692 1.00 96.31 352 TYR A N 1
ATOM 2796 C CA . TYR A 1 352 ? -9.616 -4.826 19.186 1.00 96.31 352 TYR A CA 1
ATOM 2797 C C . TYR A 1 352 ? -9.194 -5.851 18.129 1.00 96.31 352 TYR A C 1
ATOM 2799 O O . TYR A 1 352 ? -8.751 -5.470 17.043 1.00 96.31 352 TYR A O 1
ATOM 2807 N N . LEU A 1 353 ? -9.400 -7.144 18.396 1.00 95.75 353 LEU A N 1
ATOM 2808 C CA . LEU A 1 353 ? -9.087 -8.216 17.447 1.00 95.75 353 LEU A CA 1
ATOM 2809 C C . LEU A 1 353 ? -9.924 -8.111 16.161 1.00 95.75 353 LEU A C 1
ATOM 2811 O O . LEU A 1 353 ? -9.389 -8.253 15.058 1.00 95.75 353 LEU A O 1
ATOM 2815 N N . CYS A 1 354 ? -11.215 -7.790 16.272 1.00 96.06 354 CYS A N 1
ATOM 2816 C CA . CYS A 1 354 ? -12.081 -7.518 15.120 1.00 96.06 354 CYS A CA 1
ATOM 2817 C C . CYS A 1 354 ? -11.600 -6.301 14.311 1.00 96.06 354 CYS A C 1
ATOM 2819 O O . CYS A 1 354 ? -11.526 -6.361 13.083 1.00 96.06 354 CYS A O 1
ATOM 2821 N N . GLY A 1 355 ? -11.215 -5.211 14.982 1.00 96.69 355 GLY A N 1
ATOM 2822 C CA . GLY A 1 355 ? -10.671 -4.014 14.334 1.00 96.69 355 GLY A CA 1
ATOM 2823 C C . GLY A 1 355 ? -9.377 -4.287 13.566 1.00 96.69 355 GLY A C 1
ATOM 2824 O O . GLY A 1 355 ? -9.243 -3.891 12.406 1.00 96.69 355 GLY A O 1
ATOM 2825 N N . LEU A 1 356 ? -8.449 -5.019 14.182 1.00 96.81 356 LEU A N 1
ATOM 2826 C CA . LEU A 1 356 ? -7.163 -5.365 13.582 1.00 96.81 356 LEU A CA 1
ATOM 2827 C C . LEU A 1 356 ? -7.308 -6.323 12.392 1.00 96.81 356 LEU A C 1
ATOM 2829 O O . LEU A 1 356 ? -6.687 -6.121 11.345 1.00 96.81 356 LEU A O 1
ATOM 2833 N N . THR A 1 357 ? -8.135 -7.362 12.526 1.00 95.88 357 THR A N 1
ATOM 2834 C CA . THR A 1 357 ? -8.388 -8.311 11.429 1.00 95.88 357 THR A CA 1
ATOM 2835 C C . THR A 1 357 ? -9.058 -7.621 10.241 1.00 95.88 357 THR A C 1
ATOM 2837 O O . THR A 1 357 ? -8.645 -7.843 9.100 1.00 95.88 357 THR A O 1
ATOM 2840 N N . LEU A 1 358 ? -10.011 -6.715 10.490 1.00 95.81 358 LEU A N 1
ATOM 2841 C CA . LEU A 1 358 ? -10.634 -5.900 9.447 1.00 95.81 358 LEU A CA 1
ATOM 2842 C C . LEU A 1 358 ? -9.617 -4.981 8.750 1.00 95.81 358 LEU A C 1
ATOM 2844 O O . LEU A 1 358 ? -9.593 -4.938 7.519 1.00 95.81 358 LEU A O 1
ATOM 2848 N N . ALA A 1 359 ? -8.747 -4.298 9.503 1.00 96.75 359 ALA A N 1
ATOM 2849 C CA . ALA A 1 359 ? -7.684 -3.455 8.945 1.00 96.75 359 ALA A CA 1
ATOM 2850 C C . ALA A 1 359 ? -6.727 -4.253 8.043 1.00 96.75 359 ALA A C 1
ATOM 2852 O O . ALA A 1 359 ? -6.437 -3.843 6.916 1.00 96.75 359 ALA A O 1
ATOM 2853 N N . CYS A 1 360 ? -6.294 -5.431 8.504 1.00 96.31 360 CYS A N 1
ATOM 2854 C CA . CYS A 1 360 ? -5.412 -6.322 7.752 1.00 96.31 360 CYS A CA 1
ATOM 2855 C C . CYS A 1 360 ? -6.057 -6.779 6.435 1.00 96.31 360 CYS A C 1
ATOM 2857 O O . CYS A 1 360 ? -5.471 -6.625 5.360 1.00 96.31 360 CYS A O 1
ATOM 2859 N N . MET A 1 361 ? -7.300 -7.266 6.498 1.00 94.81 361 MET A N 1
ATOM 2860 C CA . MET A 1 361 ? -8.038 -7.713 5.315 1.00 94.81 361 MET A CA 1
ATOM 2861 C C . MET A 1 361 ? -8.251 -6.572 4.317 1.00 94.81 361 MET A C 1
ATOM 2863 O O . MET A 1 361 ? -8.007 -6.746 3.122 1.00 94.81 361 MET A O 1
ATOM 2867 N N . LEU A 1 362 ? -8.648 -5.386 4.789 1.00 94.19 362 LEU A N 1
ATOM 2868 C CA . LEU A 1 362 ? -8.838 -4.216 3.933 1.00 94.19 362 LEU A CA 1
ATOM 2869 C C . LEU A 1 362 ? -7.534 -3.779 3.268 1.00 94.19 362 LEU A C 1
ATOM 2871 O O . LEU A 1 362 ? -7.525 -3.560 2.058 1.00 94.19 362 LEU A O 1
ATOM 2875 N N . THR A 1 363 ? -6.426 -3.714 4.005 1.00 94.81 363 THR A N 1
ATOM 2876 C CA . THR A 1 363 ? -5.127 -3.334 3.435 1.00 94.81 363 THR A CA 1
ATOM 2877 C C . THR A 1 363 ? -4.649 -4.332 2.381 1.00 94.81 363 THR A C 1
ATOM 2879 O O . THR A 1 363 ? -4.192 -3.916 1.314 1.00 94.81 363 THR A O 1
ATOM 2882 N N . LEU A 1 364 ? -4.824 -5.639 2.602 1.00 92.94 364 LEU A N 1
ATOM 2883 C CA . LEU A 1 364 ? -4.499 -6.661 1.599 1.00 92.94 364 LEU A CA 1
ATOM 2884 C C . LEU A 1 364 ? -5.365 -6.523 0.336 1.00 92.94 364 LEU A C 1
ATOM 2886 O O . LEU A 1 364 ? -4.842 -6.553 -0.780 1.00 92.94 364 LEU A O 1
ATOM 2890 N N . ILE A 1 365 ? -6.675 -6.302 0.489 1.00 92.19 365 ILE A N 1
ATOM 2891 C CA . ILE A 1 365 ? -7.592 -6.062 -0.639 1.00 92.19 365 ILE A CA 1
ATOM 2892 C C . ILE A 1 365 ? -7.191 -4.791 -1.404 1.00 92.19 365 ILE A C 1
ATOM 2894 O O . ILE A 1 365 ? -7.172 -4.783 -2.639 1.00 92.19 365 ILE A O 1
ATOM 2898 N N . MET A 1 366 ? -6.831 -3.719 -0.693 1.00 92.62 366 MET A N 1
ATOM 2899 C CA . MET A 1 366 ? -6.390 -2.464 -1.301 1.00 92.62 366 MET A CA 1
ATOM 2900 C C . MET A 1 366 ? -5.048 -2.604 -2.021 1.00 92.62 366 MET A C 1
ATOM 2902 O O . MET A 1 366 ? -4.885 -2.026 -3.095 1.00 92.62 366 MET A O 1
ATOM 2906 N N . LEU A 1 367 ? -4.121 -3.416 -1.511 1.00 92.19 367 LEU A N 1
ATOM 2907 C CA . LEU A 1 367 ? -2.859 -3.726 -2.184 1.00 92.19 367 LEU A CA 1
ATOM 2908 C C . LEU A 1 367 ? -3.096 -4.492 -3.496 1.00 92.19 367 LEU A C 1
ATOM 2910 O O . LEU A 1 367 ? -2.528 -4.137 -4.532 1.00 92.19 367 LEU A O 1
ATOM 2914 N N . MET A 1 368 ? -4.007 -5.471 -3.499 1.00 90.25 368 MET A N 1
ATOM 2915 C CA . MET A 1 368 ? -4.423 -6.174 -4.723 1.00 90.25 368 MET A CA 1
ATOM 2916 C C . MET A 1 368 ? -5.044 -5.216 -5.744 1.00 90.25 368 MET A C 1
ATOM 2918 O O . MET A 1 368 ? -4.699 -5.246 -6.930 1.00 90.25 368 MET A O 1
ATOM 2922 N N . ARG A 1 369 ? -5.913 -4.309 -5.281 1.00 90.75 369 ARG A N 1
ATOM 2923 C CA . ARG A 1 369 ? -6.521 -3.279 -6.128 1.00 90.75 369 ARG A CA 1
ATOM 2924 C C . ARG A 1 369 ? -5.482 -2.306 -6.688 1.00 90.75 369 ARG A C 1
ATOM 2926 O O . ARG A 1 369 ? -5.560 -1.962 -7.868 1.00 90.75 369 ARG A O 1
ATOM 2933 N N . SER A 1 370 ? -4.506 -1.907 -5.877 1.00 91.56 370 SER A N 1
ATOM 2934 C CA . SER A 1 370 ? -3.407 -1.024 -6.274 1.00 91.56 370 SER A CA 1
ATOM 2935 C C . SER A 1 370 ? -2.558 -1.652 -7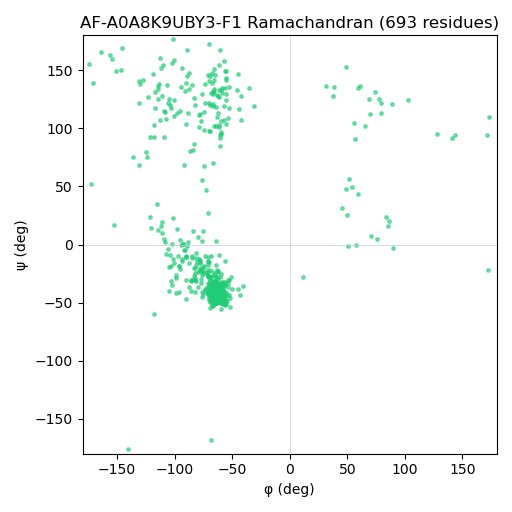.386 1.00 91.56 370 SER A C 1
ATOM 2937 O O . SER A 1 370 ? -2.269 -1.000 -8.388 1.00 91.56 370 SER A O 1
ATOM 2939 N N . MET A 1 371 ? -2.274 -2.960 -7.320 1.00 90.19 371 MET A N 1
ATOM 2940 C CA . MET A 1 371 ? -1.581 -3.669 -8.409 1.00 90.19 371 MET A CA 1
ATOM 2941 C C . MET A 1 371 ? -2.362 -3.655 -9.734 1.00 90.19 371 MET A C 1
ATOM 2943 O O . MET A 1 371 ? -1.769 -3.516 -10.809 1.00 90.19 371 MET A O 1
ATOM 2947 N N . ILE A 1 372 ? -3.693 -3.792 -9.681 1.00 90.69 372 ILE A N 1
ATOM 2948 C CA . ILE A 1 372 ? -4.553 -3.714 -10.873 1.00 90.69 372 ILE A CA 1
ATOM 2949 C C . ILE A 1 372 ? -4.512 -2.305 -11.467 1.00 90.69 372 ILE A C 1
ATOM 2951 O O . ILE A 1 372 ? -4.328 -2.168 -12.680 1.00 90.69 372 ILE A O 1
ATOM 2955 N N . LEU A 1 373 ? -4.654 -1.273 -10.628 1.00 90.62 373 LEU A N 1
ATOM 2956 C CA . LEU A 1 373 ? -4.628 0.114 -11.086 1.00 90.62 373 LEU A CA 1
ATOM 2957 C C . LEU A 1 373 ? -3.258 0.481 -11.658 1.00 90.62 373 LEU A C 1
ATOM 2959 O O . LEU A 1 373 ? -3.181 1.093 -12.719 1.00 90.62 373 LEU A O 1
ATOM 2963 N N . HIS A 1 374 ? -2.174 0.027 -11.030 1.00 90.69 374 HIS A N 1
ATOM 2964 C CA . HIS A 1 374 ? -0.826 0.245 -11.537 1.00 90.69 374 HIS A CA 1
ATOM 2965 C C . HIS A 1 374 ? -0.624 -0.350 -12.934 1.00 90.69 374 HIS A C 1
ATOM 2967 O O . HIS A 1 374 ? -0.061 0.310 -13.807 1.00 90.69 374 HIS A O 1
ATOM 2973 N N . ARG A 1 375 ? -1.128 -1.568 -13.186 1.00 89.94 375 ARG A N 1
ATOM 2974 C CA . ARG A 1 375 ? -1.115 -2.163 -14.533 1.00 89.94 375 ARG A CA 1
ATOM 2975 C C . ARG A 1 375 ? -1.823 -1.260 -15.540 1.00 89.94 375 ARG A C 1
ATOM 2977 O O . ARG A 1 375 ? -1.278 -1.019 -16.613 1.00 89.94 375 ARG A O 1
ATOM 2984 N N . TRP A 1 376 ? -3.024 -0.787 -15.214 1.00 89.88 376 TRP A N 1
ATOM 2985 C CA . TRP A 1 376 ? -3.806 0.057 -16.119 1.00 89.88 376 TRP A CA 1
ATOM 2986 C C . TRP A 1 376 ? -3.139 1.406 -16.370 1.00 89.88 376 TRP A C 1
ATOM 2988 O O . TRP A 1 376 ? -3.036 1.816 -17.523 1.00 89.88 376 TRP A O 1
ATOM 2998 N N . ASN A 1 377 ? -2.605 2.043 -15.329 1.00 91.69 377 ASN A N 1
ATOM 2999 C CA . ASN A 1 377 ? -1.875 3.299 -15.454 1.00 91.69 377 ASN A CA 1
ATOM 3000 C C . ASN A 1 377 ? -0.632 3.116 -16.331 1.00 91.69 377 ASN A C 1
ATOM 3002 O O . ASN A 1 377 ? -0.416 3.893 -17.256 1.00 91.69 377 ASN A O 1
ATOM 3006 N N . LEU A 1 378 ? 0.149 2.054 -16.115 1.00 90.12 378 LEU A N 1
ATOM 3007 C CA . LEU A 1 378 ? 1.347 1.782 -16.907 1.00 90.12 378 LEU A CA 1
ATOM 3008 C C . LEU A 1 378 ? 1.013 1.477 -18.378 1.00 90.12 378 LEU A C 1
ATOM 3010 O O . LEU A 1 378 ? 1.652 2.019 -19.277 1.00 90.12 378 LEU A O 1
ATOM 3014 N N . GLN A 1 379 ? -0.024 0.673 -18.641 1.00 89.31 379 GLN A N 1
ATOM 3015 C CA . GLN A 1 379 ? -0.507 0.405 -20.002 1.00 89.31 379 GLN A CA 1
ATOM 3016 C C . GLN A 1 379 ? -1.052 1.668 -20.689 1.00 89.31 379 GLN A C 1
ATOM 3018 O O . GLN A 1 379 ? -0.794 1.869 -21.875 1.00 89.31 379 GLN A O 1
ATOM 3023 N N . GLY A 1 380 ? -1.773 2.528 -19.963 1.00 89.19 380 GLY A N 1
ATOM 3024 C CA . GLY A 1 380 ? -2.235 3.826 -20.461 1.00 89.19 380 GLY A CA 1
ATOM 3025 C C . GLY A 1 380 ? -1.065 4.742 -20.822 1.00 89.19 380 GLY A C 1
ATOM 3026 O O . GLY A 1 380 ? -1.037 5.319 -21.907 1.00 89.19 380 GLY A O 1
ATOM 3027 N N . LEU A 1 381 ? -0.029 4.787 -19.979 1.00 90.50 381 LEU A N 1
ATOM 3028 C CA . LEU A 1 381 ? 1.196 5.533 -20.272 1.00 90.50 381 LEU A CA 1
ATOM 3029 C C . LEU A 1 381 ? 1.940 4.987 -21.496 1.00 90.50 381 LEU A C 1
ATOM 3031 O O . LEU A 1 381 ? 2.438 5.785 -22.286 1.00 90.50 381 LEU A O 1
ATOM 3035 N N . TYR A 1 382 ? 1.982 3.666 -21.699 1.00 88.56 382 TYR A N 1
ATOM 3036 C CA . TYR A 1 382 ? 2.556 3.069 -22.915 1.00 88.56 382 TYR A CA 1
ATOM 3037 C C . TYR A 1 382 ? 1.795 3.449 -24.190 1.00 88.56 382 TYR A C 1
ATOM 3039 O O . TYR A 1 382 ? 2.385 3.495 -25.266 1.00 88.56 382 TYR A O 1
ATOM 3047 N N . ARG A 1 383 ? 0.491 3.736 -24.093 1.00 87.00 383 ARG A N 1
ATOM 3048 C CA . ARG A 1 383 ? -0.314 4.237 -25.221 1.00 87.00 383 ARG A CA 1
ATOM 3049 C C . ARG A 1 383 ? -0.144 5.735 -25.464 1.00 87.00 383 ARG A C 1
ATOM 3051 O O . ARG A 1 383 ? -0.517 6.213 -26.529 1.00 87.00 383 ARG A O 1
ATOM 3058 N N . GLY A 1 384 ? 0.420 6.464 -24.501 1.00 84.38 384 GLY A N 1
ATOM 3059 C CA . GLY A 1 384 ? 0.478 7.922 -24.525 1.00 84.38 384 GLY A CA 1
ATOM 3060 C C . GLY A 1 384 ? -0.776 8.603 -23.965 1.00 84.38 384 GLY A C 1
ATOM 3061 O O . GLY A 1 384 ? -0.927 9.809 -24.151 1.00 84.38 384 GLY A O 1
ATOM 3062 N N . ASP A 1 385 ? -1.636 7.882 -23.233 1.00 86.44 385 ASP A N 1
ATOM 3063 C CA . ASP A 1 385 ? -2.845 8.412 -22.579 1.00 86.44 385 ASP A CA 1
ATOM 3064 C C . ASP A 1 385 ? -2.491 9.210 -21.303 1.00 86.44 385 ASP A C 1
ATOM 3066 O O . ASP A 1 385 ? -2.959 8.932 -20.198 1.00 86.44 385 ASP A O 1
ATOM 3070 N N . ILE A 1 386 ? -1.620 10.215 -21.446 1.00 84.81 386 ILE A N 1
ATOM 3071 C CA . ILE A 1 386 ? -1.031 10.996 -20.344 1.00 84.81 386 ILE A CA 1
ATOM 3072 C C . ILE A 1 386 ? -2.116 11.718 -19.540 1.00 84.81 386 ILE A C 1
ATOM 3074 O O . ILE A 1 386 ? -2.067 11.727 -18.310 1.00 84.81 386 ILE A O 1
ATOM 3078 N N . TYR A 1 387 ? -3.100 12.303 -20.228 1.00 81.38 387 TYR A N 1
ATOM 3079 C CA . TYR A 1 387 ? -4.178 13.056 -19.589 1.00 81.38 387 TYR A CA 1
ATOM 3080 C C . TYR A 1 387 ? -5.061 12.165 -18.707 1.00 81.38 387 TYR A C 1
ATOM 3082 O O . TYR A 1 387 ? -5.415 12.572 -17.607 1.00 81.38 387 TYR A O 1
ATOM 3090 N N . ASN A 1 388 ? -5.354 10.936 -19.142 1.00 82.19 388 ASN A N 1
ATOM 3091 C CA . ASN A 1 388 ? -6.202 10.011 -18.383 1.00 82.19 388 ASN A CA 1
ATOM 3092 C C . ASN A 1 388 ? -5.549 9.544 -17.077 1.00 82.19 388 ASN A C 1
ATOM 3094 O O . ASN A 1 388 ? -6.260 9.196 -16.142 1.00 82.19 388 ASN A O 1
ATOM 3098 N N . VAL A 1 389 ? -4.214 9.514 -17.017 1.00 80.81 389 VAL A N 1
ATOM 3099 C CA . VAL A 1 389 ? -3.494 9.026 -15.832 1.00 80.81 389 VAL A CA 1
ATOM 3100 C C . VAL A 1 389 ? -3.073 10.155 -14.900 1.00 80.81 389 VAL A C 1
ATOM 3102 O O . VAL A 1 389 ? -3.177 10.005 -13.691 1.00 80.81 389 VAL A O 1
ATOM 3105 N N . TYR A 1 390 ? -2.603 11.284 -15.434 1.00 80.31 390 TYR A N 1
ATOM 3106 C CA . TYR A 1 390 ? -2.099 12.392 -14.613 1.00 80.31 390 TYR A CA 1
ATOM 3107 C C . TYR A 1 390 ? -3.070 13.559 -14.472 1.00 80.31 390 TYR A C 1
ATOM 3109 O O . TYR A 1 390 ? -2.684 14.568 -13.882 1.00 80.31 390 TYR A O 1
ATOM 3117 N N . ASN A 1 391 ? -4.259 13.482 -15.080 1.00 79.44 391 ASN A N 1
ATOM 3118 C CA . ASN A 1 391 ? -5.265 14.548 -15.135 1.00 79.44 391 ASN A CA 1
ATOM 3119 C C . ASN A 1 391 ? -4.795 15.882 -15.754 1.00 79.44 391 ASN A C 1
ATOM 3121 O O . ASN A 1 391 ? -5.602 16.806 -15.875 1.00 79.44 391 ASN A O 1
ATOM 3125 N N . CYS A 1 392 ? -3.529 15.951 -16.180 1.00 75.75 392 CYS A N 1
ATOM 3126 C CA . CYS A 1 392 ? -2.804 17.099 -16.709 1.00 75.75 392 CYS A CA 1
ATOM 3127 C C . CYS A 1 392 ? -1.804 16.626 -17.774 1.00 75.75 392 CYS A C 1
ATOM 3129 O O . CYS A 1 392 ? -1.244 15.529 -17.689 1.00 75.75 392 CYS A O 1
ATOM 3131 N N . GLN A 1 393 ? -1.515 17.478 -18.756 1.00 75.06 393 GLN A N 1
ATOM 3132 C CA . GLN A 1 393 ? -0.528 17.172 -19.787 1.00 75.06 393 GLN A CA 1
ATOM 3133 C C . GLN A 1 393 ? 0.890 17.352 -19.228 1.00 75.06 393 GLN A C 1
ATOM 3135 O O . GLN A 1 393 ? 1.357 18.465 -19.008 1.00 75.06 393 GLN A O 1
ATOM 3140 N N . LYS A 1 394 ? 1.582 16.238 -18.965 1.00 76.69 394 LYS A N 1
ATOM 3141 C CA . LYS A 1 394 ? 2.953 16.223 -18.434 1.00 76.69 394 LYS A CA 1
ATOM 3142 C C . LYS A 1 394 ? 3.918 15.636 -19.462 1.00 76.69 394 LYS A C 1
ATOM 3144 O O . LYS A 1 394 ? 3.652 14.595 -20.052 1.00 76.69 394 LYS A O 1
ATOM 3149 N N . SER A 1 395 ? 5.082 16.262 -19.637 1.00 79.06 395 SER A N 1
ATOM 3150 C CA . SER A 1 395 ? 6.161 15.683 -20.450 1.00 79.06 395 SER A CA 1
ATOM 3151 C C . SER A 1 395 ? 6.747 14.444 -19.762 1.00 79.06 395 SER A C 1
ATOM 3153 O O . SER A 1 395 ? 7.106 14.510 -18.581 1.00 79.06 395 SER A O 1
ATOM 3155 N N . ILE A 1 396 ? 6.873 13.326 -20.483 1.00 82.31 396 ILE A N 1
ATOM 3156 C CA . ILE A 1 396 ? 7.501 12.087 -20.002 1.00 82.31 396 ILE A CA 1
ATOM 3157 C C . ILE A 1 396 ? 9.017 12.202 -20.196 1.00 82.31 396 ILE A C 1
ATOM 3159 O O . ILE A 1 396 ? 9.584 11.751 -21.186 1.00 82.31 396 ILE A O 1
ATOM 3163 N N . ARG A 1 397 ? 9.677 12.877 -19.256 1.00 80.25 397 ARG A N 1
ATOM 3164 C CA . ARG A 1 397 ? 11.139 12.985 -19.194 1.00 80.25 397 ARG A CA 1
ATOM 3165 C C . ARG A 1 397 ? 11.642 12.669 -17.790 1.00 80.25 397 ARG A C 1
ATOM 3167 O O . ARG A 1 397 ? 11.004 13.115 -16.835 1.00 80.25 397 ARG A O 1
ATOM 3174 N N . PRO A 1 398 ? 12.768 11.958 -17.640 1.00 84.56 398 PRO A N 1
ATOM 3175 C CA . PRO A 1 398 ? 13.374 11.788 -16.330 1.00 84.56 398 PRO A CA 1
ATOM 3176 C C . PRO A 1 398 ? 13.782 13.166 -15.788 1.00 84.56 398 PRO A C 1
ATOM 3178 O O . PRO A 1 398 ? 14.430 13.950 -16.479 1.00 84.56 398 PRO A O 1
ATOM 3181 N N . SER A 1 399 ? 13.351 13.481 -14.568 1.00 87.75 399 SER A N 1
ATOM 3182 C CA . SER A 1 399 ? 13.783 14.667 -13.822 1.00 87.75 399 SER A CA 1
ATOM 3183 C C . SER A 1 399 ? 14.605 14.235 -12.611 1.00 87.75 399 SER A C 1
ATOM 3185 O O . SER A 1 399 ? 14.481 13.094 -12.167 1.00 87.75 399 SER A O 1
ATOM 3187 N N . GLN A 1 400 ? 15.407 15.144 -12.048 1.00 89.94 400 GLN A N 1
ATOM 3188 C CA . GLN A 1 400 ? 16.192 14.868 -10.838 1.00 89.94 400 GLN A CA 1
ATOM 3189 C C . GLN A 1 400 ? 15.294 14.399 -9.685 1.00 89.94 400 GLN A C 1
ATOM 3191 O O . GLN A 1 400 ? 15.511 13.326 -9.129 1.00 89.94 400 GLN A O 1
ATOM 3196 N N . THR A 1 401 ? 14.219 15.141 -9.401 1.00 87.94 401 THR A N 1
ATOM 3197 C CA . THR A 1 401 ? 13.200 14.750 -8.413 1.00 87.94 401 THR A CA 1
ATOM 3198 C C . THR A 1 401 ? 12.570 13.401 -8.757 1.00 87.94 401 THR A C 1
ATOM 3200 O O . THR A 1 401 ? 12.379 12.564 -7.883 1.00 87.94 401 THR A O 1
ATOM 3203 N N . GLY A 1 402 ? 12.314 13.151 -10.047 1.00 88.56 402 GLY A N 1
ATOM 3204 C CA . GLY A 1 402 ? 11.780 11.880 -10.525 1.00 88.56 402 GLY A CA 1
ATOM 3205 C C . GLY A 1 402 ? 12.679 10.694 -10.191 1.00 88.56 402 GLY A C 1
ATOM 3206 O O . GLY A 1 402 ? 12.192 9.650 -9.762 1.00 88.56 402 GLY A O 1
ATOM 3207 N N . LEU A 1 403 ? 13.992 10.865 -10.351 1.00 92.44 403 LEU A N 1
ATOM 3208 C CA . LEU A 1 403 ? 14.975 9.829 -10.065 1.00 92.44 403 LEU A CA 1
ATOM 3209 C C . LEU A 1 403 ? 15.073 9.531 -8.564 1.00 92.44 403 LEU A C 1
ATOM 3211 O O . LEU A 1 403 ? 15.092 8.361 -8.190 1.00 92.44 403 LEU A O 1
ATOM 3215 N N . VAL A 1 404 ? 15.056 10.563 -7.713 1.00 93.31 404 VAL A N 1
ATOM 3216 C CA . VAL A 1 404 ? 15.023 10.396 -6.249 1.00 93.31 404 VAL A CA 1
ATOM 3217 C C . VAL A 1 404 ? 13.778 9.609 -5.830 1.00 93.31 404 VAL A C 1
ATOM 3219 O O . VAL A 1 404 ? 13.893 8.620 -5.105 1.00 93.31 404 VAL A O 1
ATOM 3222 N N . CYS A 1 405 ? 12.604 9.973 -6.360 1.00 92.12 405 CYS A N 1
ATOM 3223 C CA . CYS A 1 405 ? 11.367 9.231 -6.110 1.00 92.12 405 CYS A CA 1
ATOM 3224 C C . CYS A 1 405 ? 11.445 7.780 -6.601 1.00 92.12 405 CYS A C 1
ATOM 3226 O O . CYS A 1 405 ? 10.994 6.851 -5.933 1.00 92.12 405 CYS A O 1
ATOM 3228 N N . TRP A 1 406 ? 12.065 7.554 -7.758 1.00 93.44 406 TRP A N 1
ATOM 3229 C CA . TRP A 1 406 ? 12.252 6.206 -8.278 1.00 93.44 406 TRP A CA 1
ATOM 3230 C C . TRP A 1 406 ? 13.176 5.368 -7.382 1.00 93.44 406 TRP A C 1
ATOM 3232 O O . TRP A 1 406 ? 12.905 4.183 -7.177 1.00 93.44 406 TRP A O 1
ATOM 3242 N N . MET A 1 407 ? 14.243 5.947 -6.816 1.00 92.19 407 MET A N 1
ATOM 3243 C CA . MET A 1 407 ? 15.172 5.254 -5.912 1.00 92.19 407 MET A CA 1
ATOM 3244 C C . MET A 1 407 ? 14.488 4.774 -4.624 1.00 92.19 407 MET A C 1
ATOM 3246 O O . MET A 1 407 ? 14.683 3.619 -4.250 1.00 92.19 407 MET A O 1
ATOM 3250 N N . GLY A 1 408 ? 13.657 5.612 -3.995 1.00 90.75 408 GLY A N 1
ATOM 3251 C CA . GLY A 1 408 ? 13.041 5.325 -2.691 1.00 90.75 408 GLY A CA 1
ATOM 3252 C C . GLY A 1 408 ? 11.660 4.656 -2.714 1.00 90.75 408 GLY A C 1
ATOM 3253 O O . GLY A 1 408 ? 11.108 4.394 -1.647 1.00 90.75 408 GLY A O 1
ATOM 3254 N N . PHE A 1 409 ? 11.086 4.362 -3.889 1.00 93.31 409 PHE A N 1
ATOM 3255 C CA . PHE A 1 409 ? 9.680 3.932 -4.027 1.00 93.31 409 PHE A CA 1
ATOM 3256 C C . PHE A 1 409 ? 9.282 2.753 -3.121 1.00 93.31 409 PHE A C 1
ATOM 3258 O O . PHE A 1 409 ? 8.253 2.804 -2.455 1.00 93.31 409 PHE A O 1
ATOM 3265 N N . ILE A 1 410 ? 10.116 1.709 -3.060 1.00 93.25 410 ILE A N 1
ATOM 3266 C CA . ILE A 1 410 ? 9.828 0.485 -2.290 1.00 93.25 410 ILE A CA 1
ATOM 3267 C C . ILE A 1 410 ? 9.700 0.793 -0.791 1.00 93.25 410 ILE A C 1
ATOM 3269 O O . ILE A 1 410 ? 8.771 0.315 -0.144 1.00 93.25 410 ILE A O 1
ATOM 3273 N N . GLY A 1 411 ? 10.619 1.598 -0.248 1.00 92.56 411 GLY A N 1
ATOM 3274 C CA . GLY A 1 411 ? 10.618 1.956 1.170 1.00 92.56 411 GLY A CA 1
ATOM 3275 C C . GLY A 1 411 ? 9.438 2.854 1.531 1.00 92.56 411 GLY A C 1
ATOM 3276 O O . GLY A 1 411 ? 8.770 2.616 2.533 1.00 92.56 411 GLY A O 1
ATOM 3277 N N . TYR A 1 412 ? 9.130 3.832 0.676 1.00 93.31 412 TYR A N 1
ATOM 3278 C CA . TYR A 1 412 ? 8.007 4.739 0.903 1.00 93.31 412 TYR A CA 1
ATOM 3279 C C . TYR A 1 412 ? 6.658 3.996 0.875 1.00 93.31 412 TYR A C 1
ATOM 3281 O O . TYR A 1 412 ? 5.832 4.199 1.761 1.00 93.31 412 TYR A O 1
ATOM 3289 N N . GLN A 1 413 ? 6.461 3.065 -0.068 1.00 94.81 413 GLN A N 1
ATOM 3290 C CA . GLN A 1 413 ? 5.255 2.227 -0.129 1.00 94.81 413 GLN A CA 1
ATOM 3291 C C . GLN A 1 413 ? 5.080 1.370 1.134 1.00 94.81 413 GLN A C 1
ATOM 3293 O O . GLN A 1 413 ? 3.970 1.258 1.654 1.00 94.81 413 GLN A O 1
ATOM 3298 N N . ALA A 1 414 ? 6.160 0.768 1.641 1.00 94.75 414 ALA A N 1
ATOM 3299 C CA . ALA A 1 414 ? 6.113 -0.002 2.881 1.00 94.75 414 ALA A CA 1
ATOM 3300 C C . ALA A 1 414 ? 5.771 0.887 4.089 1.00 94.75 414 ALA A C 1
ATOM 3302 O O . ALA A 1 414 ? 4.914 0.518 4.884 1.00 94.75 414 ALA A O 1
ATOM 3303 N N . ALA A 1 415 ? 6.370 2.077 4.189 1.00 94.44 415 ALA A N 1
ATOM 3304 C CA . ALA A 1 415 ? 6.125 3.015 5.284 1.00 94.44 415 ALA A CA 1
ATOM 3305 C C . ALA A 1 415 ? 4.677 3.536 5.316 1.00 94.44 415 ALA A C 1
ATOM 3307 O O . ALA A 1 415 ? 4.048 3.525 6.374 1.00 94.44 415 ALA A O 1
ATOM 3308 N N . VAL A 1 416 ? 4.127 3.942 4.164 1.00 95.00 416 VAL A N 1
ATOM 3309 C CA . VAL A 1 416 ? 2.737 4.423 4.058 1.00 95.00 416 VAL A CA 1
ATOM 3310 C C . VAL A 1 416 ? 1.742 3.327 4.435 1.00 95.00 416 VAL A C 1
ATOM 3312 O O . VAL A 1 416 ? 0.776 3.598 5.143 1.00 95.00 416 VAL A O 1
ATOM 3315 N N . ILE A 1 417 ? 1.993 2.079 4.030 1.00 95.50 417 ILE A N 1
ATOM 3316 C CA . ILE A 1 417 ? 1.155 0.939 4.424 1.00 95.50 417 ILE A CA 1
ATOM 3317 C C . ILE A 1 417 ? 1.247 0.664 5.924 1.00 95.50 417 ILE A C 1
ATOM 3319 O O . ILE A 1 417 ? 0.210 0.485 6.560 1.00 95.50 417 ILE A O 1
ATOM 3323 N N . SER A 1 418 ? 2.453 0.662 6.499 1.00 94.56 418 SER A N 1
ATOM 3324 C CA . SER A 1 418 ? 2.639 0.458 7.939 1.00 94.56 418 SER A CA 1
ATOM 3325 C C . SER A 1 418 ? 1.890 1.507 8.760 1.00 94.56 418 SER A C 1
ATOM 3327 O O . SER A 1 418 ? 1.167 1.161 9.691 1.00 94.56 418 SER A O 1
ATOM 3329 N N . LEU A 1 419 ? 2.004 2.783 8.383 1.00 95.12 419 LEU A N 1
ATOM 3330 C CA . LEU A 1 419 ? 1.292 3.875 9.044 1.00 95.12 419 LEU A CA 1
ATOM 3331 C C . LEU A 1 419 ? -0.226 3.773 8.832 1.00 95.12 419 LEU A C 1
ATOM 3333 O O . LEU A 1 419 ? -1.001 3.937 9.774 1.00 95.12 419 LEU A O 1
ATOM 3337 N N . GLY A 1 420 ? -0.649 3.452 7.606 1.00 95.00 420 GLY A N 1
ATOM 3338 C CA . GLY A 1 420 ? -2.050 3.236 7.258 1.00 95.00 420 GLY A CA 1
ATOM 3339 C C . GLY A 1 420 ? -2.701 2.152 8.116 1.00 95.00 420 GLY A C 1
ATOM 3340 O O . GLY A 1 420 ? -3.788 2.371 8.641 1.00 95.00 420 GLY A O 1
ATOM 3341 N N . MET A 1 421 ? -2.011 1.030 8.334 1.00 94.94 421 MET A N 1
ATOM 3342 C CA . MET A 1 421 ? -2.471 -0.070 9.190 1.00 94.94 421 MET A CA 1
ATOM 3343 C C . MET A 1 421 ? -2.691 0.357 10.646 1.00 94.94 421 MET A C 1
ATOM 3345 O O . MET A 1 421 ? -3.692 -0.035 11.250 1.00 94.94 421 MET A O 1
ATOM 3349 N N . VAL A 1 422 ? -1.796 1.176 11.210 1.00 95.44 422 VAL A N 1
ATOM 3350 C CA . VAL A 1 422 ? -1.934 1.687 12.586 1.00 95.44 422 VAL A CA 1
ATOM 3351 C C . VAL A 1 422 ? -3.181 2.564 12.713 1.00 95.44 422 VAL A C 1
ATOM 3353 O O . VAL A 1 422 ? -4.020 2.319 13.581 1.00 95.44 422 VAL A O 1
ATOM 3356 N N . PHE A 1 423 ? -3.358 3.537 11.813 1.00 95.31 423 PHE A N 1
ATOM 3357 C CA . PHE A 1 423 ? -4.528 4.422 11.838 1.00 95.31 423 PHE A CA 1
ATOM 3358 C C . PHE A 1 423 ? -5.841 3.688 11.556 1.00 95.31 423 PHE A C 1
ATOM 3360 O O . PHE A 1 423 ? -6.843 3.953 12.218 1.00 95.31 423 PHE A O 1
ATOM 3367 N N . GLN A 1 424 ? -5.848 2.750 10.606 1.00 96.12 424 GLN A N 1
ATOM 3368 C CA . GLN A 1 424 ? -7.022 1.923 10.326 1.00 96.12 424 GLN A CA 1
ATOM 3369 C C . GLN A 1 424 ? -7.423 1.092 11.544 1.00 96.12 424 GLN A C 1
ATOM 3371 O O . GLN A 1 424 ? -8.597 1.080 11.903 1.00 96.12 424 GLN A O 1
ATOM 3376 N N . THR A 1 425 ? -6.460 0.451 12.211 1.00 96.06 425 THR A N 1
ATOM 3377 C CA . THR A 1 425 ? -6.726 -0.341 13.422 1.00 96.06 425 THR A CA 1
ATOM 3378 C C . THR A 1 425 ? -7.288 0.536 14.537 1.00 96.06 425 THR A C 1
ATOM 3380 O O . THR A 1 425 ? -8.285 0.165 15.149 1.00 96.06 425 THR A O 1
ATOM 3383 N N . LEU A 1 426 ? -6.706 1.720 14.761 1.00 95.38 426 LEU A N 1
ATOM 3384 C CA . LEU A 1 426 ? -7.185 2.671 15.766 1.00 95.38 426 LEU A CA 1
ATOM 3385 C C . LEU A 1 426 ? -8.634 3.096 15.499 1.00 95.38 426 LEU A C 1
ATOM 3387 O O . LEU A 1 426 ? -9.469 3.044 16.401 1.00 95.38 426 LEU A O 1
ATOM 3391 N N . VAL A 1 427 ? -8.952 3.492 14.264 1.00 95.62 427 VAL A N 1
ATOM 3392 C CA . VAL A 1 427 ? -10.309 3.941 13.933 1.00 95.62 427 VAL A CA 1
ATOM 3393 C C . VAL A 1 427 ? -11.296 2.783 14.011 1.00 95.62 427 VAL A C 1
ATOM 3395 O O . VAL A 1 427 ? -12.354 2.939 14.615 1.00 95.62 427 VAL A O 1
ATOM 3398 N N . PHE A 1 428 ? -10.975 1.618 13.440 1.00 96.06 428 PHE A N 1
ATOM 3399 C CA . PHE A 1 428 ? -11.884 0.474 13.491 1.00 96.06 428 PHE A CA 1
ATOM 3400 C C . PHE A 1 428 ? -12.098 -0.025 14.913 1.00 96.06 428 PHE A C 1
ATOM 3402 O O . PHE A 1 428 ? -13.229 -0.362 15.243 1.00 96.06 428 PHE A O 1
ATOM 3409 N N . PHE A 1 429 ? -11.073 -0.006 15.768 1.00 96.25 429 PHE A N 1
ATOM 3410 C CA . PHE A 1 429 ? -11.231 -0.298 17.190 1.00 96.25 429 PHE A CA 1
ATOM 3411 C C . PHE A 1 429 ? -12.263 0.632 17.834 1.00 96.25 429 PHE A C 1
ATOM 3413 O O . PHE A 1 429 ? -13.223 0.147 18.426 1.00 96.25 429 PHE A O 1
ATOM 3420 N N . ILE A 1 430 ? -12.132 1.951 17.643 1.00 95.56 430 ILE A N 1
ATOM 3421 C CA . ILE A 1 430 ? -13.103 2.924 18.161 1.00 95.56 430 ILE A CA 1
ATOM 3422 C C . ILE A 1 430 ? -14.498 2.623 17.594 1.00 95.56 430 ILE A C 1
ATOM 3424 O O . ILE A 1 430 ? -15.452 2.499 18.356 1.00 95.56 430 ILE A O 1
ATOM 3428 N N . CYS A 1 431 ? -14.638 2.424 16.281 1.00 95.00 431 CYS A N 1
ATOM 3429 C CA . CYS A 1 431 ? -15.927 2.099 15.666 1.00 95.00 431 CYS A CA 1
ATOM 3430 C C . CYS A 1 431 ? -16.559 0.817 16.234 1.00 95.00 431 CYS A C 1
ATOM 3432 O O . CYS A 1 431 ? -17.766 0.800 16.474 1.00 95.00 431 CYS A O 1
ATOM 3434 N N . PHE A 1 432 ? -15.771 -0.237 16.472 1.00 95.88 432 PHE A N 1
ATOM 3435 C CA . PHE A 1 432 ? -16.259 -1.478 17.074 1.00 95.88 432 PHE A CA 1
ATOM 3436 C C . PHE A 1 432 ? -16.657 -1.293 18.537 1.00 95.88 432 PHE A C 1
ATOM 3438 O O . PHE A 1 432 ? -17.688 -1.825 18.928 1.00 95.88 432 PHE A O 1
ATOM 3445 N N . VAL A 1 433 ? -15.921 -0.497 19.318 1.00 95.00 433 VAL A N 1
ATOM 3446 C CA . VAL A 1 433 ? -16.314 -0.145 20.693 1.00 95.00 433 VAL A CA 1
ATOM 3447 C C . VAL A 1 433 ? -17.665 0.576 20.687 1.00 95.00 433 VAL A C 1
ATOM 3449 O O . VAL A 1 433 ? -18.591 0.148 21.368 1.00 95.00 433 VAL A O 1
ATOM 3452 N N . TRP A 1 434 ? -17.841 1.605 19.854 1.00 93.88 434 TRP A N 1
ATOM 3453 C CA . TRP A 1 434 ? -19.132 2.297 19.739 1.00 93.88 434 TRP A CA 1
ATOM 3454 C C . TRP A 1 434 ? -20.267 1.348 19.325 1.00 93.88 434 TRP A C 1
ATOM 3456 O O . TRP A 1 434 ? -21.355 1.398 19.895 1.00 93.88 434 TRP A O 1
ATOM 3466 N N . LEU A 1 435 ? -20.011 0.447 18.376 1.00 93.88 435 LEU A N 1
ATOM 3467 C CA . LEU A 1 435 ? -20.985 -0.540 17.914 1.00 93.88 435 LEU A CA 1
ATOM 3468 C C . LEU A 1 435 ? -21.349 -1.551 19.012 1.00 93.88 435 LEU A C 1
ATOM 3470 O O . LEU A 1 435 ? -22.528 -1.826 19.234 1.00 93.88 435 LEU A O 1
ATOM 3474 N N . VAL A 1 436 ? -20.361 -2.107 19.712 1.00 93.56 436 VAL A N 1
ATOM 3475 C CA . VAL A 1 436 ? -20.589 -3.138 20.728 1.00 93.56 436 VAL A CA 1
ATOM 3476 C C . VAL A 1 436 ? -21.313 -2.553 21.937 1.00 93.56 436 VAL A C 1
ATOM 3478 O O . VAL A 1 436 ? -22.339 -3.092 22.343 1.00 93.56 436 VAL A O 1
ATOM 3481 N N . PHE A 1 437 ? -20.839 -1.426 22.467 1.00 90.62 437 PHE A N 1
ATOM 3482 C CA . PHE A 1 437 ? -21.371 -0.856 23.704 1.00 90.62 437 PHE A CA 1
ATOM 3483 C C . PHE A 1 437 ? -22.711 -0.131 23.528 1.00 90.62 437 PHE A C 1
ATOM 3485 O O . PHE A 1 437 ? -23.531 -0.180 24.440 1.00 90.62 437 PHE A O 1
ATOM 3492 N N . LEU A 1 438 ? -22.972 0.522 22.386 1.00 91.25 438 LEU A N 1
ATOM 3493 C CA . LEU A 1 438 ? -24.239 1.245 22.184 1.00 91.25 438 LEU A CA 1
ATOM 3494 C C . LEU A 1 438 ? -25.323 0.448 21.462 1.00 91.25 438 LEU A C 1
ATOM 3496 O O . LEU A 1 438 ? -26.493 0.820 21.552 1.00 91.25 438 LEU A O 1
ATOM 3500 N N . ILE A 1 439 ? -24.958 -0.594 20.709 1.00 91.12 439 ILE A N 1
ATOM 3501 C CA . ILE A 1 439 ? -25.912 -1.348 19.887 1.00 91.12 439 ILE A CA 1
ATOM 3502 C C . ILE A 1 439 ? -25.993 -2.800 20.355 1.00 91.12 439 ILE A C 1
ATOM 3504 O O . ILE A 1 439 ? -27.067 -3.236 20.752 1.00 91.12 439 ILE A O 1
ATOM 3508 N N . ILE A 1 440 ? -24.888 -3.553 20.346 1.00 91.56 440 ILE A N 1
ATOM 3509 C CA . ILE A 1 440 ? -24.935 -5.003 20.618 1.00 91.56 440 ILE A CA 1
ATOM 3510 C C . ILE A 1 440 ? -25.317 -5.306 22.072 1.00 91.56 440 ILE A C 1
ATOM 3512 O O . ILE A 1 440 ? -26.253 -6.069 22.300 1.00 91.56 440 ILE A O 1
ATOM 3516 N N . ILE A 1 441 ? -24.626 -4.714 23.050 1.00 89.38 441 ILE A N 1
ATOM 3517 C CA . ILE A 1 441 ? -24.865 -4.984 24.477 1.00 89.38 441 ILE A CA 1
ATOM 3518 C C . ILE A 1 441 ? -26.293 -4.587 24.892 1.00 89.38 441 ILE A C 1
ATOM 3520 O O . ILE A 1 441 ? -26.972 -5.425 25.488 1.00 89.38 441 ILE A O 1
ATOM 3524 N N . PRO A 1 442 ? -26.816 -3.397 24.528 1.00 90.62 442 PRO A N 1
ATOM 3525 C CA . PRO A 1 442 ? -28.193 -3.039 24.859 1.00 90.62 442 PRO A CA 1
ATOM 3526 C C . PRO A 1 442 ? -29.248 -3.928 24.193 1.00 90.62 442 PRO A C 1
ATOM 3528 O O . PRO A 1 442 ? -30.292 -4.165 24.791 1.00 90.62 442 PRO A O 1
ATOM 3531 N N . ILE A 1 443 ? -28.992 -4.454 22.987 1.00 90.38 443 ILE A N 1
ATOM 3532 C CA . ILE A 1 443 ? -29.905 -5.408 22.331 1.00 90.38 443 ILE A CA 1
ATOM 3533 C C . ILE A 1 443 ? -29.893 -6.768 23.041 1.00 90.38 443 ILE A C 1
ATOM 3535 O O . ILE A 1 443 ? -30.947 -7.378 23.191 1.00 90.38 443 ILE A O 1
ATOM 3539 N N . LEU A 1 444 ? -28.719 -7.253 23.458 1.00 88.56 444 LEU A N 1
ATOM 3540 C CA . LEU A 1 444 ? -28.576 -8.574 24.080 1.00 88.56 444 LEU A CA 1
ATOM 3541 C C . LEU A 1 444 ? -29.056 -8.603 25.534 1.00 88.56 444 LEU A C 1
ATOM 3543 O O . LEU A 1 444 ? -29.746 -9.538 25.926 1.00 88.56 444 LEU A O 1
ATOM 3547 N N . TYR A 1 445 ? -28.682 -7.596 26.325 1.00 85.06 445 TYR A N 1
ATOM 3548 C CA . TYR A 1 445 ? -28.909 -7.574 27.774 1.00 85.06 445 TYR A CA 1
ATOM 3549 C C . TYR A 1 445 ? -30.002 -6.591 28.209 1.00 85.06 445 TYR A C 1
ATOM 3551 O O . TYR A 1 445 ? -30.378 -6.574 29.377 1.00 85.06 445 TYR A O 1
ATOM 3559 N N . GLY A 1 446 ? -30.510 -5.744 27.306 1.00 82.94 446 GLY A N 1
ATOM 3560 C CA . GLY A 1 446 ? -31.545 -4.753 27.627 1.00 82.94 446 GLY A CA 1
ATOM 3561 C C . GLY A 1 446 ? -31.072 -3.591 28.512 1.00 82.94 446 GLY A C 1
ATOM 3562 O O . GLY A 1 446 ? -31.889 -2.782 28.944 1.00 82.94 446 GLY A O 1
ATOM 3563 N N . GLN A 1 447 ? -29.770 -3.487 28.789 1.00 77.56 447 GLN A N 1
ATOM 3564 C CA . GLN A 1 447 ? -29.180 -2.453 29.645 1.00 77.56 447 GLN A CA 1
ATOM 3565 C C . GLN A 1 447 ? -28.691 -1.250 28.822 1.00 77.56 447 GLN A C 1
ATOM 3567 O O . GLN A 1 447 ? -28.309 -1.393 27.665 1.00 77.56 447 GLN A O 1
ATOM 3572 N N . ASN A 1 448 ? -28.667 -0.050 29.416 1.00 78.88 448 ASN A N 1
ATOM 3573 C CA . ASN A 1 448 ? -28.114 1.172 28.804 1.00 78.88 448 ASN A CA 1
ATOM 3574 C C . ASN A 1 448 ? -28.694 1.529 27.415 1.00 78.88 448 ASN A C 1
ATOM 3576 O O . ASN A 1 448 ? -27.972 1.872 26.479 1.00 78.88 448 ASN A O 1
ATOM 3580 N N . LEU A 1 449 ? -30.027 1.535 27.293 1.00 86.62 449 LEU A N 1
ATOM 3581 C CA . LEU A 1 449 ? -30.786 1.848 26.067 1.00 86.62 449 LEU A CA 1
ATOM 3582 C C . LEU A 1 449 ? -30.756 3.337 25.644 1.00 86.62 449 LEU A C 1
ATOM 3584 O O . LEU A 1 449 ? -31.685 3.817 24.995 1.00 86.62 449 LEU A O 1
ATOM 3588 N N . ILE A 1 450 ? -29.707 4.087 25.987 1.00 86.25 450 ILE A N 1
ATOM 3589 C CA . ILE A 1 450 ? -29.613 5.543 25.782 1.00 86.25 450 ILE A CA 1
ATOM 3590 C C . ILE A 1 450 ? -29.846 5.906 24.307 1.00 86.25 450 ILE A C 1
ATOM 3592 O O . ILE A 1 450 ? -30.666 6.773 23.997 1.00 86.25 450 ILE A O 1
ATOM 3596 N N . LEU A 1 451 ? -29.186 5.199 23.382 1.00 86.75 451 LEU A N 1
ATOM 3597 C CA . LEU A 1 451 ? -29.331 5.436 21.943 1.00 86.75 451 LEU A CA 1
ATOM 3598 C C . LEU A 1 451 ? -30.765 5.168 21.457 1.00 86.75 451 LEU A C 1
ATOM 3600 O O . LEU A 1 451 ? -31.320 5.963 20.696 1.00 86.75 451 LEU A O 1
ATOM 3604 N N . PHE A 1 452 ? -31.387 4.084 21.926 1.00 87.62 452 PHE A N 1
ATOM 3605 C CA . PHE A 1 452 ? -32.756 3.716 21.561 1.00 87.62 452 PHE A CA 1
ATOM 3606 C C . PHE A 1 452 ? -33.790 4.686 22.134 1.00 87.62 452 PHE A C 1
ATOM 3608 O O . PHE A 1 452 ? -34.749 5.017 21.444 1.00 87.62 452 PHE A O 1
ATOM 3615 N N . GLN A 1 453 ? -33.581 5.208 23.344 1.00 89.50 453 GLN A N 1
ATOM 3616 C CA . GLN A 1 453 ? -34.443 6.238 23.928 1.00 89.50 453 GLN A CA 1
ATOM 3617 C C . GLN A 1 453 ? -34.377 7.550 23.140 1.00 89.50 453 GLN A C 1
ATOM 3619 O O . GLN A 1 453 ? -35.410 8.166 22.875 1.00 89.50 453 GLN A O 1
ATOM 3624 N N . VAL A 1 454 ? -33.178 7.975 22.729 1.00 90.44 454 VAL A N 1
ATOM 3625 C CA . VAL A 1 454 ? -33.012 9.161 21.875 1.00 90.44 454 VAL A CA 1
ATOM 3626 C C . VAL A 1 454 ? -33.675 8.936 20.514 1.00 90.44 454 VAL A C 1
ATOM 3628 O O . VAL A 1 454 ? -34.432 9.792 20.055 1.00 90.44 454 VAL A O 1
ATOM 3631 N N . ALA A 1 455 ? -33.475 7.768 19.898 1.00 88.56 455 ALA A N 1
ATOM 3632 C CA . ALA A 1 455 ? -34.124 7.412 18.637 1.00 88.56 455 ALA A CA 1
ATOM 3633 C C . ALA A 1 455 ? -35.661 7.381 18.758 1.00 88.56 455 ALA A C 1
ATOM 3635 O O . ALA A 1 455 ? -36.358 7.917 17.895 1.00 88.56 455 ALA A O 1
ATOM 3636 N N . ALA A 1 456 ? -36.190 6.840 19.860 1.00 90.38 456 ALA A N 1
ATOM 3637 C CA . ALA A 1 456 ? -37.620 6.798 20.160 1.00 90.38 456 ALA A CA 1
ATOM 3638 C C . ALA A 1 456 ? -38.227 8.185 20.417 1.00 90.38 456 ALA A C 1
ATOM 3640 O O . ALA A 1 456 ? -39.421 8.369 20.218 1.00 90.38 456 ALA A O 1
ATOM 3641 N N . LYS A 1 457 ? -37.438 9.187 20.816 1.00 92.44 457 LYS A N 1
ATOM 3642 C CA . LYS A 1 457 ? -37.900 10.585 20.887 1.00 92.44 457 LYS A CA 1
ATOM 3643 C C . LYS A 1 457 ? -37.804 11.299 19.534 1.00 92.44 457 LYS A C 1
ATOM 3645 O O . LYS A 1 457 ? -38.607 12.181 19.248 1.00 92.44 457 LYS A O 1
ATOM 3650 N N . ALA A 1 458 ? -36.844 10.916 18.692 1.00 92.75 458 ALA A N 1
ATOM 3651 C CA . ALA A 1 458 ? -36.538 11.598 17.435 1.00 92.75 458 ALA A CA 1
ATOM 3652 C C . ALA A 1 458 ? -37.320 11.087 16.205 1.00 92.75 458 ALA A C 1
ATOM 3654 O O . ALA A 1 458 ? -37.267 11.728 15.154 1.00 92.75 458 ALA A O 1
ATOM 3655 N N . TRP A 1 459 ? -38.041 9.961 16.285 1.00 92.69 459 TRP A N 1
ATOM 3656 C CA . TRP A 1 459 ? -38.708 9.355 15.118 1.00 92.69 459 TRP A CA 1
ATOM 3657 C C . TRP A 1 459 ? -39.649 10.290 14.323 1.00 92.69 459 TRP A C 1
ATOM 3659 O O . TRP A 1 459 ? -39.615 10.196 13.092 1.00 92.69 459 TRP A O 1
ATOM 3669 N N . PRO A 1 460 ? -40.421 11.232 14.921 1.00 93.44 460 PRO A N 1
ATOM 3670 C CA . PRO A 1 460 ? -41.306 12.099 14.139 1.00 93.44 460 PRO A CA 1
ATOM 3671 C C . PRO A 1 460 ? -40.516 13.037 13.221 1.00 93.44 460 PRO A C 1
ATOM 3673 O O . PRO A 1 460 ? -40.935 13.304 12.098 1.00 93.44 460 PRO A O 1
ATOM 3676 N N . VAL A 1 461 ? -39.339 13.490 13.666 1.00 91.75 461 VAL A N 1
ATOM 3677 C CA . VAL A 1 461 ? -38.437 14.337 12.872 1.00 91.75 461 VAL A CA 1
ATOM 3678 C C . VAL A 1 461 ? -37.929 13.571 11.652 1.00 91.75 461 VAL A C 1
ATOM 3680 O O . VAL A 1 461 ? -37.943 14.085 10.539 1.00 91.75 461 VAL A O 1
ATOM 3683 N N . TRP A 1 462 ? -37.530 12.311 11.824 1.00 92.12 462 TRP A N 1
ATOM 3684 C CA . TRP A 1 462 ? -37.081 11.487 10.700 1.00 92.12 462 TRP A CA 1
ATOM 3685 C C . TRP A 1 462 ? -38.203 11.221 9.689 1.00 92.12 462 TRP A C 1
ATOM 3687 O O . TRP A 1 462 ? -37.967 11.282 8.482 1.00 92.12 462 TRP A O 1
ATOM 3697 N N . VAL A 1 463 ? -39.435 10.999 10.160 1.00 94.25 463 VAL A N 1
ATOM 3698 C CA . VAL A 1 463 ? -40.603 10.805 9.286 1.00 94.25 463 VAL A CA 1
ATOM 3699 C C . VAL A 1 463 ? -40.919 12.063 8.476 1.00 94.25 463 VAL A C 1
ATOM 3701 O O . VAL A 1 463 ? -41.128 11.960 7.266 1.00 94.25 463 VAL A O 1
ATOM 3704 N N . THR A 1 464 ? -40.910 13.253 9.087 1.00 91.94 464 THR A N 1
ATOM 3705 C CA . THR A 1 464 ? -41.181 14.509 8.361 1.00 91.94 464 THR A CA 1
ATOM 3706 C C . THR A 1 464 ? -40.111 14.812 7.312 1.00 91.94 464 THR A C 1
ATOM 3708 O O . THR A 1 464 ? -40.446 15.253 6.208 1.00 91.94 464 THR A O 1
ATOM 3711 N N . LEU A 1 465 ? -38.840 14.510 7.596 1.00 94.25 465 LEU A N 1
ATOM 37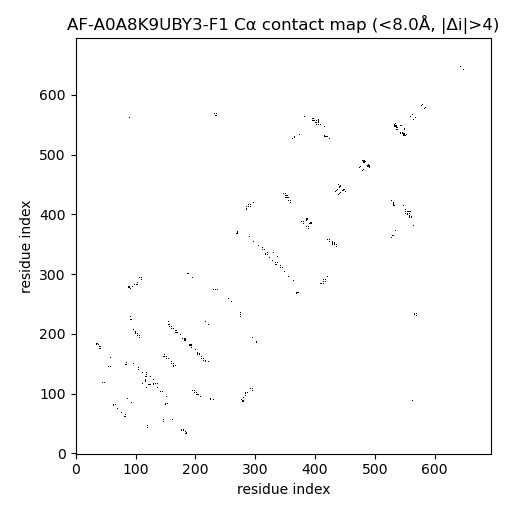12 C CA . LEU A 1 465 ? -37.746 14.640 6.629 1.00 94.25 465 LEU A CA 1
ATOM 3713 C C . LEU A 1 465 ? -37.939 13.708 5.425 1.00 94.25 465 LEU A C 1
ATOM 3715 O O . LEU A 1 465 ? -37.870 14.160 4.281 1.00 94.25 465 LEU A O 1
ATOM 3719 N N . ILE A 1 466 ? -38.241 12.426 5.663 1.00 94.50 466 ILE A N 1
ATOM 3720 C CA . ILE A 1 466 ? -38.488 11.447 4.591 1.00 94.50 466 ILE A CA 1
ATOM 3721 C C . ILE A 1 466 ? -39.706 11.857 3.754 1.00 94.50 466 ILE A C 1
ATOM 3723 O O . ILE A 1 466 ? -39.648 11.831 2.521 1.00 94.50 466 ILE A O 1
ATOM 3727 N N . LEU A 1 467 ? -40.796 12.281 4.398 1.00 93.94 467 LEU A N 1
ATOM 3728 C CA . LEU A 1 467 ? -42.001 12.738 3.706 1.00 93.94 467 LEU A CA 1
ATOM 3729 C C . LEU A 1 467 ? -41.719 13.968 2.833 1.00 93.94 467 LEU A C 1
ATOM 3731 O O . LEU A 1 467 ? -42.172 14.045 1.696 1.00 93.94 467 LEU A O 1
ATOM 3735 N N . THR A 1 468 ? -40.917 14.910 3.326 1.00 93.31 468 THR A N 1
ATOM 3736 C CA . THR A 1 468 ? -40.569 16.116 2.568 1.00 93.31 468 THR A CA 1
ATOM 3737 C C . THR A 1 468 ? -39.690 15.794 1.359 1.00 93.31 468 THR A C 1
ATOM 3739 O O . THR A 1 468 ? -39.953 16.276 0.258 1.00 93.31 468 THR A O 1
ATOM 3742 N N . ILE A 1 469 ? -38.679 14.936 1.528 1.00 94.00 469 ILE A N 1
ATOM 3743 C CA . ILE A 1 469 ? -37.800 14.499 0.432 1.00 94.00 469 ILE A CA 1
ATOM 3744 C C . ILE A 1 469 ? -38.602 13.732 -0.628 1.00 94.00 469 ILE A C 1
ATOM 3746 O O . ILE A 1 469 ? -38.457 13.971 -1.829 1.00 94.00 469 ILE A O 1
ATOM 3750 N N . THR A 1 470 ? -39.486 12.827 -0.203 1.00 94.50 470 THR A N 1
ATOM 3751 C CA . THR A 1 470 ? -40.357 12.088 -1.128 1.00 94.50 470 THR A CA 1
ATOM 3752 C C . THR A 1 470 ? -41.321 13.023 -1.853 1.00 94.50 470 THR A C 1
ATOM 3754 O O . THR A 1 470 ? -41.425 12.929 -3.075 1.00 94.50 470 THR A O 1
ATOM 3757 N N . LEU A 1 471 ? -41.935 13.987 -1.159 1.00 93.94 471 LEU A N 1
ATOM 3758 C CA . LEU A 1 471 ? -42.771 15.024 -1.767 1.00 93.94 471 LEU A CA 1
ATOM 3759 C C . LEU A 1 471 ? -42.004 15.820 -2.833 1.00 93.94 471 LEU A C 1
ATOM 3761 O O . LEU A 1 471 ? -42.517 16.001 -3.938 1.00 93.94 471 LEU A O 1
ATOM 3765 N N . GLN A 1 472 ? -40.768 16.248 -2.554 1.00 93.62 472 GLN A N 1
ATOM 3766 C CA . GLN A 1 472 ? -39.916 16.947 -3.526 1.00 93.62 472 GLN A CA 1
ATOM 3767 C C . GLN A 1 472 ? -39.621 16.084 -4.759 1.00 93.62 472 GLN A C 1
ATOM 3769 O O . GLN A 1 472 ? -39.774 16.548 -5.888 1.00 93.62 472 GLN A O 1
ATOM 3774 N N . HIS A 1 473 ? -39.257 14.811 -4.581 1.00 93.88 473 HIS A N 1
ATOM 3775 C CA . HIS A 1 473 ? -38.994 13.910 -5.708 1.00 93.88 473 HIS A CA 1
ATOM 3776 C C . HIS A 1 473 ? -40.248 13.603 -6.540 1.00 93.88 473 HIS A C 1
ATOM 3778 O O . HIS A 1 473 ? -40.172 13.539 -7.771 1.00 93.88 473 HIS A O 1
ATOM 3784 N N . VAL A 1 474 ? -41.399 13.420 -5.887 1.00 94.50 474 VAL A N 1
ATOM 3785 C CA . VAL A 1 474 ? -42.692 13.153 -6.535 1.00 94.50 474 VAL A CA 1
ATOM 3786 C C . VAL A 1 474 ? -43.146 14.381 -7.325 1.00 94.50 474 VAL A C 1
ATOM 3788 O O . VAL A 1 474 ? -43.384 14.278 -8.528 1.00 94.50 474 VAL A O 1
ATOM 3791 N N . THR A 1 475 ? -43.192 15.557 -6.699 1.00 92.50 475 THR A N 1
ATOM 3792 C CA . THR A 1 475 ? -43.593 16.809 -7.366 1.00 92.50 475 THR A CA 1
ATOM 3793 C C . THR A 1 475 ? -42.635 17.188 -8.498 1.00 92.50 475 THR A C 1
ATOM 3795 O O . THR A 1 475 ? -43.091 17.551 -9.583 1.00 92.50 475 THR A O 1
ATOM 3798 N N . ALA A 1 476 ? -41.322 16.990 -8.332 1.00 91.56 476 ALA A N 1
ATOM 3799 C CA . ALA A 1 476 ? -40.353 17.178 -9.411 1.00 91.56 476 ALA A CA 1
ATOM 3800 C C . ALA A 1 476 ? -40.641 16.274 -10.616 1.00 91.56 476 ALA A C 1
ATOM 3802 O O . ALA A 1 476 ? -40.604 16.731 -11.757 1.00 91.56 476 ALA A O 1
ATOM 3803 N N . ARG A 1 477 ? -40.954 14.994 -10.385 1.00 89.00 477 ARG A N 1
ATOM 3804 C CA . ARG A 1 477 ? -41.197 14.031 -11.465 1.00 89.00 477 ARG A CA 1
ATOM 3805 C C . ARG A 1 477 ? -42.537 14.235 -12.170 1.00 89.00 477 ARG A C 1
ATOM 3807 O O . ARG A 1 477 ? -42.584 14.021 -13.378 1.00 89.00 477 ARG A O 1
ATOM 3814 N N . PHE A 1 478 ? -43.594 14.565 -11.430 1.00 88.06 478 PHE A N 1
ATOM 3815 C CA . PHE A 1 478 ? -44.964 14.571 -11.951 1.00 88.06 478 PHE A CA 1
ATOM 3816 C C . PHE A 1 478 ? -45.515 15.967 -12.259 1.00 88.06 478 PHE A C 1
ATOM 3818 O O . PHE A 1 478 ? -46.306 16.091 -13.187 1.00 88.06 478 PHE A O 1
ATOM 3825 N N . ALA A 1 479 ? -45.111 17.006 -11.523 1.00 86.50 479 ALA A N 1
ATOM 3826 C CA . ALA A 1 479 ? -45.666 18.355 -11.673 1.00 86.50 479 ALA A CA 1
ATOM 3827 C C . ALA A 1 479 ? -44.718 19.323 -12.399 1.00 86.50 479 ALA A C 1
ATOM 3829 O O . ALA A 1 479 ? -45.171 20.116 -13.224 1.00 86.50 479 ALA A O 1
ATOM 3830 N N . PHE A 1 480 ? -43.412 19.262 -12.114 1.00 90.56 480 PHE A N 1
ATOM 3831 C CA . PHE A 1 480 ? -42.463 20.269 -12.608 1.00 90.56 480 PHE A CA 1
ATOM 3832 C C . PHE A 1 480 ? -41.672 19.854 -13.846 1.00 90.56 480 PHE A C 1
ATOM 3834 O O . PHE A 1 480 ? -41.294 20.719 -14.625 1.00 90.56 480 PHE A O 1
ATOM 3841 N N . ILE A 1 481 ? -41.400 18.566 -14.066 1.00 90.69 481 ILE A N 1
ATOM 3842 C CA . ILE A 1 481 ? -40.652 18.115 -15.249 1.00 90.69 481 ILE A CA 1
ATOM 3843 C C . ILE A 1 481 ? -41.628 17.624 -16.318 1.00 90.69 481 ILE A C 1
ATOM 3845 O O . ILE A 1 481 ? -42.242 16.569 -16.164 1.00 90.69 481 ILE A O 1
ATOM 3849 N N . LYS A 1 482 ? -41.706 18.344 -17.440 1.00 86.12 482 LYS A N 1
ATOM 3850 C CA . LYS A 1 482 ? -42.433 17.915 -18.639 1.00 86.12 482 LYS A CA 1
ATOM 3851 C C . LYS A 1 482 ? -41.470 17.229 -19.609 1.00 86.12 482 LYS A C 1
ATOM 3853 O O . LYS A 1 482 ? -40.346 17.686 -19.815 1.00 86.12 482 LYS A O 1
ATOM 3858 N N . LYS A 1 483 ? -41.891 16.094 -20.168 1.00 85.12 483 LYS A N 1
ATOM 3859 C CA . LYS A 1 483 ? -41.134 15.341 -21.177 1.00 85.12 483 LYS A CA 1
ATOM 3860 C C . LYS A 1 483 ? -41.835 15.477 -22.521 1.00 85.12 483 LYS A C 1
ATOM 3862 O O . LYS A 1 483 ? -42.696 14.659 -22.825 1.00 85.12 483 LYS A O 1
ATOM 3867 N N . ASP A 1 484 ? -41.434 16.466 -23.307 1.00 77.69 484 ASP A N 1
ATOM 3868 C CA . ASP A 1 484 ? -41.939 16.660 -24.665 1.00 77.69 484 ASP A CA 1
ATOM 3869 C C . ASP A 1 484 ? -40.805 16.423 -25.668 1.00 77.69 484 ASP A C 1
ATOM 3871 O O . ASP A 1 484 ? -39.668 16.816 -25.428 1.00 77.69 484 ASP A O 1
ATOM 3875 N N . ALA A 1 485 ? -41.096 15.738 -26.778 1.00 72.94 485 ALA A N 1
ATOM 3876 C CA . ALA A 1 485 ? -40.204 15.588 -27.939 1.00 72.94 485 ALA A CA 1
ATOM 3877 C C . ALA A 1 485 ? -38.740 15.151 -27.656 1.00 72.94 485 ALA A C 1
ATOM 3879 O O . ALA A 1 485 ? -37.842 15.420 -28.449 1.00 72.94 485 ALA A O 1
ATOM 3880 N N . GLY A 1 486 ? -38.481 14.448 -26.546 1.00 79.69 486 GLY A N 1
ATOM 3881 C CA . GLY A 1 486 ? -37.141 13.973 -26.173 1.00 79.69 486 GLY A CA 1
ATOM 3882 C C . GLY A 1 486 ? -36.313 14.947 -25.323 1.00 79.69 486 GLY A C 1
ATOM 3883 O O . GLY A 1 486 ? -35.239 14.561 -24.858 1.00 79.69 486 GLY A O 1
ATOM 3884 N N . THR A 1 487 ? -36.816 16.152 -25.040 1.00 75.56 487 THR A N 1
ATOM 3885 C CA . THR A 1 487 ? -36.227 17.103 -24.084 1.00 75.56 487 THR A CA 1
ATOM 3886 C C . THR A 1 487 ? -36.963 17.057 -22.737 1.00 75.56 487 THR A C 1
ATOM 3888 O O . THR A 1 487 ? -38.072 16.529 -22.611 1.00 75.56 487 THR A O 1
ATOM 3891 N N . ARG A 1 488 ? -36.301 17.517 -21.666 1.00 84.19 488 ARG A N 1
ATOM 3892 C CA . ARG A 1 488 ? -36.870 17.598 -20.308 1.00 84.19 488 ARG A CA 1
ATOM 3893 C C . ARG A 1 488 ? -36.891 19.059 -19.894 1.00 84.19 488 ARG A C 1
ATOM 3895 O O . ARG A 1 488 ? -35.850 19.574 -19.496 1.00 84.19 488 ARG A O 1
ATOM 3902 N N . ASP A 1 489 ? -38.066 19.673 -19.950 1.00 85.00 489 ASP A N 1
ATOM 3903 C CA . ASP A 1 489 ? -38.248 21.090 -19.643 1.00 85.00 489 ASP A CA 1
ATOM 3904 C C . ASP A 1 489 ? -39.026 21.296 -18.340 1.00 85.00 489 ASP A C 1
ATOM 3906 O O . ASP A 1 489 ? -39.791 20.436 -17.891 1.00 85.00 489 ASP A O 1
ATOM 3910 N N . LEU A 1 490 ? -38.802 22.452 -17.709 1.00 86.88 490 LEU A N 1
ATOM 3911 C CA . LEU A 1 490 ? -39.494 22.853 -16.486 1.00 86.88 490 LEU A CA 1
ATOM 3912 C C . LEU A 1 490 ? -40.862 23.456 -16.815 1.00 86.88 490 LEU A C 1
ATOM 3914 O O . LEU A 1 490 ? -40.949 24.50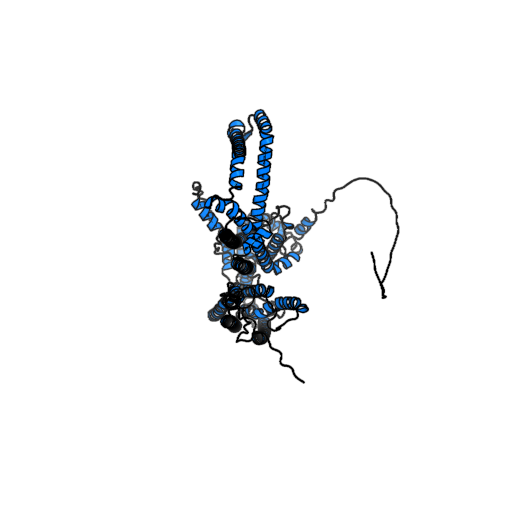2 -17.461 1.00 86.88 490 LEU A O 1
ATOM 3918 N N . ASN A 1 491 ? -41.913 22.831 -16.298 1.00 86.69 491 ASN A N 1
ATOM 3919 C CA . ASN A 1 491 ? -43.286 23.309 -16.325 1.00 86.69 491 ASN A CA 1
ATOM 3920 C C . ASN A 1 491 ? -43.691 23.893 -14.957 1.00 86.69 491 ASN A C 1
ATOM 3922 O O . ASN A 1 491 ? -43.111 23.551 -13.928 1.00 86.69 491 ASN A O 1
ATOM 3926 N N . ASN A 1 492 ? -44.690 24.779 -14.951 1.00 86.62 492 ASN A N 1
ATOM 3927 C CA . ASN A 1 492 ? -45.288 25.369 -13.747 1.00 86.62 492 ASN A CA 1
ATOM 3928 C C . ASN A 1 492 ? -44.273 25.991 -12.755 1.00 86.62 492 ASN A C 1
ATOM 3930 O O . ASN A 1 492 ? -44.210 25.648 -11.572 1.00 86.62 492 ASN A O 1
ATOM 3934 N N . ARG A 1 493 ? -43.465 26.937 -13.254 1.00 88.62 493 ARG A N 1
ATOM 3935 C CA . ARG A 1 493 ? -42.369 27.576 -12.498 1.00 88.62 493 ARG A CA 1
ATOM 3936 C C . ARG A 1 493 ? -42.839 28.306 -11.231 1.00 88.62 493 ARG A C 1
ATOM 3938 O O . ARG A 1 493 ? -42.147 28.256 -10.222 1.00 88.62 493 ARG A O 1
ATOM 3945 N N . GLY A 1 494 ? -44.016 28.937 -11.256 1.00 91.88 494 GLY A N 1
ATOM 3946 C CA . GLY A 1 494 ? -44.554 29.663 -10.097 1.00 91.88 494 GLY A CA 1
ATOM 3947 C C . GLY A 1 494 ? -44.808 28.753 -8.891 1.00 91.88 494 GLY A C 1
ATOM 3948 O O . GLY A 1 494 ? -44.382 29.061 -7.779 1.00 91.88 494 GLY A O 1
ATOM 3949 N N . SER A 1 495 ? -45.421 27.587 -9.120 1.00 91.38 495 SER A N 1
ATOM 3950 C CA . SER A 1 495 ? -45.643 26.590 -8.066 1.00 91.38 495 SER A CA 1
ATOM 3951 C C . SER A 1 495 ? -44.329 25.996 -7.542 1.00 91.38 495 SER A C 1
ATOM 3953 O O . SER A 1 495 ? -44.202 25.768 -6.340 1.00 91.38 495 SER A O 1
ATOM 3955 N N . LEU A 1 496 ? -43.323 25.826 -8.411 1.00 93.31 496 LEU A N 1
ATOM 3956 C CA . LEU A 1 496 ? -41.983 25.388 -8.009 1.00 93.31 496 LEU A CA 1
ATOM 3957 C C . LEU A 1 496 ? -41.323 26.390 -7.056 1.00 93.31 496 LEU A C 1
ATOM 3959 O O . LEU A 1 496 ? -40.769 25.983 -6.034 1.00 93.31 496 LEU A O 1
ATOM 3963 N N . PHE A 1 497 ? -41.398 27.690 -7.352 1.00 93.94 497 PHE A N 1
ATOM 3964 C CA . PHE A 1 497 ? -40.842 28.724 -6.475 1.00 93.94 497 PHE A CA 1
ATOM 3965 C C . PHE A 1 497 ? -41.552 28.762 -5.118 1.00 93.94 497 PHE A C 1
ATOM 3967 O O . PHE A 1 497 ? -40.880 28.790 -4.087 1.00 93.94 497 PHE A O 1
ATOM 3974 N N . LEU A 1 498 ? -42.888 28.666 -5.104 1.00 93.56 498 LEU A N 1
ATOM 3975 C CA . LEU A 1 498 ? -43.668 28.620 -3.865 1.00 93.56 498 LEU A CA 1
ATOM 3976 C C . LEU A 1 498 ? -43.303 27.400 -3.007 1.00 93.56 498 LEU A C 1
ATOM 3978 O O . LEU A 1 498 ? -43.014 27.546 -1.822 1.00 93.56 498 LEU A O 1
ATOM 3982 N N . LEU A 1 499 ? -43.263 26.203 -3.603 1.00 93.50 499 LEU A N 1
ATOM 3983 C CA . LEU A 1 499 ? -42.900 24.980 -2.882 1.00 93.50 499 LEU A CA 1
ATOM 3984 C C . LEU A 1 499 ? -41.463 25.049 -2.345 1.00 93.50 499 LEU A C 1
ATOM 3986 O O . LEU A 1 499 ? -41.198 24.610 -1.231 1.00 93.50 499 LEU A O 1
ATOM 3990 N N . THR A 1 500 ? -40.540 25.634 -3.110 1.00 94.00 500 THR A N 1
ATOM 3991 C CA . THR A 1 500 ? -39.144 25.803 -2.682 1.00 94.00 500 THR A CA 1
ATOM 3992 C C . THR A 1 500 ? -39.039 26.710 -1.455 1.00 94.00 500 THR A C 1
ATOM 3994 O O . THR A 1 500 ? -38.307 26.384 -0.522 1.00 94.00 500 THR A O 1
ATOM 3997 N N . TYR A 1 501 ? -39.797 27.812 -1.428 1.00 94.75 501 TYR A N 1
ATOM 3998 C CA . TYR A 1 501 ? -39.862 28.720 -0.280 1.00 94.75 501 TYR A CA 1
ATOM 3999 C C . TYR A 1 501 ? -40.463 28.041 0.960 1.00 94.75 501 TYR A C 1
ATOM 4001 O O . TYR A 1 501 ? -39.870 28.095 2.034 1.00 94.75 501 TYR A O 1
ATOM 4009 N N . LEU A 1 502 ? -41.588 27.331 0.808 1.00 94.50 502 LEU A N 1
ATOM 4010 C CA . LEU A 1 502 ? -42.246 26.625 1.918 1.00 94.50 502 LEU A CA 1
ATOM 4011 C C . LEU A 1 502 ? -41.355 25.541 2.544 1.00 94.50 502 LEU A C 1
ATOM 4013 O O . LEU A 1 502 ? -41.382 25.336 3.754 1.00 94.50 502 LEU A O 1
ATOM 4017 N N . LEU A 1 503 ? -40.545 24.856 1.732 1.00 95.00 503 LEU A N 1
ATOM 4018 C CA . LEU A 1 503 ? -39.658 23.785 2.196 1.00 95.00 503 LEU A CA 1
ATOM 4019 C C . LEU A 1 503 ? -38.278 24.280 2.658 1.00 95.00 503 LEU A C 1
ATOM 4021 O O . LEU A 1 503 ? -37.445 23.462 3.048 1.00 95.00 503 LEU A O 1
ATOM 4025 N N . PHE A 1 504 ? -38.018 25.591 2.640 1.00 94.56 504 PHE A N 1
ATOM 4026 C CA . PHE A 1 504 ? -36.706 26.167 2.945 1.00 94.56 504 PHE A CA 1
ATOM 4027 C C . PHE A 1 504 ? -36.162 25.738 4.316 1.00 94.56 504 PHE A C 1
ATOM 4029 O O . PHE A 1 504 ? -35.053 25.212 4.393 1.00 94.56 504 PHE A O 1
ATOM 4036 N N . LEU A 1 505 ? -36.952 25.888 5.387 1.00 94.06 505 LEU A N 1
ATOM 4037 C CA . LEU A 1 505 ? -36.512 25.552 6.749 1.00 94.06 505 LEU A CA 1
ATOM 4038 C C . LEU A 1 505 ? -36.225 24.054 6.920 1.00 94.06 505 LEU A C 1
ATOM 4040 O O . LEU A 1 505 ? -35.247 23.678 7.561 1.00 94.06 505 LEU A O 1
ATOM 4044 N N . ILE A 1 506 ? -37.031 23.190 6.297 1.00 93.06 506 ILE A N 1
ATOM 4045 C CA . ILE A 1 506 ? -36.811 21.738 6.334 1.00 93.06 506 ILE A CA 1
ATOM 4046 C C . ILE A 1 506 ? -35.542 21.376 5.549 1.00 93.06 506 ILE A C 1
ATOM 4048 O O . ILE A 1 506 ? -34.740 20.557 5.998 1.00 93.06 506 ILE A O 1
ATOM 4052 N N . ASN A 1 507 ? -35.307 22.033 4.411 1.00 94.06 507 ASN A N 1
ATOM 4053 C CA . ASN A 1 507 ? -34.108 21.829 3.602 1.00 94.06 507 ASN A CA 1
ATOM 4054 C C . ASN A 1 507 ? -32.817 22.258 4.314 1.00 94.06 507 ASN A C 1
ATOM 4056 O O . ASN A 1 507 ? -31.775 21.669 4.038 1.00 94.06 507 ASN A O 1
ATOM 4060 N N . ILE A 1 508 ? -32.862 23.210 5.256 1.00 95.44 508 ILE A N 1
ATOM 4061 C CA . ILE A 1 508 ? -31.711 23.519 6.124 1.00 95.44 508 ILE A CA 1
ATOM 4062 C C . ILE A 1 508 ? -31.336 22.291 6.965 1.00 95.44 508 ILE A C 1
ATOM 4064 O O . ILE A 1 508 ? -30.163 21.923 7.028 1.00 95.44 508 ILE A O 1
ATOM 4068 N N . VAL A 1 509 ? -32.324 21.613 7.560 1.00 94.25 509 VAL A N 1
ATOM 4069 C CA . VAL A 1 509 ? -32.094 20.400 8.365 1.00 94.25 509 VAL A CA 1
ATOM 4070 C C . VAL A 1 509 ? -31.564 19.256 7.496 1.00 94.25 509 VAL A C 1
ATOM 4072 O O . VAL A 1 509 ? -30.584 18.607 7.860 1.00 94.25 509 VAL A O 1
ATOM 4075 N N . VAL A 1 510 ? -32.143 19.043 6.307 1.00 93.81 510 VAL A N 1
ATOM 4076 C CA . VAL A 1 510 ? -31.628 18.061 5.331 1.00 93.81 510 VAL A CA 1
ATOM 4077 C C . VAL A 1 510 ? -30.190 18.399 4.918 1.00 93.81 510 VAL A C 1
ATOM 4079 O O . VAL A 1 510 ? -29.341 17.509 4.841 1.00 93.81 510 VAL A O 1
ATOM 4082 N N . GLY A 1 511 ? -29.891 19.681 4.698 1.00 95.25 511 GLY A N 1
ATOM 4083 C CA . GLY A 1 511 ? -28.554 20.174 4.372 1.00 95.25 511 GLY A CA 1
ATOM 4084 C C . GLY A 1 511 ? -27.532 19.898 5.475 1.00 95.25 511 GLY A C 1
ATOM 4085 O O . GLY A 1 511 ? -26.415 19.477 5.174 1.00 95.25 511 GLY A O 1
ATOM 4086 N N . LEU A 1 512 ? -27.918 20.047 6.747 1.00 95.38 512 LEU A N 1
ATOM 4087 C CA . LEU A 1 512 ? -27.072 19.700 7.891 1.00 95.38 512 LEU A CA 1
ATOM 4088 C C . LEU A 1 512 ? -26.753 18.199 7.922 1.00 95.38 512 LEU A C 1
ATOM 4090 O O . LEU A 1 512 ? -25.593 17.817 8.082 1.00 95.38 512 LEU A O 1
ATOM 4094 N N . ILE A 1 513 ? -27.754 17.343 7.694 1.00 93.75 513 ILE A N 1
ATOM 4095 C CA . ILE A 1 513 ? -27.555 15.888 7.616 1.00 93.75 513 ILE A CA 1
ATOM 4096 C C . ILE A 1 513 ? -26.610 15.537 6.458 1.00 93.75 513 ILE A C 1
ATOM 4098 O O . ILE A 1 513 ? -25.682 14.749 6.637 1.00 93.75 513 ILE A O 1
ATOM 4102 N N . ALA A 1 514 ? -26.786 16.155 5.287 1.00 94.50 514 ALA A N 1
ATOM 4103 C CA . ALA A 1 514 ? -25.897 15.958 4.144 1.00 94.50 514 ALA A CA 1
ATOM 4104 C C . ALA A 1 514 ? -24.457 16.433 4.424 1.00 94.50 514 ALA A C 1
ATOM 4106 O O . ALA A 1 514 ? -23.507 15.804 3.956 1.00 94.50 514 ALA A O 1
ATOM 4107 N N . ALA A 1 515 ? -24.275 17.502 5.208 1.00 96.62 515 ALA A N 1
ATOM 4108 C CA . ALA A 1 515 ? -22.960 17.986 5.626 1.00 96.62 515 ALA A CA 1
ATOM 4109 C C . ALA A 1 515 ? -22.257 17.006 6.583 1.00 96.62 515 ALA A C 1
ATOM 4111 O O . ALA A 1 515 ? -21.092 16.670 6.358 1.00 96.62 515 ALA A O 1
ATOM 4112 N N . ILE A 1 516 ? -22.971 16.477 7.585 1.00 95.19 516 ILE A N 1
ATOM 4113 C CA . ILE A 1 516 ? -22.455 15.427 8.482 1.00 95.19 516 ILE A CA 1
ATOM 4114 C C . ILE A 1 516 ? -22.103 14.176 7.670 1.00 95.19 516 ILE A C 1
ATOM 4116 O O . ILE A 1 516 ? -21.009 13.627 7.799 1.00 95.19 516 ILE A O 1
ATOM 4120 N N . TRP A 1 517 ? -22.989 13.757 6.766 1.00 94.44 517 TRP A N 1
ATOM 4121 C CA . TRP A 1 517 ? -22.759 12.605 5.898 1.00 94.44 517 TRP A CA 1
ATOM 4122 C C . TRP A 1 517 ? -21.547 12.791 4.976 1.00 94.44 517 TRP A C 1
ATOM 4124 O O . TRP A 1 517 ? -20.756 11.863 4.796 1.00 94.44 517 TRP A O 1
ATOM 4134 N N . ARG A 1 518 ? -21.338 14.005 4.445 1.00 95.75 518 ARG A N 1
ATOM 4135 C CA . ARG A 1 518 ? -20.134 14.359 3.682 1.00 95.75 518 ARG A CA 1
ATOM 4136 C C . ARG A 1 518 ? -18.878 14.160 4.525 1.00 95.75 518 ARG A C 1
ATOM 4138 O O . ARG A 1 518 ? -17.945 13.532 4.033 1.00 95.75 518 ARG A O 1
ATOM 4145 N N . MET A 1 519 ? -18.857 14.643 5.770 1.00 95.38 519 MET A N 1
ATOM 4146 C CA . MET A 1 519 ? -17.721 14.431 6.675 1.00 95.38 519 MET A CA 1
ATOM 4147 C C . MET A 1 519 ? -17.454 12.937 6.889 1.00 95.38 519 MET A C 1
ATOM 4149 O O . MET A 1 519 ? -16.325 12.490 6.683 1.00 95.38 519 MET A O 1
ATOM 4153 N N . VAL A 1 520 ? -18.493 12.152 7.195 1.00 92.94 520 VAL A N 1
ATOM 4154 C CA . VAL A 1 520 ? -18.383 10.702 7.434 1.00 92.94 520 VAL A CA 1
ATOM 4155 C C . VAL A 1 520 ? -17.830 9.963 6.213 1.00 92.94 520 VAL A C 1
ATOM 4157 O O . VAL A 1 520 ? -16.849 9.232 6.344 1.00 92.94 520 VAL A O 1
ATOM 4160 N N . ILE A 1 521 ? -18.388 10.175 5.013 1.00 93.56 521 ILE A N 1
ATOM 4161 C CA . ILE A 1 521 ? -17.887 9.514 3.796 1.00 93.56 521 ILE A CA 1
ATOM 4162 C C . ILE A 1 521 ? -16.439 9.913 3.515 1.00 93.56 521 ILE A C 1
ATOM 4164 O O . ILE A 1 521 ? -15.634 9.048 3.175 1.00 93.56 521 ILE A O 1
ATOM 4168 N N . THR A 1 522 ? -16.088 11.197 3.645 1.00 94.94 522 THR A N 1
ATOM 4169 C CA . THR A 1 522 ? -14.708 11.639 3.384 1.00 94.94 522 THR A CA 1
ATOM 4170 C C . THR A 1 522 ? -13.713 11.026 4.366 1.00 94.94 522 THR A C 1
ATOM 4172 O O . THR A 1 522 ? -12.652 10.575 3.942 1.00 94.94 522 THR A O 1
ATOM 4175 N N . ALA A 1 523 ? -14.072 10.923 5.649 1.00 93.88 523 ALA A N 1
ATOM 4176 C CA . ALA A 1 523 ? -13.244 10.270 6.656 1.00 93.88 523 ALA A CA 1
ATOM 4177 C C . ALA A 1 523 ? -13.065 8.776 6.348 1.00 93.88 523 ALA A C 1
ATOM 4179 O O . ALA A 1 523 ? -11.934 8.299 6.271 1.00 93.88 523 ALA A O 1
ATOM 4180 N N . LEU A 1 524 ? -14.159 8.051 6.082 1.00 92.56 524 LEU A N 1
ATOM 4181 C CA . LEU A 1 524 ? -14.109 6.628 5.727 1.00 92.56 524 LEU A CA 1
ATOM 4182 C C . LEU A 1 524 ? -13.283 6.384 4.460 1.00 92.56 524 LEU A C 1
ATOM 4184 O O . LEU A 1 524 ? -12.436 5.492 4.435 1.00 92.56 524 LEU A O 1
ATOM 4188 N N . TYR A 1 525 ? -13.491 7.193 3.418 1.00 94.06 525 TYR A N 1
ATOM 4189 C CA . TYR A 1 525 ? -12.743 7.085 2.170 1.00 94.06 525 TYR A CA 1
ATOM 4190 C C . TYR A 1 525 ? -11.241 7.276 2.401 1.00 94.06 525 TYR A C 1
ATOM 4192 O O . TYR A 1 525 ? -10.452 6.450 1.937 1.00 94.06 525 TYR A O 1
ATOM 4200 N N . ASN A 1 526 ? -10.858 8.308 3.159 1.00 94.50 526 ASN A N 1
ATOM 4201 C CA . ASN A 1 526 ? -9.461 8.602 3.463 1.00 94.50 526 ASN A CA 1
ATOM 4202 C C . ASN A 1 526 ? -8.809 7.495 4.288 1.00 94.50 526 ASN A C 1
ATOM 4204 O O . ASN A 1 526 ? -7.696 7.096 3.973 1.00 94.50 526 ASN A O 1
ATOM 4208 N N . ILE A 1 527 ? -9.500 6.944 5.286 1.00 93.94 527 ILE A N 1
ATOM 4209 C CA . ILE A 1 527 ? -8.964 5.873 6.138 1.00 93.94 527 ILE A CA 1
ATOM 4210 C C . ILE A 1 527 ? -8.752 4.586 5.336 1.00 93.94 527 ILE A C 1
ATOM 4212 O O . ILE A 1 527 ? -7.694 3.964 5.431 1.00 93.94 527 ILE A O 1
ATOM 4216 N N . ILE A 1 528 ? -9.716 4.209 4.488 1.00 93.38 528 ILE A N 1
ATOM 4217 C CA . ILE A 1 528 ? -9.610 3.016 3.634 1.00 93.38 528 ILE A CA 1
ATOM 4218 C C . ILE A 1 528 ? -8.455 3.156 2.629 1.00 93.38 528 ILE A C 1
ATOM 4220 O O . ILE A 1 528 ? -7.731 2.192 2.381 1.00 93.38 528 ILE A O 1
ATOM 4224 N N . HIS A 1 529 ? -8.260 4.349 2.059 1.00 93.94 529 HIS A N 1
ATOM 4225 C CA . HIS A 1 529 ? -7.255 4.596 1.020 1.00 93.94 529 HIS A CA 1
ATOM 4226 C C . HIS A 1 529 ? -5.915 5.117 1.556 1.00 93.94 529 HIS A C 1
ATOM 4228 O O . HIS A 1 529 ? -4.996 5.296 0.763 1.00 93.94 529 HIS A O 1
ATOM 4234 N N . LEU A 1 530 ? -5.761 5.302 2.870 1.00 92.88 530 LEU A N 1
ATOM 4235 C CA . LEU A 1 530 ? -4.565 5.897 3.475 1.00 92.88 530 LEU A CA 1
ATOM 4236 C C . LEU A 1 530 ? -3.276 5.138 3.134 1.00 92.88 530 LEU A C 1
ATOM 4238 O O . LEU A 1 530 ? -2.239 5.745 2.900 1.00 92.88 530 LEU A O 1
ATOM 4242 N N . GLY A 1 531 ? -3.350 3.806 3.062 1.00 90.69 531 GLY A N 1
ATOM 4243 C CA . GLY A 1 531 ? -2.217 2.942 2.717 1.00 90.69 531 GLY A CA 1
ATOM 4244 C C . GLY A 1 531 ? -1.849 2.920 1.224 1.00 90.69 531 GLY A C 1
ATOM 4245 O O . GLY A 1 531 ? -0.986 2.139 0.823 1.00 90.69 531 GLY A O 1
ATOM 4246 N N . ARG A 1 532 ? -2.515 3.707 0.368 1.00 93.06 532 ARG A N 1
ATOM 4247 C CA . ARG A 1 532 ? -2.321 3.690 -1.090 1.00 93.06 532 ARG A CA 1
ATOM 4248 C C . ARG A 1 532 ? -1.553 4.916 -1.565 1.00 93.06 532 ARG A C 1
ATOM 4250 O O . ARG A 1 532 ? -1.855 6.035 -1.182 1.00 93.06 532 ARG A O 1
ATOM 4257 N N . MET A 1 533 ? -0.606 4.694 -2.474 1.00 92.44 533 MET A N 1
ATOM 4258 C CA . MET A 1 533 ? 0.133 5.772 -3.146 1.00 92.44 533 MET A CA 1
ATOM 4259 C C . MET A 1 533 ? -0.379 6.069 -4.559 1.00 92.44 533 MET A C 1
ATOM 4261 O O . MET A 1 533 ? -0.031 7.083 -5.153 1.00 92.44 533 MET A O 1
ATOM 4265 N N . ASP A 1 534 ? -1.162 5.162 -5.144 1.00 91.69 534 ASP A N 1
ATOM 4266 C CA . ASP A 1 534 ? -1.606 5.236 -6.537 1.00 91.69 534 ASP A CA 1
ATOM 4267 C C . ASP A 1 534 ? -2.811 6.165 -6.759 1.00 91.69 534 ASP A C 1
ATOM 4269 O O . ASP A 1 534 ? -3.181 6.426 -7.904 1.00 91.69 534 ASP A O 1
ATOM 4273 N N . ILE A 1 535 ? -3.406 6.668 -5.676 1.00 92.19 535 ILE A N 1
ATOM 4274 C CA . ILE A 1 535 ? -4.534 7.603 -5.656 1.00 92.19 535 ILE A CA 1
ATOM 4275 C C . ILE A 1 535 ? -4.153 8.784 -4.767 1.00 92.19 535 ILE A C 1
ATOM 4277 O O . ILE A 1 535 ? -3.548 8.576 -3.720 1.00 92.19 535 ILE A O 1
ATOM 4281 N N . SER A 1 536 ? -4.545 9.997 -5.160 1.00 93.25 536 SER A N 1
ATOM 4282 C CA . SER A 1 536 ? -4.460 11.146 -4.263 1.00 93.25 536 SER A CA 1
ATOM 4283 C C . SER A 1 536 ? -5.684 11.238 -3.354 1.00 93.25 536 SER A C 1
ATOM 4285 O O . SER A 1 536 ? -6.816 11.069 -3.813 1.00 93.25 536 SER A O 1
ATOM 4287 N N . LEU A 1 537 ? -5.458 11.536 -2.074 1.00 93.25 537 LEU A N 1
ATOM 4288 C CA . LEU A 1 537 ? -6.532 11.806 -1.106 1.00 93.25 537 LEU A CA 1
ATOM 4289 C C . LEU A 1 537 ? -7.058 13.248 -1.196 1.00 93.25 537 LEU A C 1
ATOM 4291 O O . LEU A 1 537 ? -8.085 13.581 -0.604 1.00 93.25 537 LEU A O 1
ATOM 4295 N N . LEU A 1 538 ? -6.351 14.115 -1.923 1.00 93.06 538 LEU A N 1
ATOM 4296 C CA . LEU A 1 538 ? -6.723 15.510 -2.121 1.00 93.06 538 LEU A CA 1
ATOM 4297 C C . LEU A 1 538 ? -7.622 15.685 -3.351 1.00 93.06 538 LEU A C 1
ATOM 4299 O O . LEU A 1 538 ? -7.783 14.799 -4.188 1.00 93.06 538 LEU A O 1
ATOM 4303 N N . ASN A 1 539 ? -8.221 16.872 -3.468 1.00 91.94 539 ASN A N 1
ATOM 4304 C CA . ASN A 1 539 ? -8.979 17.247 -4.659 1.00 91.94 539 ASN A CA 1
ATOM 4305 C C . ASN A 1 539 ? -8.074 17.255 -5.906 1.00 91.94 539 ASN A C 1
ATOM 4307 O O . ASN A 1 539 ? -6.885 17.550 -5.816 1.00 91.94 539 ASN A O 1
ATOM 4311 N N . ARG A 1 540 ? -8.667 17.064 -7.088 1.00 88.00 540 ARG A N 1
ATOM 4312 C CA . ARG A 1 540 ? -7.987 17.026 -8.392 1.00 88.00 540 ARG A CA 1
ATOM 4313 C C . ARG A 1 540 ? -7.049 18.215 -8.642 1.00 88.00 540 ARG A C 1
ATOM 4315 O O . ARG A 1 540 ? -5.973 18.051 -9.203 1.00 88.00 540 ARG A O 1
ATOM 4322 N N . ALA A 1 541 ? -7.441 19.417 -8.216 1.00 88.44 541 ALA A N 1
ATOM 4323 C CA . ALA A 1 541 ? -6.620 20.624 -8.367 1.00 88.44 541 ALA A CA 1
ATOM 4324 C C . ALA A 1 541 ? -5.390 20.656 -7.438 1.00 88.44 541 ALA A C 1
ATOM 4326 O O . ALA A 1 541 ? -4.429 21.364 -7.719 1.00 88.44 541 ALA A O 1
ATOM 4327 N N . ALA A 1 542 ? -5.419 19.895 -6.342 1.00 91.00 542 ALA A N 1
ATOM 4328 C CA . ALA A 1 542 ? -4.397 19.863 -5.301 1.00 91.00 542 ALA A CA 1
ATOM 4329 C C . ALA A 1 542 ? -3.613 18.536 -5.264 1.00 91.00 542 ALA A C 1
ATOM 4331 O O . ALA A 1 542 ? -2.822 18.331 -4.348 1.00 91.00 542 ALA A O 1
ATOM 4332 N N . GLU A 1 543 ? -3.776 17.657 -6.262 1.00 90.44 543 GLU A N 1
ATOM 4333 C CA . GLU A 1 543 ? -3.067 16.367 -6.359 1.00 90.44 543 GLU A CA 1
ATOM 4334 C C . GLU A 1 543 ? -1.540 16.512 -6.250 1.00 90.44 543 GLU A C 1
ATOM 4336 O O . GLU A 1 543 ? -0.861 15.615 -5.762 1.00 90.44 543 GLU A O 1
ATOM 4341 N N . SER A 1 544 ? -0.976 17.643 -6.690 1.00 87.19 544 SER A N 1
ATOM 4342 C CA . SER A 1 544 ? 0.466 17.908 -6.614 1.00 87.19 544 SER A CA 1
ATOM 4343 C C . SER A 1 544 ? 0.991 18.152 -5.198 1.00 87.19 544 SER A C 1
ATOM 4345 O O . SER A 1 544 ? 2.201 18.099 -4.988 1.00 87.19 544 SER A O 1
ATOM 4347 N N . TYR A 1 545 ? 0.115 18.460 -4.243 1.00 90.62 545 TYR A N 1
ATOM 4348 C CA . TYR A 1 545 ? 0.495 18.675 -2.846 1.00 90.62 545 TYR A CA 1
ATOM 4349 C C . TYR A 1 545 ? 0.459 17.386 -2.023 1.00 90.62 545 TYR A C 1
ATOM 4351 O O . TYR A 1 545 ? 0.966 17.369 -0.906 1.00 90.62 545 TYR A O 1
ATOM 4359 N N . ASP A 1 546 ? -0.101 16.307 -2.572 1.00 94.12 546 ASP A N 1
ATOM 4360 C CA . ASP A 1 546 ? -0.097 14.997 -1.937 1.00 94.12 546 ASP A CA 1
ATOM 4361 C C . ASP A 1 546 ? 1.270 14.320 -2.145 1.00 94.12 546 ASP A C 1
ATOM 4363 O O . ASP A 1 546 ? 1.612 13.947 -3.276 1.00 94.12 546 ASP A O 1
ATOM 4367 N N . PRO A 1 547 ? 2.079 14.148 -1.083 1.00 92.12 547 PRO A N 1
ATOM 4368 C CA . PRO A 1 547 ? 3.430 13.623 -1.218 1.00 92.12 547 PRO A CA 1
ATOM 4369 C C . PRO A 1 547 ? 3.438 12.172 -1.707 1.00 92.12 547 PRO A C 1
ATOM 4371 O O . PRO A 1 547 ? 4.308 11.817 -2.505 1.00 92.12 547 PRO A O 1
ATOM 4374 N N . ALA A 1 548 ? 2.468 11.350 -1.293 1.00 93.06 548 ALA A N 1
ATOM 4375 C CA . ALA A 1 548 ? 2.429 9.936 -1.644 1.00 93.06 548 ALA A CA 1
ATOM 4376 C C . ALA A 1 548 ? 2.114 9.747 -3.130 1.00 93.06 548 ALA A C 1
ATOM 4378 O O . ALA A 1 548 ? 2.826 9.028 -3.843 1.00 93.06 548 ALA A O 1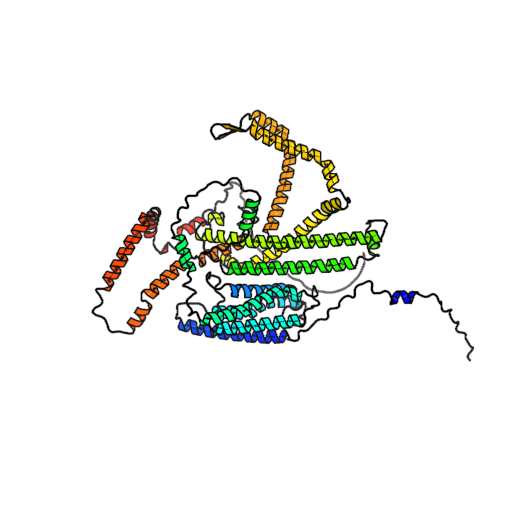
ATOM 4379 N N . TYR A 1 549 ? 1.110 10.475 -3.616 1.00 93.12 549 TYR A N 1
ATOM 4380 C CA . TYR A 1 549 ? 0.740 10.461 -5.025 1.00 93.12 549 TYR A CA 1
ATOM 4381 C C . TYR A 1 549 ? 1.815 11.097 -5.919 1.00 93.12 549 TYR A C 1
ATOM 4383 O O . TYR A 1 549 ? 2.162 10.557 -6.976 1.00 93.12 549 TYR A O 1
ATOM 4391 N N . CYS A 1 550 ? 2.436 12.199 -5.488 1.00 90.94 550 CYS A N 1
ATOM 4392 C CA . CYS A 1 550 ? 3.572 12.789 -6.197 1.00 90.94 550 CYS A CA 1
ATOM 4393 C C . CYS A 1 550 ? 4.728 11.798 -6.354 1.00 90.94 550 CYS A C 1
ATOM 4395 O O . CYS A 1 550 ? 5.253 11.636 -7.458 1.00 90.94 550 CYS A O 1
ATOM 4397 N N . TYR A 1 551 ? 5.081 11.072 -5.294 1.00 92.06 551 TYR A N 1
ATOM 4398 C CA . TYR A 1 551 ? 6.141 10.066 -5.341 1.00 92.06 551 TYR A CA 1
ATOM 4399 C C . TYR A 1 551 ? 5.834 8.956 -6.358 1.00 92.06 551 TYR A C 1
ATOM 4401 O O . TYR A 1 551 ? 6.689 8.592 -7.171 1.00 92.06 551 TYR A O 1
ATOM 4409 N N . TYR A 1 552 ? 4.589 8.471 -6.369 1.00 93.44 552 TYR A N 1
ATOM 4410 C CA . TYR A 1 552 ? 4.112 7.462 -7.312 1.00 93.44 552 TYR A CA 1
ATOM 4411 C C . TYR A 1 552 ? 4.148 7.939 -8.771 1.00 93.44 552 TYR A C 1
ATOM 4413 O O . TYR A 1 552 ? 4.666 7.243 -9.648 1.00 93.44 552 TYR A O 1
ATOM 4421 N N . THR A 1 553 ? 3.639 9.141 -9.049 1.00 91.69 553 THR A N 1
ATOM 4422 C CA . THR A 1 553 ? 3.617 9.696 -10.413 1.00 91.69 553 THR A CA 1
ATOM 4423 C C . THR A 1 553 ? 5.027 9.924 -10.960 1.00 91.69 553 THR A C 1
ATOM 4425 O O . THR A 1 553 ? 5.303 9.644 -12.130 1.00 91.69 553 THR A O 1
ATOM 4428 N N . HIS A 1 554 ? 5.950 10.375 -10.110 1.00 91.56 554 HIS A N 1
ATOM 4429 C CA . HIS A 1 554 ? 7.358 10.532 -10.450 1.00 91.56 554 HIS A CA 1
ATOM 4430 C C . HIS A 1 554 ? 8.061 9.192 -10.707 1.00 91.56 554 HIS A C 1
ATOM 4432 O O . HIS A 1 554 ? 8.785 9.078 -11.701 1.00 91.56 554 HIS A O 1
ATOM 4438 N N . TYR A 1 555 ? 7.796 8.173 -9.882 1.00 92.75 555 TYR A N 1
ATOM 4439 C CA . TYR A 1 555 ? 8.260 6.802 -10.112 1.00 92.75 555 TYR A CA 1
ATOM 4440 C C . TYR A 1 555 ? 7.795 6.280 -11.479 1.00 92.75 555 TYR A C 1
ATOM 4442 O O . TYR A 1 555 ? 8.619 5.860 -12.297 1.00 92.75 555 TYR A O 1
ATOM 4450 N N . LEU A 1 556 ? 6.492 6.375 -11.759 1.00 92.12 556 LEU A N 1
ATOM 4451 C CA . LEU A 1 556 ? 5.890 5.853 -12.985 1.00 92.12 556 LEU A CA 1
ATOM 4452 C C . LEU A 1 556 ? 6.451 6.541 -14.237 1.00 92.12 556 LEU A C 1
ATOM 4454 O O . LEU A 1 556 ? 6.717 5.884 -15.243 1.00 92.12 556 LEU A O 1
ATOM 4458 N N . LYS A 1 557 ? 6.683 7.857 -14.162 1.00 91.06 557 LYS A N 1
ATOM 4459 C CA . LYS A 1 557 ? 7.279 8.665 -15.233 1.00 91.06 557 LYS A CA 1
ATOM 4460 C C . LYS A 1 557 ? 8.708 8.238 -15.578 1.00 91.06 557 LYS A C 1
ATOM 4462 O O . LYS A 1 557 ? 9.048 8.189 -16.760 1.00 91.06 557 LYS A O 1
ATOM 4467 N N . VAL A 1 558 ? 9.537 7.920 -14.581 1.00 91.75 558 VAL A N 1
ATOM 4468 C CA . VAL A 1 558 ? 10.887 7.387 -14.825 1.00 91.75 558 VAL A CA 1
ATOM 4469 C C . VAL A 1 558 ? 10.796 5.985 -15.418 1.00 91.75 558 VAL A C 1
ATOM 4471 O O . VAL A 1 558 ? 11.418 5.734 -16.448 1.00 91.75 558 VAL A O 1
ATOM 4474 N N . GLU A 1 559 ? 9.962 5.117 -14.844 1.00 91.25 559 GLU A N 1
ATOM 4475 C CA . GLU A 1 559 ? 9.813 3.727 -15.280 1.00 91.25 559 GLU A CA 1
ATOM 4476 C C . GLU A 1 559 ? 9.421 3.633 -16.764 1.00 91.25 559 GLU A C 1
ATOM 4478 O O . GLU A 1 559 ? 10.127 3.003 -17.550 1.00 91.25 559 GLU A O 1
ATOM 4483 N N . VAL A 1 560 ? 8.371 4.346 -17.195 1.00 90.69 560 VAL A N 1
ATOM 4484 C CA . VAL A 1 560 ? 7.954 4.331 -18.609 1.00 90.69 560 VAL A CA 1
ATOM 4485 C C . VAL A 1 560 ? 9.020 4.896 -19.549 1.00 90.69 560 VAL A C 1
ATOM 4487 O O . VAL A 1 560 ? 9.170 4.403 -20.665 1.00 90.69 560 VAL A O 1
ATOM 4490 N N . SER A 1 561 ? 9.771 5.911 -19.110 1.00 89.19 561 SER A N 1
ATOM 4491 C CA . SER A 1 561 ? 10.778 6.557 -19.957 1.00 89.19 561 SER A CA 1
ATOM 4492 C C . SER A 1 561 ? 11.983 5.659 -20.245 1.00 89.19 561 SER A C 1
ATOM 4494 O O . SER A 1 561 ? 12.613 5.814 -21.286 1.00 89.19 561 SER A O 1
ATOM 4496 N N . GLN A 1 562 ? 12.300 4.732 -19.335 1.00 87.62 562 GLN A N 1
ATOM 4497 C CA . GLN A 1 562 ? 13.480 3.870 -19.431 1.00 87.62 562 GLN A CA 1
ATOM 4498 C C . GLN A 1 562 ? 13.144 2.455 -19.915 1.00 87.62 562 GLN A C 1
ATOM 4500 O O . GLN A 1 562 ? 13.937 1.838 -20.624 1.00 87.62 562 GLN A O 1
ATOM 4505 N N . SER A 1 563 ? 11.978 1.914 -19.540 1.00 84.25 563 SER A N 1
ATOM 4506 C CA . SER A 1 563 ? 11.625 0.509 -19.774 1.00 84.25 563 SER A CA 1
ATOM 4507 C C . SER A 1 563 ? 10.432 0.319 -20.724 1.00 84.25 563 SER A C 1
ATOM 4509 O O . SER A 1 563 ? 9.665 -0.633 -20.583 1.00 84.25 563 SER A O 1
ATOM 4511 N N . HIS A 1 564 ? 10.279 1.183 -21.740 1.00 88.81 564 HIS A N 1
ATOM 4512 C CA . HIS A 1 564 ? 9.189 1.052 -22.715 1.00 88.81 564 HIS A CA 1
ATOM 4513 C C . HIS A 1 564 ? 9.304 -0.251 -23.542 1.00 88.81 564 HIS A C 1
ATOM 4515 O O . HIS A 1 564 ? 10.264 -0.411 -24.308 1.00 88.81 564 HIS A O 1
ATOM 4521 N N . PRO A 1 565 ? 8.319 -1.173 -23.475 1.00 88.19 565 PRO A N 1
ATOM 4522 C CA . PRO A 1 565 ? 8.445 -2.516 -24.049 1.00 88.19 565 PRO A CA 1
ATOM 4523 C C . PRO A 1 565 ? 8.593 -2.509 -25.576 1.00 88.19 565 PRO A C 1
ATOM 4525 O O . PRO A 1 565 ? 9.338 -3.316 -26.123 1.00 88.19 565 PRO A O 1
ATOM 4528 N N . VAL A 1 566 ? 7.950 -1.564 -26.273 1.00 89.25 566 VAL A N 1
ATOM 4529 C CA . VAL A 1 566 ? 8.067 -1.431 -27.740 1.00 89.25 566 VAL A CA 1
ATOM 4530 C C . VAL A 1 566 ? 9.464 -0.969 -28.157 1.00 89.25 566 VAL A C 1
ATOM 4532 O O . VAL A 1 566 ? 9.997 -1.458 -29.148 1.00 89.25 566 VAL A O 1
ATOM 4535 N N . MET A 1 567 ? 10.078 -0.057 -27.396 1.00 88.06 567 MET A N 1
ATOM 4536 C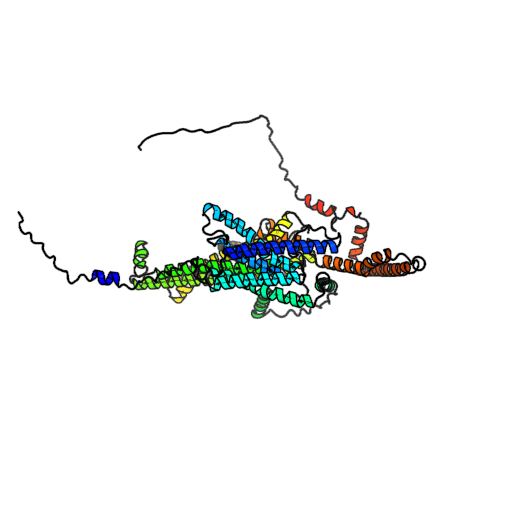 CA . MET A 1 567 ? 11.416 0.447 -27.715 1.00 88.06 567 MET A CA 1
ATOM 4537 C C . MET A 1 567 ? 12.461 -0.640 -27.467 1.00 88.06 567 MET A C 1
ATOM 4539 O O . MET A 1 567 ? 13.316 -0.868 -28.317 1.00 88.06 567 MET A O 1
ATOM 4543 N N . LYS A 1 568 ? 12.340 -1.379 -26.355 1.00 86.50 568 LYS A N 1
ATOM 4544 C CA . LYS A 1 568 ? 13.181 -2.553 -26.089 1.00 86.50 568 LYS A CA 1
ATOM 4545 C C . LYS A 1 568 ? 13.046 -3.617 -27.181 1.00 86.50 568 LYS A C 1
ATOM 4547 O O . LYS A 1 568 ? 14.060 -4.106 -27.667 1.00 86.50 568 LYS A O 1
ATOM 4552 N N . ALA A 1 569 ? 11.820 -3.921 -27.616 1.00 86.75 569 ALA A N 1
ATOM 4553 C CA . ALA A 1 569 ? 11.577 -4.849 -28.720 1.00 86.75 569 ALA A CA 1
ATOM 4554 C C . ALA A 1 569 ? 12.227 -4.374 -30.032 1.00 86.75 569 ALA A C 1
ATOM 4556 O O . ALA A 1 569 ? 12.859 -5.164 -30.729 1.00 86.75 569 ALA A O 1
ATOM 4557 N N . PHE A 1 570 ? 12.105 -3.082 -30.354 1.00 89.06 570 PHE A N 1
ATOM 4558 C CA . PHE A 1 570 ? 12.721 -2.483 -31.539 1.00 89.06 570 PHE A CA 1
ATOM 4559 C C . PHE A 1 570 ? 14.249 -2.597 -31.510 1.00 89.06 570 PHE A C 1
ATOM 4561 O O . PHE A 1 570 ? 14.842 -3.055 -32.485 1.00 89.06 570 PHE A O 1
ATOM 4568 N N . CYS A 1 571 ? 14.883 -2.240 -30.389 1.00 86.31 571 CYS A N 1
ATOM 4569 C CA . CYS A 1 571 ? 16.329 -2.381 -30.225 1.00 86.31 571 CYS A CA 1
ATOM 4570 C C . CYS A 1 571 ? 16.775 -3.847 -30.326 1.00 86.31 571 CYS A C 1
ATOM 4572 O O . CYS A 1 571 ? 17.792 -4.120 -30.956 1.00 86.31 571 CYS A O 1
ATOM 4574 N N . GLY A 1 572 ? 15.999 -4.786 -29.771 1.00 83.12 572 GLY A N 1
ATOM 4575 C CA . GLY A 1 572 ? 16.258 -6.223 -29.904 1.00 83.12 572 GLY A CA 1
ATOM 4576 C C . GLY A 1 572 ? 16.266 -6.683 -31.364 1.00 83.12 572 GLY A C 1
ATOM 4577 O O . GLY A 1 572 ? 17.224 -7.313 -31.804 1.00 83.12 572 GLY A O 1
ATOM 4578 N N . LEU A 1 573 ? 15.256 -6.286 -32.147 1.00 85.00 573 LEU A N 1
ATOM 4579 C CA . LEU A 1 573 ? 15.194 -6.587 -33.584 1.00 85.00 573 LEU A CA 1
ATOM 4580 C C . LEU A 1 573 ? 16.333 -5.925 -34.373 1.00 85.00 573 LEU A C 1
ATOM 4582 O O . LEU A 1 573 ? 16.889 -6.540 -35.280 1.00 85.00 573 LEU A O 1
ATOM 4586 N N . ALA A 1 574 ? 16.692 -4.681 -34.043 1.00 85.00 574 ALA A N 1
ATOM 4587 C CA . ALA A 1 574 ? 17.791 -3.971 -34.695 1.00 85.00 574 ALA A CA 1
ATOM 4588 C C . ALA A 1 574 ? 19.147 -4.640 -34.419 1.00 85.00 574 ALA A C 1
ATOM 4590 O O . ALA A 1 574 ? 19.956 -4.786 -35.335 1.00 85.00 574 ALA A O 1
ATOM 4591 N N . LEU A 1 575 ? 19.372 -5.093 -33.183 1.00 82.12 575 LEU A N 1
ATOM 4592 C CA . LEU A 1 575 ? 20.587 -5.803 -32.799 1.00 82.12 575 LEU A CA 1
ATOM 4593 C C . LEU A 1 575 ? 20.681 -7.172 -33.486 1.00 82.12 575 LEU A C 1
ATOM 4595 O O . LEU A 1 575 ? 21.728 -7.497 -34.039 1.00 82.12 575 LEU A O 1
ATOM 4599 N N . GLN A 1 576 ? 19.581 -7.933 -33.529 1.00 79.12 576 GLN A N 1
ATOM 4600 C CA . GLN A 1 576 ? 19.501 -9.200 -34.269 1.00 79.12 576 GLN A CA 1
ATOM 4601 C C . GLN A 1 576 ? 19.741 -9.009 -35.770 1.00 79.12 576 GLN A C 1
ATOM 4603 O O . GLN A 1 576 ? 20.437 -9.798 -36.403 1.00 79.12 576 GLN A O 1
ATOM 4608 N N . ALA A 1 577 ? 19.188 -7.948 -36.362 1.00 78.62 577 ALA A N 1
ATOM 4609 C CA . ALA A 1 577 ? 19.416 -7.637 -37.768 1.00 78.62 577 ALA A CA 1
ATOM 4610 C C . ALA A 1 577 ? 20.877 -7.239 -38.044 1.00 78.62 577 ALA A C 1
ATOM 4612 O O . ALA A 1 577 ? 21.409 -7.580 -39.099 1.00 78.62 577 ALA A O 1
ATOM 4613 N N . ALA A 1 578 ? 21.534 -6.542 -37.112 1.00 76.81 578 ALA A N 1
ATOM 4614 C CA . ALA A 1 578 ? 22.945 -6.176 -37.222 1.00 76.81 578 ALA A CA 1
ATOM 4615 C C . ALA A 1 578 ? 23.877 -7.393 -37.076 1.00 76.81 578 ALA A C 1
ATOM 4617 O O . ALA A 1 578 ? 24.837 -7.519 -37.840 1.00 76.81 578 ALA A O 1
ATOM 4618 N N . SER A 1 579 ? 23.578 -8.312 -36.150 1.00 70.69 579 SER A N 1
ATOM 4619 C CA . SER A 1 579 ? 24.351 -9.545 -35.965 1.00 70.69 579 SER A CA 1
ATOM 4620 C C . SER A 1 579 ? 24.157 -10.525 -37.127 1.00 70.69 579 SER A C 1
ATOM 4622 O O . SER A 1 579 ? 25.141 -11.015 -37.679 1.00 70.69 579 SER A O 1
ATOM 4624 N N . ALA A 1 580 ? 22.918 -10.730 -37.586 1.00 67.69 580 ALA A N 1
ATOM 4625 C CA . ALA A 1 580 ? 22.605 -11.548 -38.763 1.00 67.69 580 ALA A CA 1
ATOM 4626 C C . ALA A 1 580 ? 23.074 -10.910 -40.087 1.00 67.69 580 ALA A C 1
ATOM 4628 O O . ALA A 1 580 ? 23.252 -11.598 -41.089 1.00 67.69 580 ALA A O 1
ATOM 4629 N N . GLY A 1 581 ? 23.277 -9.589 -40.104 1.00 59.62 581 GLY A N 1
ATOM 4630 C CA . GLY A 1 581 ? 23.755 -8.812 -41.249 1.00 59.62 581 GLY A CA 1
ATOM 4631 C C . GLY A 1 581 ? 25.268 -8.865 -41.489 1.00 59.62 581 GLY A C 1
ATOM 4632 O O . GLY A 1 581 ? 25.754 -8.143 -42.360 1.00 59.62 581 GLY A O 1
ATOM 4633 N N . GLY A 1 582 ? 26.010 -9.693 -40.745 1.00 51.78 582 GLY A N 1
ATOM 4634 C CA . GLY A 1 582 ? 27.422 -9.970 -41.014 1.00 51.78 582 GLY A CA 1
ATOM 4635 C C . GLY A 1 582 ? 28.410 -8.947 -40.450 1.00 51.78 582 GLY A C 1
ATOM 4636 O O . GLY A 1 582 ? 29.521 -8.857 -40.956 1.00 51.78 582 GLY A O 1
ATOM 4637 N N . ALA A 1 583 ? 28.068 -8.182 -39.407 1.00 46.25 583 ALA A N 1
ATOM 4638 C CA . ALA A 1 583 ? 29.055 -7.325 -38.733 1.00 46.25 583 ALA A CA 1
ATOM 4639 C C . ALA A 1 583 ? 30.184 -8.142 -38.064 1.00 46.25 583 ALA A C 1
ATOM 4641 O O . ALA A 1 583 ? 31.339 -7.736 -38.110 1.00 46.25 583 ALA A O 1
ATOM 4642 N N . GLY A 1 584 ? 29.873 -9.330 -37.526 1.00 46.50 584 GLY A N 1
ATOM 4643 C CA . GLY A 1 584 ? 30.882 -10.271 -37.014 1.00 46.50 584 GLY A CA 1
ATOM 4644 C C . GLY A 1 584 ? 31.633 -11.041 -38.108 1.00 46.50 584 GLY A C 1
ATOM 4645 O O . GLY A 1 584 ? 32.751 -11.489 -37.884 1.00 46.50 584 GLY A O 1
ATOM 4646 N N . GLN A 1 585 ? 31.048 -11.158 -39.304 1.00 45.00 585 GLN A N 1
ATOM 4647 C CA . GLN A 1 585 ? 31.670 -11.829 -40.450 1.00 45.00 585 GLN A CA 1
ATOM 4648 C C . GLN A 1 585 ? 32.640 -10.887 -41.174 1.00 45.00 585 GLN A C 1
ATOM 4650 O O . GLN A 1 585 ? 33.772 -11.261 -41.432 1.00 45.00 585 GLN A O 1
ATOM 4655 N N . LYS A 1 586 ? 32.265 -9.610 -41.333 1.00 48.34 586 LYS A N 1
ATOM 4656 C CA . LYS A 1 586 ? 33.124 -8.551 -41.888 1.00 48.34 586 LYS A CA 1
ATOM 4657 C C . LYS A 1 586 ? 34.416 -8.307 -41.107 1.00 48.34 586 LYS A C 1
ATOM 4659 O O . LYS A 1 586 ? 35.361 -7.793 -41.686 1.00 48.34 586 LYS A O 1
ATOM 4664 N N . MET A 1 587 ? 34.449 -8.626 -39.812 1.00 42.62 587 MET A N 1
ATOM 4665 C CA . MET A 1 587 ? 35.660 -8.502 -38.995 1.00 42.62 587 MET A CA 1
ATOM 4666 C C . MET A 1 587 ? 36.595 -9.713 -39.155 1.00 42.62 587 MET A C 1
ATOM 4668 O O . MET A 1 587 ? 37.803 -9.532 -39.105 1.00 42.62 587 MET A O 1
ATOM 4672 N N . ARG A 1 588 ? 36.056 -10.914 -39.425 1.00 43.41 588 ARG A N 1
ATOM 4673 C CA . ARG A 1 588 ? 36.840 -12.112 -39.790 1.00 43.41 588 ARG A CA 1
ATOM 4674 C C . ARG A 1 588 ? 37.341 -12.066 -41.235 1.00 43.41 588 ARG A C 1
ATOM 4676 O O . ARG A 1 588 ? 38.501 -12.357 -41.489 1.00 43.41 588 ARG A O 1
ATOM 4683 N N . ASP A 1 589 ? 36.503 -11.606 -42.158 1.00 45.28 589 ASP A N 1
ATOM 4684 C CA . ASP A 1 589 ? 36.854 -11.471 -43.578 1.00 45.28 589 ASP A CA 1
ATOM 4685 C C . ASP A 1 589 ? 37.872 -10.333 -43.826 1.00 45.28 589 ASP A C 1
ATOM 4687 O O . ASP A 1 589 ? 38.476 -10.260 -44.892 1.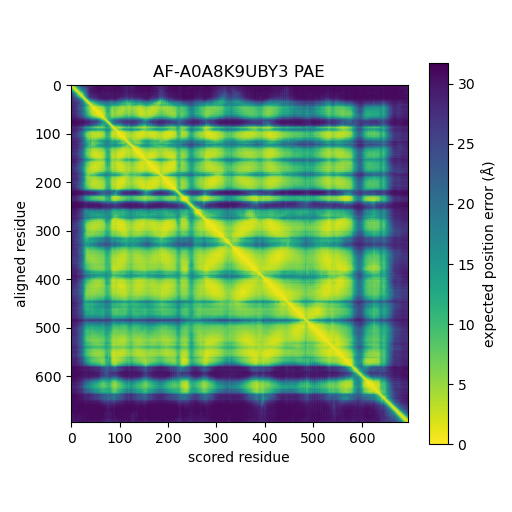00 45.28 589 ASP A O 1
ATOM 4691 N N . ALA A 1 590 ? 38.076 -9.435 -42.852 1.00 50.56 590 ALA A N 1
ATOM 4692 C CA . ALA A 1 590 ? 39.133 -8.420 -42.887 1.00 50.56 590 ALA A CA 1
ATOM 4693 C C . ALA A 1 590 ? 40.505 -8.956 -42.421 1.00 50.56 590 ALA A C 1
ATOM 4695 O O . ALA A 1 590 ? 41.525 -8.357 -42.756 1.00 50.56 590 ALA A O 1
ATOM 4696 N N . GLU A 1 591 ? 40.536 -10.067 -41.675 1.00 50.03 591 GLU A N 1
ATOM 4697 C CA . GLU A 1 591 ? 41.765 -10.790 -41.303 1.00 50.03 591 GLU A CA 1
ATOM 4698 C C . GLU A 1 591 ? 42.192 -11.788 -42.394 1.00 50.03 591 GLU A C 1
ATOM 4700 O O . GLU A 1 591 ? 43.384 -11.981 -42.623 1.00 50.03 591 GLU A O 1
ATOM 4705 N N . GLU A 1 592 ? 41.242 -12.355 -43.141 1.00 45.22 592 GLU A N 1
ATOM 4706 C CA . GLU A 1 592 ? 41.503 -13.204 -44.311 1.00 45.22 592 GLU A CA 1
ATOM 4707 C C . GLU A 1 592 ? 41.534 -12.368 -45.600 1.00 45.22 592 GLU A C 1
ATOM 4709 O O . GLU A 1 592 ? 40.679 -12.451 -46.484 1.00 45.22 592 GLU A O 1
ATOM 4714 N N . GLY A 1 593 ? 42.556 -11.521 -45.723 1.00 51.66 593 GLY A N 1
ATOM 4715 C CA . GLY A 1 593 ? 42.858 -10.857 -46.984 1.00 51.66 593 GLY A CA 1
ATOM 4716 C C . GLY A 1 593 ? 43.257 -11.884 -48.043 1.00 51.66 593 GLY A C 1
ATOM 4717 O O . GLY A 1 593 ? 44.374 -12.371 -47.989 1.00 51.66 593 GLY A O 1
ATOM 4718 N N . ILE A 1 594 ? 42.344 -12.223 -48.964 1.00 50.94 594 ILE A N 1
ATOM 4719 C CA . ILE A 1 594 ? 42.521 -12.528 -50.406 1.00 50.94 594 ILE A CA 1
ATOM 4720 C C . ILE A 1 594 ? 41.174 -13.068 -50.924 1.00 50.94 594 ILE A C 1
ATOM 4722 O O . ILE A 1 594 ? 40.895 -14.257 -50.828 1.00 50.94 594 ILE A O 1
ATOM 4726 N N . GLN A 1 595 ? 40.331 -12.193 -51.488 1.00 39.44 595 GLN A N 1
ATOM 4727 C CA . GLN A 1 595 ? 39.321 -12.531 -52.515 1.00 39.44 595 GLN A CA 1
ATOM 4728 C C . GLN A 1 595 ? 38.650 -11.258 -53.072 1.00 39.44 595 GLN A C 1
ATOM 4730 O O . GLN A 1 595 ? 37.431 -11.111 -53.130 1.00 39.44 595 GLN A O 1
ATOM 4735 N N . LEU A 1 596 ? 39.462 -10.299 -53.516 1.00 49.97 596 LEU A N 1
ATOM 4736 C CA . LEU A 1 596 ? 38.990 -9.167 -54.312 1.00 49.97 596 LEU A CA 1
ATOM 4737 C C . LEU A 1 596 ? 39.195 -9.514 -55.785 1.00 49.97 596 LEU A C 1
ATOM 4739 O O . LEU A 1 596 ? 40.333 -9.723 -56.183 1.00 49.97 596 LEU A O 1
ATOM 4743 N N . VAL A 1 597 ? 38.098 -9.643 -56.548 1.00 44.75 597 VAL A N 1
ATOM 4744 C CA . VAL A 1 597 ? 37.962 -9.237 -57.973 1.00 44.75 597 VAL A CA 1
ATOM 4745 C C . VAL A 1 597 ? 36.623 -9.707 -58.584 1.00 44.75 597 VAL A C 1
ATOM 4747 O O . VAL A 1 597 ? 36.135 -9.064 -59.505 1.00 44.75 597 VAL A O 1
ATOM 4750 N N . ASN A 1 598 ? 35.930 -10.733 -58.059 1.00 41.09 598 ASN A N 1
ATOM 4751 C CA . ASN A 1 598 ? 34.708 -11.261 -58.717 1.00 41.09 598 ASN A CA 1
ATOM 4752 C C . ASN A 1 598 ? 33.358 -10.980 -58.014 1.00 41.09 598 ASN A C 1
ATOM 4754 O O . ASN A 1 598 ? 32.311 -11.447 -58.471 1.00 41.09 598 ASN A O 1
ATOM 4758 N N . GLN A 1 599 ? 33.340 -10.211 -56.918 1.00 43.72 599 GLN A N 1
ATOM 4759 C CA . GLN A 1 599 ? 32.128 -9.976 -56.116 1.00 43.72 599 GLN A CA 1
ATOM 4760 C C . GLN A 1 599 ? 31.473 -8.593 -56.263 1.00 43.72 599 GLN A C 1
ATOM 4762 O O . GLN A 1 599 ? 30.394 -8.413 -55.718 1.00 43.72 599 GLN A O 1
ATOM 4767 N N . GLU A 1 600 ? 32.010 -7.629 -57.015 1.00 41.78 600 GLU A N 1
ATOM 4768 C CA . GLU A 1 600 ? 31.492 -6.244 -56.961 1.00 41.78 600 GLU A CA 1
ATOM 4769 C C . GLU A 1 600 ? 30.092 -6.036 -57.579 1.00 41.78 600 GLU A C 1
ATOM 4771 O O . GLU A 1 600 ? 29.340 -5.185 -57.119 1.00 41.78 600 GLU A O 1
ATOM 4776 N N . LYS A 1 601 ? 29.651 -6.838 -58.563 1.00 45.31 601 LYS A N 1
ATOM 4777 C CA . LYS A 1 601 ? 28.371 -6.583 -59.277 1.00 45.31 601 LYS A CA 1
ATOM 4778 C C . LYS A 1 601 ? 27.128 -7.299 -58.719 1.00 45.31 601 LYS A C 1
ATOM 4780 O O . LYS A 1 601 ? 26.003 -6.975 -59.112 1.00 45.31 601 LYS A O 1
ATOM 4785 N N . ARG A 1 602 ? 27.285 -8.296 -57.841 1.00 48.44 602 ARG A N 1
ATOM 4786 C CA . ARG A 1 602 ? 26.169 -9.066 -57.242 1.00 48.44 602 ARG A CA 1
ATOM 4787 C C . ARG A 1 602 ? 25.560 -8.474 -55.951 1.00 48.44 602 ARG A C 1
ATOM 4789 O O . ARG A 1 602 ? 24.333 -8.561 -55.834 1.00 48.44 602 ARG A O 1
ATOM 4796 N N . PRO A 1 603 ? 26.305 -7.857 -55.010 1.00 53.50 603 PRO A N 1
ATOM 4797 C CA . PRO A 1 603 ? 25.728 -7.335 -53.770 1.00 53.50 603 PRO A CA 1
ATOM 4798 C C . PRO A 1 603 ? 24.808 -6.135 -54.030 1.00 53.50 603 PRO A C 1
ATOM 4800 O O . PRO A 1 603 ? 23.739 -6.042 -53.421 1.00 53.50 603 PRO A O 1
ATOM 4803 N N . ASP A 1 604 ? 25.131 -5.292 -55.015 1.00 58.44 604 ASP A N 1
ATOM 4804 C CA . ASP A 1 604 ? 24.342 -4.101 -55.344 1.00 58.44 604 ASP A CA 1
ATOM 4805 C C . ASP A 1 604 ? 22.922 -4.424 -55.811 1.00 58.44 604 ASP A C 1
ATOM 4807 O O . ASP A 1 604 ? 21.969 -3.772 -55.383 1.00 58.44 604 ASP A O 1
ATOM 4811 N N . LYS A 1 605 ? 22.725 -5.476 -56.620 1.00 61.91 605 LYS A N 1
ATOM 4812 C CA . LYS A 1 605 ? 21.384 -5.878 -57.090 1.00 61.91 605 LYS A CA 1
ATOM 4813 C C . LYS A 1 605 ? 20.487 -6.365 -55.945 1.00 61.91 605 LYS A C 1
ATOM 4815 O O . LYS A 1 605 ? 19.296 -6.046 -55.916 1.00 61.91 605 LYS A O 1
ATOM 4820 N N . VAL A 1 606 ? 21.048 -7.096 -54.978 1.00 65.00 606 VAL A N 1
ATOM 4821 C CA . VAL A 1 606 ? 20.313 -7.605 -53.804 1.00 65.00 606 VAL A CA 1
ATOM 4822 C C . VAL A 1 606 ? 19.947 -6.462 -52.854 1.00 65.00 606 VAL A C 1
ATOM 4824 O O . VAL A 1 606 ? 18.809 -6.388 -52.378 1.00 65.00 606 VAL A O 1
ATOM 4827 N N . VAL A 1 607 ? 20.873 -5.526 -52.626 1.00 68.94 607 VAL A N 1
ATOM 4828 C CA . VAL A 1 607 ? 20.619 -4.310 -51.838 1.00 68.94 607 VAL A CA 1
ATOM 4829 C C . VAL A 1 607 ? 19.547 -3.445 -52.508 1.00 68.94 607 VAL A C 1
ATOM 4831 O O . VAL A 1 607 ? 18.636 -2.964 -51.828 1.00 68.94 607 VAL A O 1
ATOM 4834 N N . ASN A 1 608 ? 19.579 -3.307 -53.837 1.00 73.62 608 ASN A N 1
ATOM 4835 C CA . ASN A 1 608 ? 18.577 -2.536 -54.572 1.00 73.62 608 ASN A CA 1
ATOM 4836 C C . ASN A 1 608 ? 17.184 -3.188 -54.510 1.00 73.62 608 ASN A C 1
ATOM 4838 O O . ASN A 1 608 ? 16.199 -2.501 -54.247 1.00 73.62 608 ASN A O 1
ATOM 4842 N N . SER A 1 609 ? 17.086 -4.517 -54.635 1.00 78.81 609 SER A N 1
ATOM 4843 C CA . SER A 1 609 ? 15.818 -5.253 -54.480 1.00 78.81 609 SER A CA 1
ATOM 4844 C C . SER A 1 609 ? 15.190 -5.061 -53.089 1.00 78.81 609 SER A C 1
ATOM 4846 O O . SER A 1 609 ? 13.989 -4.797 -52.966 1.00 78.81 609 SER A O 1
ATOM 4848 N N . ARG A 1 610 ? 16.005 -5.099 -52.021 1.00 81.50 610 ARG A N 1
ATOM 4849 C CA . ARG A 1 610 ? 15.548 -4.807 -50.649 1.00 81.50 610 ARG A CA 1
ATOM 4850 C C . ARG A 1 610 ? 15.054 -3.365 -50.504 1.00 81.50 610 ARG A C 1
ATOM 4852 O O . ARG A 1 610 ? 14.007 -3.146 -49.895 1.00 81.50 610 ARG A O 1
ATOM 4859 N N . ARG A 1 611 ? 15.751 -2.390 -51.101 1.00 85.50 611 ARG A N 1
ATOM 4860 C CA . ARG A 1 611 ? 15.325 -0.977 -51.111 1.00 85.50 611 ARG A CA 1
ATOM 4861 C C . ARG A 1 611 ? 13.995 -0.783 -51.835 1.00 85.50 611 ARG A C 1
ATOM 4863 O O . ARG A 1 611 ? 13.142 -0.058 -51.329 1.00 85.50 611 ARG A O 1
ATOM 4870 N N . VAL A 1 612 ? 13.788 -1.444 -52.976 1.00 89.69 612 VAL A N 1
ATOM 4871 C CA . VAL A 1 612 ? 12.505 -1.391 -53.696 1.00 89.69 612 VAL A CA 1
ATOM 4872 C C . VAL A 1 612 ? 11.384 -1.953 -52.821 1.00 89.69 612 VAL A C 1
ATOM 4874 O O . VAL A 1 612 ? 10.374 -1.279 -52.631 1.00 89.69 612 VAL A O 1
ATOM 4877 N N . ARG A 1 613 ? 11.576 -3.121 -52.191 1.00 90.75 613 ARG A N 1
ATOM 4878 C CA . ARG A 1 613 ? 10.583 -3.703 -51.268 1.00 90.75 613 ARG A CA 1
ATOM 4879 C C . ARG A 1 613 ? 10.248 -2.768 -50.102 1.00 90.75 613 ARG A C 1
ATOM 4881 O O . ARG A 1 613 ? 9.075 -2.591 -49.788 1.00 90.75 613 ARG A O 1
ATOM 4888 N N . ALA A 1 614 ? 11.254 -2.133 -49.502 1.00 89.12 614 ALA A N 1
ATOM 4889 C CA . ALA A 1 614 ? 11.054 -1.169 -48.421 1.00 89.12 614 ALA A CA 1
ATOM 4890 C C . ALA A 1 614 ? 10.240 0.058 -48.874 1.00 89.12 614 ALA A C 1
ATOM 4892 O O . ALA A 1 614 ? 9.376 0.527 -48.136 1.00 89.12 614 ALA A O 1
ATOM 4893 N N . ARG A 1 615 ? 10.452 0.554 -50.105 1.00 91.81 615 ARG A N 1
ATOM 4894 C CA . ARG A 1 615 ? 9.644 1.646 -50.683 1.00 91.81 615 ARG A CA 1
ATOM 4895 C C . ARG A 1 615 ? 8.177 1.245 -50.859 1.00 91.81 615 ARG A C 1
ATOM 4897 O O . ARG A 1 615 ? 7.300 2.028 -50.508 1.00 91.81 615 ARG A O 1
ATOM 4904 N N . TRP A 1 616 ? 7.906 0.025 -51.326 1.00 95.00 616 TRP A N 1
ATOM 4905 C CA . TRP A 1 616 ? 6.538 -0.500 -51.426 1.00 95.00 616 TRP A CA 1
ATOM 4906 C C . TRP A 1 616 ? 5.878 -0.684 -50.055 1.00 95.00 616 TRP A C 1
ATOM 4908 O O . TRP A 1 616 ? 4.724 -0.306 -49.881 1.00 95.00 616 TRP A O 1
ATOM 4918 N N . GLN A 1 617 ? 6.605 -1.193 -49.055 1.00 94.12 617 GLN A N 1
ATOM 4919 C CA . GLN A 1 617 ? 6.096 -1.318 -47.681 1.00 94.12 617 GLN A CA 1
ATOM 4920 C C . GLN A 1 617 ? 5.795 0.045 -47.046 1.00 94.12 617 GLN A C 1
ATOM 4922 O O . GLN A 1 617 ? 4.789 0.204 -46.349 1.00 94.12 617 GLN A O 1
ATOM 4927 N N . LEU A 1 618 ? 6.636 1.046 -47.318 1.00 93.12 618 LEU A N 1
ATOM 4928 C CA . LEU A 1 618 ? 6.397 2.420 -46.894 1.00 93.12 618 LEU A CA 1
ATOM 4929 C C . LEU A 1 618 ? 5.118 2.971 -47.532 1.00 93.12 618 LEU A C 1
ATOM 4931 O O . LEU A 1 618 ? 4.270 3.504 -46.818 1.00 93.12 618 LEU A O 1
ATOM 4935 N N . LEU A 1 619 ? 4.962 2.815 -48.850 1.00 93.31 619 LEU A N 1
ATOM 4936 C CA . LEU A 1 619 ? 3.762 3.248 -49.564 1.00 93.31 619 LEU A CA 1
ATOM 4937 C C . LEU A 1 619 ? 2.513 2.559 -49.001 1.00 93.31 619 LEU A C 1
ATOM 4939 O O . LEU A 1 619 ? 1.553 3.236 -48.652 1.00 93.31 619 LEU A O 1
ATOM 4943 N N . TYR A 1 620 ? 2.558 1.238 -48.822 1.00 94.56 620 TYR A N 1
ATOM 4944 C CA . TYR A 1 620 ? 1.475 0.456 -48.222 1.00 94.56 620 TYR A CA 1
ATOM 4945 C C . TYR A 1 620 ? 1.085 0.968 -46.827 1.00 94.56 620 TYR A C 1
ATOM 4947 O O . TYR A 1 620 ? -0.097 1.063 -46.499 1.00 94.56 620 TYR A O 1
ATOM 4955 N N . THR A 1 621 ? 2.066 1.341 -46.004 1.00 92.50 621 THR A N 1
ATOM 4956 C CA . THR A 1 621 ? 1.809 1.896 -44.667 1.00 92.50 621 THR A CA 1
ATOM 4957 C C . THR A 1 621 ? 1.144 3.268 -44.745 1.00 92.50 621 THR A C 1
ATOM 4959 O O . THR A 1 621 ? 0.194 3.520 -44.007 1.00 92.50 621 THR A O 1
ATOM 4962 N N . LEU A 1 622 ? 1.607 4.141 -45.645 1.00 92.88 622 LEU A N 1
ATOM 4963 C CA . LEU A 1 622 ? 1.075 5.496 -45.807 1.00 92.88 622 LEU A CA 1
ATOM 4964 C C . LEU A 1 622 ? -0.330 5.511 -46.423 1.00 92.88 622 LEU A C 1
ATOM 4966 O O . LEU A 1 622 ? -1.158 6.311 -46.000 1.00 92.88 622 LEU A O 1
ATOM 4970 N N . VAL A 1 623 ? -0.619 4.608 -47.364 1.00 94.94 623 VAL A N 1
ATOM 4971 C CA . VAL A 1 623 ? -1.960 4.445 -47.952 1.00 94.94 623 VAL A CA 1
ATOM 4972 C C . VAL A 1 623 ? -2.970 4.020 -46.885 1.00 94.94 623 VAL A C 1
ATOM 4974 O O . VAL A 1 623 ? -4.062 4.574 -46.814 1.00 94.94 623 VAL A O 1
ATOM 4977 N N . ASN A 1 624 ? -2.589 3.088 -46.007 1.00 92.38 624 ASN A N 1
ATOM 4978 C CA . ASN A 1 624 ? -3.459 2.622 -44.925 1.00 92.38 624 ASN A CA 1
ATOM 4979 C C . ASN A 1 624 ? -3.540 3.592 -43.727 1.00 92.38 624 ASN A C 1
ATOM 4981 O O . ASN A 1 624 ? -4.404 3.420 -42.872 1.00 92.38 624 ASN A O 1
ATOM 4985 N N . ASN A 1 625 ? -2.651 4.591 -43.637 1.00 92.50 625 ASN A N 1
ATOM 4986 C CA . ASN A 1 625 ? -2.579 5.542 -42.520 1.00 92.50 625 ASN A CA 1
ATOM 4987 C C . ASN A 1 625 ? -2.385 6.983 -43.038 1.00 92.50 625 ASN A C 1
ATOM 4989 O O . ASN A 1 625 ? -1.283 7.536 -42.936 1.00 92.50 625 ASN A O 1
ATOM 4993 N N . PRO A 1 626 ? -3.440 7.624 -43.576 1.00 92.00 626 PRO A N 1
ATOM 4994 C CA . PRO A 1 626 ? -3.322 8.916 -44.255 1.00 92.00 626 PRO A CA 1
ATOM 4995 C C . PRO A 1 626 ? -2.866 10.060 -43.335 1.00 92.00 626 PRO A C 1
ATOM 4997 O O . PRO A 1 626 ? -2.169 10.969 -43.783 1.00 92.00 626 PRO A O 1
ATOM 5000 N N . SER A 1 627 ? -3.175 10.004 -42.035 1.00 91.00 627 SER A N 1
ATOM 5001 C CA . SER A 1 627 ? -2.750 11.014 -41.051 1.00 91.00 627 SER A CA 1
ATOM 5002 C C . SER A 1 627 ? -1.226 11.120 -40.898 1.00 91.00 627 SER A C 1
ATOM 5004 O O . SER A 1 627 ? -0.715 12.175 -40.521 1.00 91.00 627 SER A O 1
ATOM 5006 N N . LEU A 1 628 ? -0.479 10.063 -41.240 1.00 90.81 628 LEU A N 1
ATOM 5007 C CA . LEU A 1 628 ? 0.983 10.050 -41.169 1.00 90.81 628 LEU A CA 1
ATOM 5008 C C . LEU A 1 628 ? 1.654 10.794 -42.332 1.00 90.81 628 LEU A C 1
ATOM 5010 O O . LEU A 1 628 ? 2.841 11.105 -42.253 1.00 90.81 628 LEU A O 1
ATOM 5014 N N . LEU A 1 629 ? 0.931 11.092 -43.417 1.00 88.88 629 LEU A N 1
ATOM 5015 C CA . LEU A 1 629 ? 1.496 11.795 -44.574 1.00 88.88 629 LEU A CA 1
ATOM 5016 C C . LEU A 1 629 ? 1.912 13.225 -44.219 1.00 88.88 629 LEU A C 1
ATOM 5018 O O . LEU A 1 629 ? 3.010 13.654 -44.578 1.00 88.88 629 LEU A O 1
ATOM 5022 N N . GLY A 1 630 ? 1.050 13.944 -43.493 1.00 87.44 630 GLY A N 1
ATOM 5023 C CA . GLY A 1 630 ? 1.325 15.307 -43.039 1.00 87.44 630 GLY A CA 1
ATOM 5024 C C . GLY A 1 630 ? 2.496 15.354 -42.057 1.00 87.44 630 GLY A C 1
ATOM 5025 O O . GLY A 1 630 ? 3.441 16.117 -42.259 1.00 87.44 630 GLY A O 1
ATOM 5026 N N . SER A 1 631 ? 2.484 14.479 -41.046 1.00 88.00 631 SER A N 1
ATOM 5027 C CA . SER A 1 631 ? 3.548 14.424 -40.037 1.00 88.00 631 SER A CA 1
ATOM 5028 C C . SER A 1 631 ? 4.891 13.997 -40.631 1.00 88.00 631 SER A C 1
ATOM 5030 O O . SER A 1 631 ? 5.910 14.607 -40.322 1.00 88.00 631 SER A O 1
ATOM 5032 N N . ARG A 1 632 ? 4.916 13.024 -41.551 1.00 86.81 632 ARG A N 1
ATOM 5033 C CA . ARG A 1 632 ? 6.145 12.614 -42.246 1.00 86.81 632 ARG A CA 1
ATOM 5034 C C . ARG A 1 632 ? 6.782 13.774 -43.006 1.00 86.81 632 ARG A C 1
ATOM 5036 O O . ARG A 1 632 ? 7.977 13.994 -42.844 1.00 86.81 632 ARG A O 1
ATOM 5043 N N . LYS A 1 633 ? 6.012 14.503 -43.824 1.00 87.19 633 LYS A N 1
ATOM 5044 C CA . LYS A 1 633 ? 6.536 15.651 -44.587 1.00 87.19 633 LYS A CA 1
ATOM 5045 C C . LYS A 1 633 ? 7.070 16.735 -43.651 1.00 87.19 633 LYS A C 1
ATOM 5047 O O . LYS A 1 633 ? 8.168 17.233 -43.865 1.00 87.19 633 LYS A O 1
ATOM 5052 N N . HIS A 1 634 ? 6.326 17.043 -42.588 1.00 84.81 634 HIS A N 1
ATOM 5053 C CA . HIS A 1 634 ? 6.730 18.030 -41.587 1.00 84.81 634 HIS A CA 1
ATOM 5054 C C . HIS A 1 634 ? 8.045 17.653 -40.886 1.00 84.81 634 HIS A C 1
ATOM 5056 O O . HIS A 1 634 ? 8.940 18.484 -40.767 1.00 84.81 634 HIS A O 1
ATOM 5062 N N . TYR A 1 635 ? 8.197 16.390 -40.476 1.00 80.31 635 TYR A N 1
ATOM 5063 C CA . TYR A 1 635 ? 9.393 15.917 -39.775 1.00 80.31 635 TYR A CA 1
ATOM 5064 C C . TYR A 1 635 ? 10.602 15.668 -40.683 1.00 80.31 635 TYR A C 1
ATOM 5066 O O . TYR A 1 635 ? 11.726 15.684 -40.198 1.00 80.31 635 TYR A O 1
ATOM 5074 N N . GLN A 1 636 ? 10.407 15.482 -41.990 1.00 78.75 636 GLN A N 1
ATOM 5075 C CA . GLN A 1 636 ? 11.509 15.424 -42.958 1.00 78.75 636 GLN A CA 1
ATOM 5076 C C . GLN A 1 636 ? 12.160 16.791 -43.210 1.00 78.75 636 GLN A C 1
ATOM 5078 O O . GLN A 1 636 ? 13.326 16.842 -43.583 1.00 78.75 636 GLN A O 1
ATOM 5083 N N . LEU A 1 637 ? 11.410 17.880 -43.022 1.00 69.19 637 LEU A N 1
ATOM 5084 C CA . LEU A 1 637 ? 11.874 19.252 -43.249 1.00 69.19 637 LEU A CA 1
ATOM 5085 C C . LEU A 1 637 ? 12.614 19.848 -42.038 1.00 69.19 637 LEU A C 1
ATOM 5087 O O . LEU A 1 637 ? 13.220 20.909 -42.162 1.00 69.19 637 LEU A O 1
ATOM 5091 N N . GLN A 1 638 ? 12.562 19.203 -40.868 1.00 61.75 638 GLN A N 1
ATOM 5092 C CA . GLN A 1 638 ? 13.216 19.690 -39.652 1.00 61.75 638 GLN A CA 1
ATOM 5093 C C . GLN A 1 638 ? 14.646 19.130 -39.519 1.00 61.75 638 GLN A C 1
ATOM 5095 O O . GLN A 1 638 ? 14.836 17.920 -39.654 1.00 61.75 638 GLN A O 1
ATOM 5100 N N . PRO A 1 639 ? 15.657 19.973 -39.222 1.00 58.16 639 PRO A N 1
ATOM 5101 C CA . PRO A 1 639 ? 17.031 19.517 -39.012 1.00 58.16 639 PRO A CA 1
ATOM 5102 C C . PRO A 1 639 ? 17.123 18.612 -37.774 1.00 58.16 639 PRO A C 1
ATOM 5104 O O . PRO A 1 639 ? 16.415 18.829 -36.786 1.00 58.16 639 PRO A O 1
ATOM 5107 N N . SER A 1 640 ? 18.008 17.611 -37.803 1.00 55.69 640 SER A N 1
ATOM 5108 C CA . SER A 1 640 ? 18.186 16.607 -36.736 1.00 55.69 640 SER A CA 1
ATOM 5109 C C . SER A 1 640 ? 18.418 17.214 -35.346 1.00 55.69 640 SER A C 1
ATOM 5111 O O . SER A 1 640 ? 17.945 16.662 -34.355 1.00 55.69 640 SER A O 1
ATOM 5113 N N . ASP A 1 641 ? 19.036 18.396 -35.276 1.00 53.69 641 ASP A N 1
ATOM 5114 C CA . ASP A 1 641 ? 19.347 19.120 -34.031 1.00 53.69 641 ASP A CA 1
ATOM 5115 C C . ASP A 1 641 ? 18.116 19.716 -33.322 1.00 53.69 641 ASP A C 1
ATOM 5117 O O . ASP A 1 641 ? 18.191 20.179 -32.177 1.00 53.69 641 ASP A O 1
ATOM 5121 N N . SER A 1 642 ? 16.957 19.711 -33.988 1.00 54.41 642 SER A N 1
ATOM 5122 C CA . SER A 1 642 ? 15.684 20.152 -33.406 1.00 54.41 642 SER A CA 1
ATOM 5123 C C . SER A 1 642 ? 15.036 19.099 -32.495 1.00 54.41 642 SER A C 1
ATOM 5125 O O . SER A 1 642 ? 14.137 19.436 -31.716 1.00 54.41 642 SER A O 1
ATOM 5127 N N . PHE A 1 643 ? 15.521 17.851 -32.517 1.00 53.50 643 PHE A N 1
ATOM 5128 C CA . PHE A 1 643 ? 15.010 16.743 -31.710 1.00 53.50 643 PHE A CA 1
ATOM 5129 C C . PHE A 1 643 ? 16.011 16.314 -30.641 1.00 53.50 643 PHE A C 1
ATOM 5131 O O . PHE A 1 643 ? 17.147 15.965 -30.932 1.00 53.50 643 PHE A O 1
ATOM 5138 N N . VAL A 1 644 ? 15.557 16.247 -29.389 1.00 47.47 644 VAL A N 1
ATOM 5139 C CA . VAL A 1 644 ? 16.294 15.573 -28.309 1.00 47.47 644 VAL A CA 1
ATOM 5140 C C . VAL A 1 644 ? 15.435 14.406 -27.839 1.00 47.47 644 VAL A C 1
ATOM 5142 O O . VAL A 1 644 ? 14.311 14.619 -27.380 1.00 47.47 644 VAL A O 1
ATOM 5145 N N . ASN A 1 645 ? 15.931 13.174 -27.995 1.00 47.69 645 ASN A N 1
ATOM 5146 C CA . ASN A 1 645 ? 15.215 11.936 -27.654 1.00 47.69 645 ASN A CA 1
ATOM 5147 C C . ASN A 1 645 ? 13.775 11.889 -28.213 1.00 47.69 645 ASN A C 1
ATOM 5149 O O . ASN A 1 645 ? 12.820 11.621 -27.487 1.00 47.69 645 ASN A O 1
ATOM 5153 N N . GLY A 1 646 ? 13.600 12.219 -29.498 1.00 53.31 646 GLY A N 1
ATOM 5154 C CA . GLY A 1 646 ? 12.311 12.106 -30.195 1.00 53.31 646 GLY A CA 1
ATOM 5155 C C . GLY A 1 646 ? 11.265 13.182 -29.866 1.00 53.31 646 GLY A C 1
ATOM 5156 O O . GLY A 1 646 ? 10.152 13.105 -30.375 1.00 53.31 646 GLY A O 1
ATOM 5157 N N . THR A 1 647 ? 11.592 14.204 -29.062 1.00 48.94 647 THR A N 1
ATOM 5158 C CA . THR A 1 647 ? 10.712 15.371 -28.844 1.00 48.94 647 THR A CA 1
ATOM 5159 C C . THR A 1 647 ? 11.330 16.649 -29.400 1.00 48.94 647 THR A C 1
ATOM 5161 O O . THR A 1 647 ? 12.504 16.938 -29.162 1.00 48.94 647 THR A O 1
ATOM 5164 N N . ASN A 1 648 ? 10.521 17.425 -30.128 1.00 49.97 648 ASN A N 1
ATOM 5165 C CA . ASN A 1 648 ? 10.931 18.699 -30.712 1.00 49.97 648 ASN A CA 1
ATOM 5166 C C . ASN A 1 648 ? 11.223 19.724 -29.593 1.00 49.97 648 ASN A C 1
ATOM 5168 O O . ASN A 1 648 ? 10.410 19.906 -28.681 1.00 49.97 648 ASN A O 1
ATOM 5172 N N . ARG A 1 649 ? 12.388 20.385 -29.647 1.00 49.44 649 ARG A N 1
ATOM 5173 C CA . ARG A 1 649 ? 12.840 21.405 -28.677 1.00 49.44 649 ARG A CA 1
ATOM 5174 C C . ARG A 1 649 ? 11.823 22.536 -28.473 1.00 49.44 649 ARG A C 1
ATOM 5176 O O . ARG A 1 649 ? 11.691 23.030 -27.356 1.00 49.44 649 ARG A O 1
ATOM 5183 N N . SER A 1 650 ? 11.072 22.901 -29.510 1.00 49.06 650 SER A N 1
ATOM 5184 C CA . SER A 1 650 ? 10.090 23.997 -29.476 1.00 49.06 650 SER A CA 1
ATOM 5185 C C . SER A 1 650 ? 8.882 23.726 -28.560 1.00 49.06 650 SER A C 1
ATOM 5187 O O . SER A 1 650 ? 8.402 24.641 -27.893 1.00 49.06 650 SER A O 1
ATOM 5189 N N . ALA A 1 651 ? 8.453 22.467 -28.408 1.00 45.28 651 ALA A N 1
ATOM 5190 C CA . ALA A 1 651 ? 7.353 22.100 -27.507 1.00 45.28 651 ALA A CA 1
ATOM 5191 C C . ALA A 1 651 ? 7.737 22.186 -26.014 1.00 45.28 651 ALA A C 1
ATOM 5193 O O . ALA A 1 651 ? 6.880 22.389 -25.156 1.00 45.28 651 ALA A O 1
ATOM 5194 N N . ALA A 1 652 ? 9.029 22.065 -25.685 1.00 38.88 652 ALA A N 1
ATOM 5195 C CA . ALA A 1 652 ? 9.521 22.175 -24.309 1.00 38.88 652 ALA A CA 1
ATOM 5196 C C . ALA A 1 652 ? 9.616 23.633 -23.818 1.00 38.88 652 ALA A C 1
ATOM 5198 O O . ALA A 1 652 ? 9.576 23.871 -22.612 1.00 38.88 652 ALA A O 1
ATOM 5199 N N . ALA A 1 653 ? 9.719 24.603 -24.733 1.00 35.91 653 ALA A N 1
ATOM 5200 C CA . ALA A 1 653 ? 9.764 26.028 -24.404 1.00 35.91 653 ALA A CA 1
ATOM 5201 C C . ALA A 1 653 ? 8.365 26.633 -24.172 1.00 35.91 653 ALA A C 1
ATOM 5203 O O . ALA A 1 653 ? 8.226 27.545 -23.359 1.00 35.91 653 ALA A O 1
ATOM 5204 N N . GLY A 1 654 ? 7.322 26.090 -24.815 1.00 34.09 654 GLY A N 1
ATOM 5205 C CA . GLY A 1 654 ? 5.939 26.570 -24.668 1.00 34.09 654 GLY A CA 1
ATOM 5206 C C . GLY A 1 654 ? 5.362 26.404 -23.256 1.00 34.09 654 GLY A C 1
ATOM 5207 O O . GLY A 1 654 ? 4.631 27.266 -22.790 1.00 34.09 654 GLY A O 1
ATOM 5208 N N . SER A 1 655 ? 5.771 25.370 -22.512 1.00 33.72 655 SER A N 1
ATOM 5209 C CA . SER A 1 655 ? 5.262 25.120 -21.151 1.00 33.72 655 SER A CA 1
ATOM 5210 C C . SER A 1 655 ? 5.804 26.083 -20.081 1.00 33.72 655 SER A C 1
ATOM 5212 O O . SER A 1 655 ? 5.320 26.051 -18.953 1.00 33.72 655 SER A O 1
ATOM 5214 N N . LYS A 1 656 ? 6.809 26.916 -20.391 1.00 32.69 656 LYS A N 1
ATOM 5215 C CA . LYS A 1 656 ? 7.337 27.930 -19.459 1.00 32.69 656 LYS A CA 1
ATOM 5216 C C . LYS A 1 656 ? 6.637 29.289 -19.573 1.00 32.69 656 LYS A C 1
ATOM 5218 O O . LYS A 1 656 ? 6.896 30.144 -18.732 1.00 32.69 656 LYS A O 1
ATOM 5223 N N . LYS A 1 657 ? 5.785 29.513 -20.584 1.00 31.58 657 LYS A N 1
ATOM 5224 C CA . LYS A 1 657 ? 5.232 30.849 -20.867 1.00 31.58 657 LYS A CA 1
ATOM 5225 C C . LYS A 1 657 ? 3.869 31.144 -20.224 1.00 31.58 657 LYS A C 1
ATOM 5227 O O . LYS A 1 657 ? 3.536 32.315 -20.101 1.00 31.58 657 LYS A O 1
ATOM 5232 N N . ASP A 1 658 ? 3.172 30.140 -19.690 1.00 29.67 658 ASP A N 1
ATOM 5233 C CA . ASP A 1 658 ? 1.835 30.324 -19.089 1.00 29.67 658 ASP A CA 1
ATOM 5234 C C . ASP A 1 658 ? 1.837 30.470 -17.552 1.00 29.67 658 ASP A C 1
ATOM 5236 O O . ASP A 1 658 ? 0.792 30.410 -16.915 1.00 29.67 658 ASP A O 1
ATOM 5240 N N . ALA A 1 659 ? 3.002 30.700 -16.933 1.00 29.20 659 ALA A N 1
ATOM 5241 C CA . ALA A 1 659 ? 3.129 30.968 -15.490 1.00 29.20 659 ALA A CA 1
ATOM 5242 C C . ALA A 1 659 ? 3.557 32.416 -15.168 1.00 29.20 659 ALA A C 1
ATOM 5244 O O . ALA A 1 659 ? 4.057 32.693 -14.080 1.00 29.20 659 ALA A O 1
ATOM 5245 N N . SER A 1 660 ? 3.381 33.347 -16.110 1.00 30.09 660 SER A N 1
ATOM 5246 C CA . SER A 1 660 ? 3.705 34.766 -15.926 1.00 30.09 660 SER A CA 1
ATOM 5247 C C . SER A 1 660 ? 2.542 35.660 -16.360 1.00 30.09 660 SER A C 1
ATOM 5249 O O . SER A 1 660 ? 2.646 36.414 -17.324 1.00 30.09 660 SER A O 1
ATOM 5251 N N . SER A 1 661 ? 1.442 35.621 -15.615 1.00 26.34 661 SER A N 1
ATOM 5252 C CA . SER A 1 661 ? 0.482 36.727 -15.576 1.00 26.34 661 SER A CA 1
ATOM 5253 C C . SER A 1 661 ? 0.435 37.270 -14.148 1.00 26.34 661 SER A C 1
ATOM 5255 O O . SER A 1 661 ? -0.288 36.753 -13.297 1.00 26.34 661 SER A O 1
ATOM 5257 N N . LYS A 1 662 ? 1.259 38.287 -13.868 1.00 26.41 662 LYS A N 1
ATOM 5258 C CA . LYS A 1 662 ? 1.090 39.150 -12.689 1.00 26.41 662 LYS A CA 1
ATOM 5259 C C . LYS A 1 662 ? -0.190 39.981 -12.871 1.00 26.41 662 LYS A C 1
ATOM 5261 O O . LYS A 1 662 ? -0.393 40.486 -13.975 1.00 26.41 662 LYS A O 1
ATOM 5266 N N . PRO A 1 663 ? -1.012 40.179 -11.827 1.00 27.83 663 PRO A N 1
ATOM 5267 C CA . PRO A 1 663 ? -2.088 41.154 -11.873 1.00 27.83 663 PRO A CA 1
ATOM 5268 C C . PRO A 1 663 ? -1.512 42.568 -11.721 1.00 27.83 663 PRO A C 1
ATOM 5270 O O . PRO A 1 663 ? -0.716 42.847 -10.825 1.00 27.83 663 PRO A O 1
ATOM 5273 N N . THR A 1 664 ? -1.912 43.446 -12.632 1.00 24.95 664 THR A N 1
ATOM 5274 C CA . THR A 1 664 ? -1.749 44.900 -12.569 1.00 24.95 664 THR A CA 1
ATOM 5275 C C . THR A 1 664 ? -2.651 45.477 -11.479 1.00 24.95 664 THR A C 1
ATOM 5277 O O . THR A 1 664 ? -3.870 45.347 -11.569 1.00 24.95 664 THR A O 1
ATOM 5280 N N . ALA A 1 665 ? -2.056 46.144 -10.491 1.00 25.97 665 ALA A N 1
ATOM 5281 C CA . ALA A 1 665 ? -2.726 47.123 -9.641 1.00 25.97 665 ALA A CA 1
ATOM 5282 C C . ALA A 1 665 ? -2.092 48.492 -9.923 1.00 25.97 665 ALA A C 1
ATOM 5284 O O . ALA A 1 665 ? -0.868 48.629 -9.895 1.00 25.97 665 ALA A O 1
ATOM 5285 N N . ALA A 1 666 ? -2.938 49.456 -10.272 1.00 25.72 666 ALA A N 1
ATOM 5286 C CA . ALA A 1 666 ? -2.594 50.850 -10.499 1.00 25.72 666 ALA A CA 1
ATOM 5287 C C . ALA A 1 666 ? -2.661 51.649 -9.185 1.00 25.72 666 ALA A C 1
ATOM 5289 O O . ALA A 1 666 ? -3.527 51.355 -8.367 1.00 25.72 666 ALA A O 1
ATOM 5290 N N . GLU A 1 667 ? -1.777 52.657 -9.090 1.00 24.69 667 GLU A N 1
ATOM 5291 C CA . GLU A 1 667 ? -1.875 53.927 -8.328 1.00 24.69 667 GLU A CA 1
ATOM 5292 C C . GLU A 1 667 ? -2.027 53.843 -6.788 1.00 24.69 667 GLU A C 1
ATOM 5294 O O . GLU A 1 667 ? -2.797 53.060 -6.262 1.00 24.69 667 GLU A O 1
ATOM 5299 N N . ALA A 1 668 ? -1.357 54.623 -5.933 1.00 25.02 668 ALA A N 1
ATOM 5300 C CA . ALA A 1 668 ? -0.514 55.812 -6.048 1.00 25.02 668 ALA A CA 1
ATOM 5301 C C . ALA A 1 668 ? 0.287 55.991 -4.731 1.00 25.02 668 ALA A C 1
ATOM 5303 O O . ALA A 1 668 ? -0.085 55.428 -3.703 1.00 25.02 668 ALA A O 1
ATOM 5304 N N . GLY A 1 669 ? 1.327 56.836 -4.741 1.00 24.77 669 GLY A N 1
ATOM 5305 C CA . GLY A 1 669 ? 1.861 57.467 -3.521 1.00 24.77 669 GLY A CA 1
ATOM 5306 C C . GLY A 1 669 ? 3.365 57.306 -3.303 1.00 24.77 669 GLY A C 1
ATOM 5307 O O . GLY A 1 669 ? 3.827 56.318 -2.746 1.00 24.77 669 GLY A O 1
ATOM 5308 N N . ALA A 1 670 ? 4.122 58.309 -3.741 1.00 24.38 670 ALA A N 1
ATOM 5309 C CA . ALA A 1 670 ? 5.562 58.454 -3.567 1.00 24.38 670 ALA A CA 1
ATOM 5310 C C . ALA A 1 670 ? 5.975 58.779 -2.115 1.00 24.38 670 ALA A C 1
ATOM 5312 O O . ALA A 1 670 ? 5.276 59.540 -1.455 1.00 24.38 670 ALA A O 1
ATOM 5313 N N . ALA A 1 671 ? 7.143 58.278 -1.681 1.00 25.20 671 ALA A N 1
ATOM 5314 C CA . ALA A 1 671 ? 8.209 59.033 -0.989 1.00 25.20 671 ALA A CA 1
ATOM 5315 C C . ALA A 1 671 ? 9.341 58.098 -0.491 1.00 25.20 671 ALA A C 1
ATOM 5317 O O . ALA A 1 671 ? 9.179 57.323 0.446 1.00 25.20 671 ALA A O 1
ATOM 5318 N N . THR A 1 672 ? 10.508 58.191 -1.128 1.00 24.14 672 THR A N 1
ATOM 5319 C CA . THR A 1 672 ? 11.860 57.884 -0.593 1.00 24.14 672 THR A CA 1
ATOM 5320 C C . THR A 1 672 ? 12.290 58.948 0.456 1.00 24.14 672 THR A C 1
ATOM 5322 O O . THR A 1 672 ? 11.595 59.965 0.502 1.00 24.14 672 THR A O 1
ATOM 5325 N N . PRO A 1 673 ? 13.416 58.845 1.227 1.00 36.16 673 PRO A N 1
ATOM 5326 C CA . PRO A 1 673 ? 14.646 58.071 0.947 1.00 36.16 673 PRO A CA 1
ATOM 5327 C C . PRO A 1 673 ? 15.422 57.413 2.138 1.00 36.16 673 PRO A C 1
ATOM 5329 O O . PRO A 1 673 ? 15.231 57.726 3.303 1.00 36.16 673 PRO A O 1
ATOM 5332 N N . SER A 1 674 ? 16.384 56.551 1.752 1.00 24.50 674 SER A N 1
ATOM 5333 C CA . SER A 1 674 ? 17.783 56.396 2.244 1.00 24.50 674 SER A CA 1
ATOM 5334 C C . SER A 1 674 ? 18.149 56.071 3.709 1.00 24.50 674 SER A C 1
ATOM 5336 O O . SER A 1 674 ? 17.809 56.824 4.612 1.00 24.50 674 SER A O 1
ATOM 5338 N N . GLY A 1 675 ? 19.087 55.116 3.887 1.00 25.31 675 GLY A N 1
ATOM 5339 C CA . GLY A 1 675 ? 20.210 55.282 4.839 1.00 25.31 675 GLY A CA 1
ATOM 5340 C C . GLY A 1 675 ? 20.667 54.077 5.689 1.00 25.31 675 GLY A C 1
ATOM 5341 O O . GLY A 1 675 ? 20.177 53.893 6.788 1.00 25.31 675 GLY A O 1
ATOM 5342 N N . ALA A 1 676 ? 21.644 53.318 5.173 1.00 24.78 676 ALA A N 1
ATOM 5343 C CA . ALA A 1 676 ? 22.831 52.697 5.813 1.00 24.78 676 ALA A CA 1
ATOM 5344 C C . ALA A 1 676 ? 22.854 52.076 7.253 1.00 24.78 676 ALA A C 1
ATOM 5346 O O . ALA A 1 676 ? 22.663 52.756 8.249 1.00 24.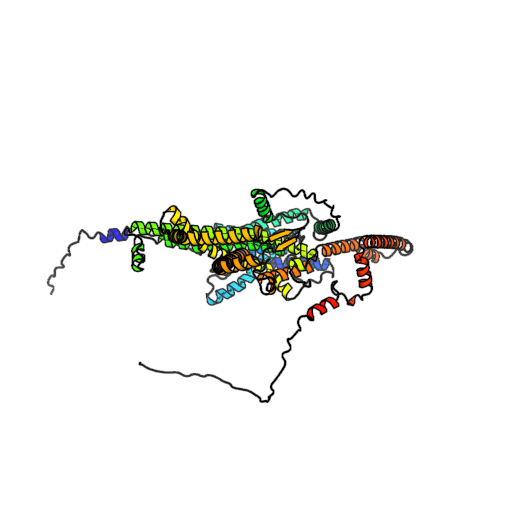78 676 ALA A O 1
ATOM 5347 N N . ALA A 1 677 ? 23.337 50.814 7.291 1.00 24.83 677 ALA A N 1
ATOM 5348 C CA . ALA A 1 677 ? 24.451 50.231 8.091 1.00 24.83 677 ALA A CA 1
ATOM 5349 C C . ALA A 1 677 ? 24.403 50.013 9.646 1.00 24.83 677 ALA A C 1
ATOM 5351 O O . ALA A 1 677 ? 24.490 50.973 10.393 1.00 24.83 677 ALA A O 1
ATOM 5352 N N . ILE A 1 678 ? 24.384 48.718 10.075 1.00 26.39 678 ILE A N 1
ATOM 5353 C CA . ILE A 1 678 ? 25.385 47.900 10.870 1.00 26.39 678 ILE A CA 1
ATOM 5354 C C . ILE A 1 678 ? 25.992 48.500 12.192 1.00 26.39 678 ILE A C 1
ATOM 5356 O O . ILE A 1 678 ? 26.288 49.687 12.168 1.00 26.39 678 ILE A O 1
ATOM 5360 N N . PRO A 1 679 ? 26.447 47.754 13.256 1.00 43.91 679 PRO A N 1
ATOM 5361 C CA . PRO A 1 679 ? 26.114 46.446 13.905 1.00 43.91 679 PRO A CA 1
ATOM 5362 C C . PRO A 1 679 ? 26.179 46.452 15.482 1.00 43.91 679 PRO A C 1
ATOM 5364 O O . PRO A 1 679 ? 26.548 47.451 16.089 1.00 43.91 679 PRO A O 1
ATOM 5367 N N . SER A 1 680 ? 25.984 45.299 16.151 1.00 26.84 680 SER A N 1
ATOM 5368 C CA . SER A 1 680 ? 26.595 44.902 17.461 1.00 26.84 680 SER A CA 1
ATOM 5369 C C . SER A 1 680 ? 26.267 43.404 17.732 1.00 26.84 680 SER A C 1
ATOM 5371 O O . SER A 1 680 ? 25.191 42.969 17.340 1.00 26.84 680 SER A O 1
ATOM 5373 N N . GLY A 1 681 ? 27.085 42.459 18.245 1.00 25.47 681 GLY A N 1
ATOM 5374 C CA . GLY A 1 681 ? 28.267 42.451 19.135 1.00 25.47 681 GLY A CA 1
ATOM 5375 C C . GLY A 1 681 ? 27.833 42.647 20.601 1.00 25.47 681 GLY A C 1
ATOM 5376 O O . GLY A 1 681 ? 27.183 43.641 20.856 1.00 25.47 681 GLY A O 1
ATOM 5377 N N . ALA A 1 682 ? 28.114 41.856 21.644 1.00 27.33 682 ALA A N 1
ATOM 5378 C CA . ALA A 1 682 ? 28.974 40.706 21.902 1.00 27.33 682 ALA A CA 1
ATOM 5379 C C . ALA A 1 682 ? 28.697 40.181 23.347 1.00 27.33 682 ALA A C 1
ATOM 5381 O O . ALA A 1 682 ? 28.316 40.961 24.210 1.00 27.33 682 ALA A O 1
ATOM 5382 N N . ALA A 1 683 ? 28.973 38.892 23.589 1.00 28.62 683 ALA A N 1
ATOM 5383 C CA . ALA A 1 683 ? 29.810 38.346 24.679 1.00 28.62 683 ALA A CA 1
ATOM 5384 C C . ALA A 1 683 ? 29.403 38.395 26.184 1.00 28.62 683 ALA A C 1
ATOM 5386 O O . ALA A 1 683 ? 29.244 39.436 26.808 1.00 28.6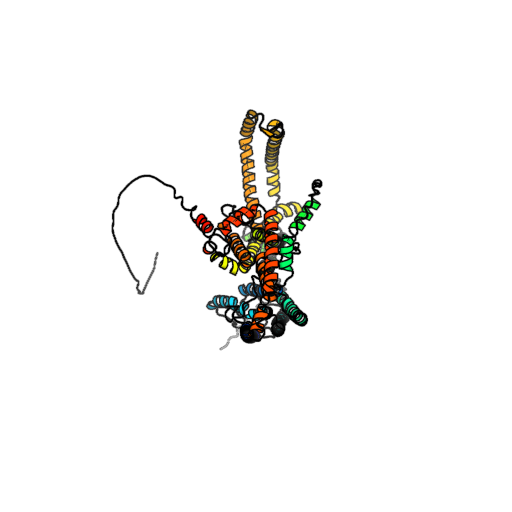2 683 ALA A O 1
ATOM 5387 N N . THR A 1 684 ? 29.409 37.187 26.767 1.00 27.92 684 THR A N 1
ATOM 5388 C CA . THR A 1 684 ? 29.627 36.759 28.176 1.00 27.92 684 THR A CA 1
ATOM 5389 C C . THR A 1 684 ? 30.979 37.231 28.759 1.00 27.92 684 THR A C 1
ATOM 5391 O O . THR A 1 684 ? 31.889 37.423 27.946 1.00 27.92 684 THR A O 1
ATOM 5394 N N . PRO A 1 685 ? 31.197 37.344 30.104 1.00 37.78 685 PRO A N 1
ATOM 5395 C CA . PRO A 1 685 ? 31.505 36.168 30.961 1.00 37.78 685 PRO A CA 1
ATOM 5396 C C . PRO A 1 685 ? 31.198 36.234 32.494 1.00 37.78 685 PRO A C 1
ATOM 5398 O O . PRO A 1 685 ? 31.031 37.293 33.080 1.00 37.78 685 PRO A O 1
ATOM 5401 N N . SER A 1 686 ? 31.167 35.030 33.101 1.00 28.42 686 SER A N 1
ATOM 5402 C CA . SER A 1 686 ? 31.621 34.566 34.444 1.00 28.42 686 SER A CA 1
ATOM 5403 C C . SER A 1 686 ? 31.479 35.398 35.740 1.00 28.42 686 SER A C 1
ATOM 5405 O O . SER A 1 686 ? 32.020 36.495 35.825 1.00 28.42 686 SER A O 1
ATOM 5407 N N . GLY A 1 687 ? 31.038 34.732 36.828 1.00 27.89 687 GLY A N 1
ATOM 5408 C CA . GLY A 1 687 ? 31.631 34.916 38.172 1.00 27.89 687 GLY A CA 1
ATOM 5409 C C . GLY A 1 687 ? 30.703 34.874 39.403 1.00 27.89 687 GLY A C 1
ATOM 5410 O O . GLY A 1 687 ? 30.172 35.900 39.786 1.00 27.89 687 GLY A O 1
ATOM 5411 N N . ALA A 1 688 ? 30.584 33.687 40.014 1.00 28.39 688 ALA A N 1
ATOM 5412 C CA . ALA A 1 688 ? 30.457 33.321 41.442 1.00 28.39 688 ALA A CA 1
ATOM 5413 C C . ALA A 1 688 ? 29.765 34.206 42.527 1.00 28.39 688 ALA A C 1
ATOM 5415 O O . ALA A 1 688 ? 30.141 35.346 42.765 1.00 28.39 688 ALA A O 1
ATOM 5416 N N . ALA A 1 689 ? 28.973 33.483 43.343 1.00 28.67 689 ALA A N 1
ATOM 5417 C CA . ALA A 1 689 ? 28.883 33.496 44.818 1.00 28.67 689 ALA A CA 1
ATOM 5418 C C . ALA A 1 689 ? 27.721 34.224 45.548 1.00 28.67 689 ALA A C 1
ATOM 5420 O O . ALA A 1 689 ? 27.551 35.435 45.474 1.00 28.67 689 ALA A O 1
ATOM 5421 N N . THR A 1 690 ? 27.058 33.398 46.378 1.00 30.69 690 THR A N 1
ATOM 5422 C CA . THR A 1 690 ? 26.497 33.617 47.734 1.00 30.69 690 THR A CA 1
ATOM 5423 C C . THR A 1 690 ? 25.158 34.339 47.968 1.00 30.69 690 THR A C 1
ATOM 5425 O O . THR A 1 690 ? 24.999 35.522 47.708 1.00 30.69 690 THR A O 1
ATOM 5428 N N . ASP A 1 691 ? 24.289 33.558 48.628 1.00 29.09 691 ASP A N 1
ATOM 5429 C CA . ASP A 1 691 ? 23.459 33.865 49.802 1.00 29.09 691 ASP A CA 1
ATOM 5430 C C . ASP A 1 691 ? 22.038 34.464 49.702 1.00 29.09 691 ASP A C 1
ATOM 5432 O O . ASP A 1 691 ? 21.803 35.591 49.291 1.00 29.09 691 ASP A O 1
ATOM 5436 N N . ALA A 1 692 ? 21.131 33.654 50.273 1.00 31.16 692 ALA A N 1
ATOM 5437 C CA . ALA A 1 692 ? 20.128 33.980 51.292 1.00 31.16 692 ALA A CA 1
ATOM 5438 C C . ALA A 1 692 ? 18.800 34.685 50.921 1.00 31.16 692 ALA A C 1
ATOM 5440 O O . ALA A 1 692 ? 18.728 35.883 50.696 1.00 31.16 692 ALA A O 1
ATOM 5441 N N . ALA A 1 693 ? 17.739 33.885 51.103 1.00 33.06 693 ALA A N 1
ATOM 5442 C CA . ALA A 1 693 ? 16.569 34.129 51.961 1.00 33.06 693 ALA A CA 1
ATOM 5443 C C . ALA A 1 693 ? 15.467 35.146 51.574 1.00 33.06 693 ALA A C 1
ATOM 5445 O O . ALA A 1 693 ? 15.701 36.329 51.374 1.00 33.06 693 ALA A O 1
ATOM 5446 N N . ALA A 1 694 ? 14.235 34.624 51.699 1.00 36.06 694 ALA A N 1
ATOM 5447 C CA . ALA A 1 694 ? 12.984 35.272 52.117 1.00 36.06 694 ALA A CA 1
ATOM 5448 C C . ALA A 1 694 ? 12.394 36.382 51.223 1.00 36.06 694 ALA A C 1
ATOM 5450 O O . ALA A 1 694 ? 12.762 37.548 51.320 1.00 36.06 694 ALA A O 1
ATOM 5451 N N . ASN A 1 695 ? 11.361 36.061 50.440 1.00 35.94 695 ASN A N 1
ATOM 5452 C CA . ASN A 1 695 ? 9.941 36.045 50.837 1.00 35.94 695 ASN A CA 1
ATOM 5453 C C . ASN A 1 695 ? 9.073 35.517 49.690 1.00 35.94 695 ASN A C 1
ATOM 5455 O O . ASN A 1 695 ? 9.492 35.684 48.522 1.00 35.94 695 ASN A O 1
#

Mean predicted aligned error: 14.7 Å

Nearest PDB structures (foldseek):
  5sy1-assembly1_B  TM=9.427E-01  e=1.170E-45  Danio rerio
  6jb1-assembly1_B  TM=2.046E-01  e=4.968E-01  Mesocricetus auratus
  7s5z-assembly1_E  TM=1.859E-01  e=8.786E-01  Homo sapiens

Radius of gyration: 37.99 Å; Cα contacts (8 Å, |Δi|>4): 498; chains: 1; bounding box: 88×87×155 Å

Secondary structure (DSSP, 8-state):
-----PPP-----TT--HHHHHH----SSPP---------SS-HHHHHHHHHHHHHHHHHHHHHHHHHHHHHS-SS----SS-----TT-SSS-THHHHHHHHHHHHHHHHHTT-SSSSTT-TT--HHHHHHHHHHHHHHHHHHHHHHHHHHHS-SHHHHHHHHHHHHHHHHHHHHHHHH----SSSSTTHHHHHHHHHHHHHHHHHHHHHHHHHHHTT--S-TTTS-HHHHHHHHHHHS------------SS--HHHHHHHHHHHHSPPPPTT----HHHHHHHHHHHHHHHHHHHHHHHHHHHHHHHHHHT--TTHHHHHHHTT----S-HHHHHHHHHHHHHHHHHHHHHHHHHHHHHHHHHHHHHHHHHHHHHHHHHHT-HHHHHSS-------HHHHHHHHHHHHHHHHHHHHHHHHHHHHHHHHHHHHIIIIIHHHHH---THHHHHHHHHHHHHHHHHHHHHHHHHHIIIIIEEEETTEEEE--HHHHHHHHHHTHHHHHHHHHHHHHHHHHHHHHHHHHHTT-SSS-SS-GGGGGG-HHHHHHHHHHHHHHHH--HHHHHHHHHHHHHHHHTTHHHHHHTTTS----SS-THHHHHHHHHHHHHHHHHHHHHHHH-THHHHHHHHHHSS-GGGEETTEEHHHHHHTTSTT--PPP-------------------------------

Solvent-accessible surface area (backbone atoms only — not comparable to full-atom values): 40820 Å² total; per-residue (Å²): 138,84,82,90,78,88,79,84,81,75,80,82,68,93,77,73,64,67,70,61,59,73,73,63,57,72,70,89,57,79,79,79,82,79,61,65,87,64,82,39,92,68,53,58,38,62,48,52,55,52,52,48,53,50,39,53,52,50,48,52,53,49,26,52,53,49,52,55,51,52,67,74,64,55,96,77,72,96,69,74,79,64,73,71,64,68,67,57,74,42,56,79,64,81,53,65,64,59,36,31,51,54,35,31,46,50,37,50,52,67,48,46,79,74,42,93,59,47,43,74,80,44,80,86,61,54,80,89,51,41,66,60,44,40,58,51,33,67,57,46,52,55,61,62,52,40,49,52,50,45,21,64,65,62,80,38,70,66,25,25,52,55,30,26,53,53,28,44,52,56,38,52,52,55,52,49,40,44,67,70,39,45,55,44,68,60,94,37,55,50,42,73,47,62,63,39,44,64,32,52,53,29,31,54,50,43,44,51,46,27,52,53,48,40,63,46,56,75,74,50,85,90,60,66,84,76,67,45,64,61,39,56,50,38,51,47,59,71,68,48,75,76,73,78,72,72,76,79,72,71,76,70,71,82,70,56,71,67,54,53,50,51,52,49,53,55,71,40,50,76,74,89,54,97,72,64,68,67,51,38,56,58,58,32,29,56,53,36,32,52,52,33,52,52,54,50,51,52,50,54,49,52,62,49,52,59,52,51,50,53,52,58,74,64,64,47,94,66,47,62,59,57,37,47,74,72,72,53,84,86,60,94,47,65,69,55,44,51,54,50,53,53,51,53,55,49,51,51,52,52,24,42,54,53,12,42,53,50,29,52,52,51,51,54,50,49,51,37,37,48,56,51,49,50,51,52,46,53,55,34,51,75,74,62,42,41,46,84,67,64,78,43,90,67,82,77,58,78,41,74,70,22,50,55,28,46,73,46,43,48,62,52,52,25,51,39,32,44,52,24,45,54,54,31,23,54,51,35,22,51,52,37,46,54,44,40,63,58,47,50,46,22,70,76,70,68,47,77,51,60,61,58,54,53,49,70,70,43,48,67,62,55,50,53,52,52,51,49,54,49,49,52,55,48,44,44,61,73,62,29,45,41,80,54,100,89,47,83,45,85,36,64,62,68,62,53,54,52,52,52,61,73,43,43,72,60,48,52,56,54,49,51,52,52,51,54,49,50,52,52,53,53,51,53,52,45,51,74,48,48,45,48,38,90,53,57,91,53,58,84,94,45,35,82,73,35,66,53,25,41,37,42,55,27,24,51,36,37,49,54,66,74,49,39,57,66,59,55,35,50,52,42,53,52,50,50,50,46,57,76,65,38,60,71,49,56,60,53,56,65,71,57,80,81,83,88,83,88,61,80,79,62,59,55,55,56,54,49,53,53,52,52,53,50,52,52,52,51,48,55,52,42,70,78,35,63,78,51,53,61,55,50,58,58,58,70,74,51,65,73,87,47,45,60,96,89,40,56,57,70,68,69,57,58,77,68,64,83,82,73,80,80,84,88,80,80,88,86,86,89,82,84,82,91,84,86,83,92,89,81,88,81,86,86,84,89,84,88,87,86,84,83,85,89,132

Organism: Oncorhynchus mykiss (NCBI:txid8022)

Sequence (695 aa):
MNQTKVVEEEPYNYYDYSDWYSNNMEPTRPPKEVILPCDPTADDQLFHIGIASVSLVVMLILAVLKRRKSLCEGFASGSTGNSSPVNFLDQTQHKALAVAVFGLVFSKLSVLVLAPDPLPFSKDTPQEIKEYMKIIAIFYWPALYYPLLACGTLHSKLGYVLGSLFSWTHFAVLVWQKIDCPKTPELYKYYSLLASLPQIGCLGFLCIKYPLLFLKGAKANGSEDLESSYYTDYVKLILKKKKSNISTSIRSDKPKLLETIKDTVKSYIYTPEKVFRFPLKLAISAFVSSIAVYQVALLLVILVIPTLHIVRAGIDDKFPFLLEGVGIVLSEDRMEVVQIVIHYTWCLEVCYLCGLTLACMLTLIMLMRSMILHRWNLQGLYRGDIYNVYNCQKSIRPSQTGLVCWMGFIGYQAAVISLGMVFQTLVFFICFVWLVFLIIIPILYGQNLILFQVAAKAWPVWVTLILTITLQHVTARFAFIKKDAGTRDLNNRGSLFLLTYLLFLINIVVGLIAAIWRMVITALYNIIHLGRMDISLLNRAAESYDPAYCYYTHYLKVEVSQSHPVMKAFCGLALQAASAGGAGQKMRDAEEGIQLVNQEKRPDKVVNSRRVRARWQLLYTLVNNPSLLGSRKHYQLQPSDSFVNGTNRSAAAGSKKDASSKPTAAEAGAATPSGAAIPSGAATPSGAATDAAAN

InterPro domains:
  IPR026612 Receptor for retinol uptake STRA6-like [PF14752] (37-634)

Foldseek 3Di:
DDDDDDDDDDDDPPPPPVVVVVVPPPPLFDPPPPDDAFQFPPQLQVLLVVLLVVLVVLQVVLLVVVVVVVVVVPDPDPDDRGLDFDDLLAQQDDLLQVLLLLLLLLLLLLVLVQDPQNDSNDPPDDPVCRVVSVVVSNVSSCSSSVLLRSLRVVLDLVSLVSNLVSLCSVLVVVVSRCVRQCADPGLGGRLVVQSCVSNNVSSVVSNVVSVVSSVVSVVDDDDCRLVPVLLVVLVCVVVVPPPPPPPPPPVPPDDDPVVVVVVVVVLLADDDDPRDTDRSLLSSLLSSLLSLLSSLLSVLCSNPVVVLVVVLSPLDLCVVVVCVVVVDDDDPDSVVVSVVVNVVSVLLVVLLVVQLVVLSVLLNSVSSNLVVLLRVLLVCVLVVVCCVQLVDDDDLDQDPLLVVLQVCVSVLLNVLSNVLSVLSSVVSSVVSSCCCVQPVCCVVPVPPVVVVVVCVVCVVLVVVLVVLVVVVVVCVVPPFWDQDPNDTHGDPVVVVVVSCVVCVVSVVVVVVVVVVVVVVVLVVVCSSCSSDLSDASDDSVCSCVRPSVVSVVSNSSVSCVSNNSNVSSVVSVVVVCCVVVCPVVVVVVVVPPDDPDPPPPPVVVVVVVVVVVVVVVVVVVCVVPVVVVVVVVVVVPDDPVQDDPRDGPVVVVVVVPVPDDDDDDDDDDDDDDDDDDDDDDDDDDDDDDDYDDDD

pLDDT: mean 76.59, std 20.94, range [24.14, 96.81]